Protein AF-0000000084434333 (afdb_homodimer)

pLDDT: mean 89.33, std 13.12, range [35.06, 98.56]

Radius of gyration: 26.82 Å; Cα contacts (8 Å, |Δi|>4): 1063; chains: 2; bounding box: 56×79×77 Å

Foldseek 3Di:
DPAPQAQADAQLVVLVVVDDQAWQEEEEPCFLPRSDDVVRHNYAYEYLDFLVVSLVVVCVVDVPPVSSVSTDGHPWNADPALCVRCVVVLAATLEYEYEAPLLQDQQNLVNQARNLSRHDAQRKYKYKHFACCQAQNNQADADALVLNVCCVPVHCLPRVLVLLLSQQQFGHPDGQSQCSLVVVDPDGGDGPVVVSVVSSVCSNPPVPPDHDDTRSGHHALLRVLVSVLVCLVVLRHQWAWDYWYHHHRSGGMIMTMTTGHNCSSVPNVVSVVSNVVSVVSSVVSVVVVVVVVVVVVVVVVVVVVVVVVVVVVD/DPAPQAQADAQLVVLVVPDDQAWQEEEEPCFLPRSDDVVRHNYAYEYLDFLVRSLVVVCVVDVPPVSSVSTDGHPWNADPALCVRCVVVLAATLEYEYEAPLLQDQQNLVNQARNLSRHDAFRKYKYKHFACCQAQNNQADADALVLNVCCVPVHCLPRVLVLLLSQQQFGHPDGQSQCSLVVVDPDGGDGPPVVSVVSSVCSNPPVVPDHDRTRSGHHALLRVLVSVLVCLVVLRHQWAWPYWYHHHRSGGMIMTMTTGHNCSSVPNPVSVVSNVVSVVSSVVSVVVVVVVVVVVVVVVVVVVVVVVVVVVVD

InterPro domains:
  IPR029063 S-adenosyl-L-methionine-dependent methyltransferase superfamily [G3DSA:3.40.50.150] (13-162)
  IPR029063 S-adenosyl-L-methionine-dependent methyltransferase superfamily [SSF53335] (81-139)

Nearest PDB structures (foldseek):
  5m58-assembly1_B  TM=5.608E-01  e=8.131E-06  Streptomyces rishiriensis
  3ccf-assembly1_A  TM=5.006E-01  e=3.051E-05  Trichormus variabilis ATCC 29413
  3bkw-assembly1_B  TM=5.185E-01  e=1.967E-04  Mesorhizobium japonicum MAFF 303099
  3g5l-assembly1_B  TM=5.255E-01  e=3.588E-04  Listeria monocytogenes serotype 4b str. F2365
  8x8i-assembly1_D  TM=4.180E-01  e=2.003E-05  Acinetobacter baumannii

Solvent-accessible surface area (backbone atoms only — not comparable to full-atom values): 32953 Å² total; per-residue (Å²): 106,69,70,58,63,50,45,81,48,49,22,69,62,55,51,60,72,71,57,64,62,84,43,42,31,36,34,39,57,40,60,56,69,50,91,70,49,65,92,74,30,52,54,43,33,29,28,78,48,46,46,69,51,48,42,53,57,46,47,73,77,40,80,49,59,69,57,51,70,42,41,56,77,52,72,38,57,44,55,98,36,58,55,68,52,32,56,86,76,62,58,60,20,41,29,39,35,33,55,70,40,66,36,54,44,86,42,54,62,54,49,55,48,36,53,59,72,38,37,36,91,67,8,33,42,37,41,34,40,60,22,22,72,23,34,28,42,45,71,44,62,52,58,45,54,36,55,51,50,42,28,58,74,66,31,60,71,73,43,44,28,40,31,55,34,38,46,51,47,30,28,49,98,51,68,59,20,53,40,44,70,65,69,58,68,86,72,72,55,73,51,60,57,66,60,42,51,50,52,28,48,40,31,65,76,42,45,89,78,60,84,78,95,51,55,56,48,44,29,40,60,64,55,43,50,52,34,52,40,47,37,48,72,66,58,67,53,53,54,42,81,49,35,51,24,42,52,11,74,69,44,34,35,19,28,38,28,32,29,46,31,91,56,46,72,79,29,67,66,58,38,50,50,53,41,52,49,48,52,51,50,50,51,51,48,52,51,54,49,50,53,52,51,51,52,49,49,50,48,47,48,51,48,47,49,48,48,50,53,54,50,67,70,95,106,71,71,58,64,50,44,82,47,49,22,69,62,55,51,59,72,70,57,63,63,84,42,42,32,37,32,40,57,41,59,57,68,50,92,69,48,66,92,73,29,53,55,42,33,28,29,77,46,46,45,68,51,48,42,51,57,47,49,75,77,41,81,48,59,70,58,51,70,41,42,56,78,51,73,38,56,45,56,99,36,57,55,68,51,31,56,85,75,62,60,59,21,43,29,38,36,33,55,70,39,65,36,52,43,86,42,53,60,54,50,55,48,37,51,60,71,37,37,35,90,67,9,32,42,36,42,35,39,60,21,24,72,23,34,28,41,45,71,44,62,51,57,44,54,35,55,51,49,42,28,57,74,67,32,59,72,72,44,45,28,40,30,53,34,38,45,50,48,30,28,50,97,50,69,60,21,54,40,45,70,65,69,59,68,86,73,72,56,72,51,60,57,67,60,41,51,50,53,28,47,41,29,66,76,43,46,89,78,61,84,79,94,50,55,58,48,43,30,41,61,63,55,43,49,51,35,53,40,49,36,48,73,67,58,68,55,53,54,42,79,48,36,51,23,42,51,10,74,67,44,34,35,19,28,36,29,33,29,44,32,92,56,47,72,78,29,66,66,59,38,50,52,53,40,53,50,47,53,52,51,50,52,50,48,52,50,53,50,50,53,53,51,50,52,48,49,50,47,49,46,50,48,47,50,48,48,49,52,53,50,66,70,95

Organism: NCBI:txid230361

Secondary structure (DSSP, 8-state):
-B----SSS-HHHHHHHHS-TTSEEEEE--TTS-SS-TTTSEEEEEESS-HHHHHHHHHHH---HHHHHHPPPPSEE--SSHHHHHTTT---EEEEEEES-GGG-S-HHHHHHHHHTTEEEEEEEEEEEE-GGGSTTTTSPPP-HHHHHHHHHH-HHHHHHHHHHHHHHS--S---HHHHHTT---------HHHHHHHHHHHHH-GGG----S-S----HHHHHHHHHHHHHTT--SEEEEEEEPPPTT--EEEEEEEE-TTGGG-HHHHHHHHHHHHHHHHHHHHHHHHHHHHHHHHHHHHHHHHHHHHHT-/------SSS-HHHHHHHHS-TTSEEEEE--TTS-SS-TTTSEEEEEESS-HHHHHHHHHHH---HHHHHHPPPPSEE--SSHHHHHTTT---EEEEEEES-GGG-S-HHHHHHHHHTTEEEEEEEEEEEE-GGGSTTTTSPPP-HHHHHHHHHH-HHHHHHHHHHHHHHS--S---HHHHHTT---------HHHHHHHHHHHHH-GGG----S-S----HHHHHHHHHHHHHTT--SEEEEEEEPPPTT--EEEEEEEE-TTGGG-HHHHHHHHHHHHHHHHHHHHHHHHHHHHHHHHHHHHHHHHHHHHHT-

Structure (mmCIF, N/CA/C/O backbone):
data_AF-0000000084434333-model_v1
#
loop_
_entity.id
_entity.type
_entity.pdbx_description
1 polymer 'SAM-dependent methyltransferase'
#
loop_
_atom_site.group_PDB
_atom_site.id
_atom_site.type_symbol
_atom_site.label_atom_id
_atom_site.label_alt_id
_atom_site.label_comp_id
_atom_site.label_asym_id
_atom_site.label_entity_id
_atom_site.label_seq_id
_atom_site.pdbx_PDB_ins_code
_atom_site.Cartn_x
_atom_site.Cartn_y
_atom_site.Cartn_z
_atom_site.occupancy
_atom_site.B_iso_or_equiv
_atom_site.auth_seq_id
_atom_site.auth_comp_id
_atom_site.auth_asym_id
_atom_site.auth_atom_id
_atom_site.pdbx_PDB_model_num
ATOM 1 N N . MET A 1 1 ? 16.594 -16.078 -19.297 1 44.72 1 MET A N 1
ATOM 2 C CA . MET A 1 1 ? 15.195 -15.805 -18.953 1 44.72 1 MET A CA 1
ATOM 3 C C . MET A 1 1 ? 14.398 -15.414 -20.203 1 44.72 1 MET A C 1
ATOM 5 O O . MET A 1 1 ? 14.812 -14.531 -20.953 1 44.72 1 MET A O 1
ATOM 9 N N . ASN A 1 2 ? 13.797 -16.219 -20.844 1 48.19 2 ASN A N 1
ATOM 10 C CA . ASN A 1 2 ? 12.938 -15.953 -21.984 1 48.19 2 ASN A CA 1
ATOM 11 C C . ASN A 1 2 ? 12.023 -14.758 -21.734 1 48.19 2 ASN A C 1
ATOM 13 O O . ASN A 1 2 ? 11.055 -14.859 -20.984 1 48.19 2 ASN A O 1
ATOM 17 N N . ASN A 1 3 ? 12.562 -13.523 -21.719 1 58.19 3 ASN A N 1
ATOM 18 C CA . ASN A 1 3 ? 11.891 -12.281 -21.375 1 58.19 3 ASN A CA 1
ATOM 19 C C . ASN A 1 3 ? 10.867 -11.883 -22.438 1 58.19 3 ASN A C 1
ATOM 21 O O . ASN A 1 3 ? 11.148 -11.047 -23.297 1 58.19 3 ASN A O 1
ATOM 25 N N . ASN A 1 4 ? 10.016 -12.883 -22.75 1 64.81 4 ASN A N 1
ATOM 26 C CA . ASN A 1 4 ? 8.945 -12.453 -23.641 1 64.81 4 ASN A CA 1
ATOM 27 C C . ASN A 1 4 ? 8.047 -11.414 -22.969 1 64.81 4 ASN A C 1
ATOM 29 O O . ASN A 1 4 ? 7.07 -11.766 -22.297 1 64.81 4 ASN A O 1
ATOM 33 N N . LEU A 1 5 ? 8.453 -10.211 -23.031 1 77.62 5 LEU A N 1
ATOM 34 C CA . LEU A 1 5 ? 7.805 -9.07 -22.391 1 77.62 5 LEU A CA 1
ATOM 35 C C . LEU A 1 5 ? 6.816 -8.406 -23.344 1 77.62 5 LEU A C 1
ATOM 37 O O . LEU A 1 5 ? 6.562 -7.203 -23.234 1 77.62 5 LEU A O 1
ATOM 41 N N . SER A 1 6 ? 6.375 -9.43 -24.25 1 78.06 6 SER A N 1
ATOM 42 C CA . SER A 1 6 ? 5.375 -8.906 -25.188 1 78.06 6 SER A CA 1
ATOM 43 C C . SER A 1 6 ? 4.113 -8.469 -24.453 1 78.06 6 SER A C 1
ATOM 45 O O . SER A 1 6 ? 3.664 -9.141 -23.516 1 78.06 6 SER A O 1
ATOM 47 N N . LEU A 1 7 ? 3.535 -7.402 -24.828 1 84.31 7 LEU A N 1
ATOM 48 C CA . LEU A 1 7 ? 2.297 -6.895 -24.25 1 84.31 7 LEU A CA 1
ATOM 49 C C . LEU A 1 7 ? 1.104 -7.234 -25.141 1 84.31 7 LEU A C 1
ATOM 51 O O . LEU A 1 7 ? -0.025 -6.832 -24.844 1 84.31 7 LEU A O 1
ATOM 55 N N . ASP A 1 8 ? 1.387 -8.094 -26.078 1 84.88 8 ASP A N 1
ATOM 56 C CA . ASP A 1 8 ? 0.332 -8.398 -27.031 1 84.88 8 ASP A CA 1
ATOM 57 C C . ASP A 1 8 ? -0.208 -9.812 -26.828 1 84.88 8 ASP A C 1
ATOM 59 O O . ASP A 1 8 ? -1.242 -10.172 -27.391 1 84.88 8 ASP A O 1
ATOM 63 N N . VAL A 1 9 ? 0.507 -10.539 -26.141 1 89.88 9 VAL A N 1
ATOM 64 C CA . VAL A 1 9 ? 0.085 -11.906 -25.891 1 89.88 9 VAL A CA 1
ATOM 65 C C . VAL A 1 9 ? -0.278 -12.07 -24.422 1 89.88 9 VAL A C 1
ATOM 67 O O . VAL A 1 9 ? 0.491 -11.688 -23.531 1 89.88 9 VAL A O 1
ATOM 70 N N . ARG A 1 10 ? -1.379 -12.758 -24.219 1 93.06 10 ARG A N 1
ATOM 71 C CA . ARG A 1 10 ? -1.858 -12.93 -22.859 1 93.06 10 ARG A CA 1
ATOM 72 C 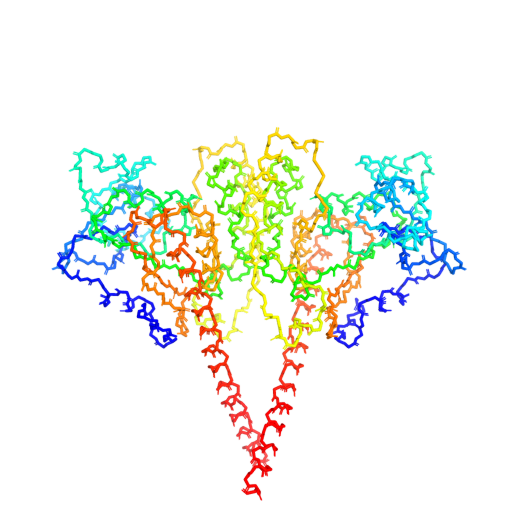C . ARG A 1 10 ? -0.938 -13.859 -22.062 1 93.06 10 ARG A C 1
ATOM 74 O O . ARG A 1 10 ? -0.386 -14.812 -22.625 1 93.06 10 ARG A O 1
ATOM 81 N N . ALA A 1 11 ? -0.78 -13.555 -20.797 1 94.19 11 ALA A N 1
ATOM 82 C CA . ALA A 1 11 ? 0.034 -14.375 -19.906 1 94.19 11 ALA A CA 1
ATOM 83 C C . ALA A 1 11 ? -0.431 -15.828 -19.922 1 94.19 11 ALA A C 1
ATOM 85 O O . ALA A 1 11 ? 0.388 -16.75 -19.875 1 94.19 11 ALA A O 1
ATOM 86 N N . HIS A 1 12 ? -1.728 -16.094 -19.984 1 93.44 12 HIS A N 1
ATOM 87 C CA . HIS A 1 12 ? -2.305 -17.438 -20.031 1 93.44 12 HIS A CA 1
ATOM 88 C C . HIS A 1 12 ? -1.742 -18.234 -21.188 1 93.44 12 HIS A C 1
ATOM 90 O O . HIS A 1 12 ? -1.358 -19.391 -21.031 1 93.44 12 HIS A O 1
ATOM 96 N N . ASP A 1 13 ? -1.707 -17.547 -22.297 1 91.38 13 ASP A N 1
ATOM 97 C CA . ASP A 1 13 ? -1.267 -18.219 -23.516 1 91.38 13 ASP A CA 1
ATOM 98 C C . ASP A 1 13 ? 0.228 -18.531 -23.469 1 91.38 13 ASP A C 1
ATOM 100 O O . ASP A 1 13 ? 0.662 -19.594 -23.906 1 91.38 13 ASP A O 1
ATOM 104 N N . ARG A 1 14 ? 0.91 -17.656 -22.922 1 90.06 14 ARG A N 1
ATOM 105 C CA . ARG A 1 14 ? 2.352 -17.844 -22.797 1 90.06 14 ARG A CA 1
ATOM 106 C C . ARG A 1 14 ? 2.68 -18.953 -21.812 1 90.06 14 ARG A C 1
ATOM 108 O O . ARG A 1 14 ? 3.605 -19.734 -22.031 1 90.06 14 ARG A O 1
ATOM 115 N N . MET A 1 15 ? 1.923 -18.984 -20.766 1 90 15 MET A N 1
ATOM 116 C CA . MET A 1 15 ? 2.1 -20 -19.734 1 90 15 MET A CA 1
ATOM 117 C C . MET A 1 15 ? 1.867 -21.406 -20.297 1 90 15 MET A C 1
ATOM 119 O O . MET A 1 15 ? 2.605 -22.328 -19.969 1 90 15 MET A O 1
ATOM 123 N N . LYS A 1 16 ? 0.885 -21.547 -21.078 1 84.38 16 LYS A N 1
ATOM 124 C CA . LYS A 1 16 ? 0.537 -22.844 -21.672 1 84.38 16 LYS A CA 1
ATOM 125 C C . LYS A 1 16 ? 1.683 -23.391 -22.516 1 84.38 16 LYS A C 1
ATOM 127 O O . LYS A 1 16 ? 1.903 -24.609 -22.562 1 84.38 16 LYS A O 1
ATOM 132 N N . ASN A 1 17 ? 2.42 -22.469 -23.078 1 83.75 17 ASN A N 1
ATOM 133 C CA . ASN A 1 17 ? 3.5 -22.875 -23.969 1 83.75 17 ASN A CA 1
ATOM 134 C C . ASN A 1 17 ? 4.73 -23.344 -23.188 1 83.75 17 ASN A C 1
ATOM 136 O O . ASN A 1 17 ? 5.59 -24.031 -23.734 1 83.75 17 ASN A O 1
ATOM 140 N N . GLU A 1 18 ? 4.801 -22.984 -21.953 1 83.94 18 GLU A N 1
ATOM 141 C CA . GLU A 1 18 ? 5.977 -23.281 -21.156 1 83.94 18 GLU A CA 1
ATOM 142 C C . GLU A 1 18 ? 5.844 -24.641 -20.469 1 83.94 18 GLU A C 1
ATOM 144 O O . GLU A 1 18 ? 6.844 -25.25 -20.094 1 83.94 18 GLU A O 1
ATOM 149 N N . ILE A 1 19 ? 4.68 -25.078 -20.25 1 84.62 19 ILE A N 1
ATOM 150 C CA . ILE A 1 19 ? 4.461 -26.297 -19.484 1 84.62 19 ILE A CA 1
ATOM 151 C C . ILE A 1 19 ? 4.359 -27.484 -20.438 1 84.62 19 ILE A C 1
ATOM 153 O O . ILE A 1 19 ? 3.521 -27.5 -21.344 1 84.62 19 ILE A O 1
ATOM 157 N N . LYS A 1 20 ? 5.273 -28.359 -20.234 1 78.25 20 LYS A N 1
ATOM 158 C CA . LYS A 1 20 ? 5.371 -29.547 -21.094 1 78.25 20 LYS A CA 1
ATOM 159 C C . LYS A 1 20 ? 4.309 -30.578 -20.719 1 78.25 20 LYS A C 1
ATOM 161 O O . LYS A 1 20 ? 3.998 -30.766 -19.547 1 78.25 20 LYS A O 1
ATOM 166 N N . ASN A 1 21 ? 3.994 -31.312 -21.672 1 73.88 21 ASN A N 1
ATOM 167 C CA . ASN A 1 21 ? 2.883 -32.25 -21.516 1 73.88 21 ASN A CA 1
ATOM 168 C C . ASN A 1 21 ? 3.307 -33.5 -20.781 1 73.88 21 ASN A C 1
ATOM 170 O O . ASN A 1 21 ? 2.465 -34.219 -20.234 1 73.88 21 ASN A O 1
ATOM 174 N N . ASP A 1 22 ? 4.52 -33.656 -20.656 1 80.94 22 ASP A N 1
ATOM 175 C CA . ASP A 1 22 ? 4.934 -34.938 -20.078 1 80.94 22 ASP A CA 1
ATOM 176 C C . ASP A 1 22 ? 5.242 -34.812 -18.594 1 80.94 22 ASP A C 1
ATOM 178 O O . ASP A 1 22 ? 5.492 -35.812 -17.922 1 80.94 22 ASP A O 1
ATOM 182 N N . GLY A 1 23 ? 5.121 -33.75 -18.047 1 90.62 23 GLY A N 1
ATOM 183 C CA . GLY A 1 23 ? 5.406 -33.562 -16.641 1 90.62 23 GLY A CA 1
ATOM 184 C C . GLY A 1 23 ? 4.18 -33.719 -15.758 1 90.62 23 GLY A C 1
ATOM 185 O O . GLY A 1 23 ? 3.047 -33.625 -16.234 1 90.62 23 GLY A O 1
ATOM 186 N N . LYS A 1 24 ? 4.418 -34.188 -14.531 1 95.75 24 LYS A N 1
ATOM 187 C CA . LYS A 1 24 ? 3.361 -34.281 -13.523 1 95.75 24 LYS A CA 1
ATOM 188 C C . LYS A 1 24 ? 2.992 -32.906 -12.992 1 95.75 24 LYS A C 1
ATOM 190 O O . LYS A 1 24 ? 3.842 -32.188 -12.445 1 95.75 24 LYS A O 1
ATOM 195 N N . ILE A 1 25 ? 1.689 -32.5 -13.156 1 96.69 25 ILE A N 1
ATOM 196 C CA . ILE A 1 25 ? 1.245 -31.156 -12.852 1 96.69 25 ILE A CA 1
ATOM 197 C C . ILE A 1 25 ? 0.267 -31.188 -11.68 1 96.69 25 ILE A C 1
ATOM 199 O O . ILE A 1 25 ? -0.629 -32.031 -11.633 1 96.69 25 ILE A O 1
ATOM 203 N N . LEU A 1 26 ? 0.465 -30.328 -10.695 1 97.06 26 LEU A N 1
ATOM 204 C CA . LEU A 1 26 ? -0.535 -30.031 -9.672 1 97.06 26 LEU A CA 1
ATOM 205 C C . LEU A 1 26 ? -1.147 -28.656 -9.891 1 97.06 26 LEU A C 1
ATOM 207 O O . LEU A 1 26 ? -0.448 -27.641 -9.82 1 97.06 26 LEU A O 1
ATOM 211 N N . GLU A 1 27 ? -2.393 -28.625 -10.234 1 97.5 27 GLU A N 1
ATOM 212 C CA . GLU A 1 27 ? -3.109 -27.359 -10.336 1 97.5 27 GLU A CA 1
ATOM 213 C C . GLU A 1 27 ? -3.895 -27.062 -9.062 1 97.5 27 GLU A C 1
ATOM 215 O O . GLU A 1 27 ? -4.746 -27.859 -8.656 1 97.5 27 GLU A O 1
ATOM 220 N N . ILE A 1 28 ? -3.582 -25.953 -8.469 1 97.19 28 ILE A N 1
ATOM 221 C CA . ILE A 1 28 ? -4.223 -25.547 -7.219 1 97.19 28 ILE A CA 1
ATOM 222 C C . ILE A 1 28 ? -5.371 -24.578 -7.516 1 97.19 28 ILE A C 1
ATOM 224 O O . ILE A 1 28 ? -5.176 -23.562 -8.172 1 97.19 28 ILE A O 1
ATOM 228 N N . GLY A 1 29 ? -6.57 -24.828 -7.02 1 95.69 29 GLY A N 1
ATOM 229 C CA . GLY A 1 29 ? -7.75 -24 -7.191 1 95.69 29 GLY A CA 1
ATOM 230 C C . GLY A 1 29 ? -8.297 -24.016 -8.609 1 95.69 29 GLY A C 1
ATOM 231 O O . GLY A 1 29 ? -8.461 -22.969 -9.227 1 95.69 29 GLY A O 1
ATOM 232 N N . PRO A 1 30 ? -8.594 -25.125 -9.125 1 95.19 30 PRO A N 1
ATOM 233 C CA . PRO A 1 30 ? -9.023 -25.234 -10.523 1 95.19 30 PRO A CA 1
ATOM 234 C C . PRO A 1 30 ? -10.461 -24.75 -10.734 1 95.19 30 PRO A C 1
ATOM 236 O O . PRO A 1 30 ? -10.812 -24.312 -11.828 1 95.19 30 PRO A O 1
ATOM 239 N N . LEU A 1 31 ? -11.242 -24.891 -9.734 1 93.56 31 LEU A N 1
ATOM 240 C CA . LEU A 1 31 ? -12.672 -24.594 -9.773 1 93.56 31 LEU A CA 1
ATOM 241 C C . LEU A 1 31 ? -13.32 -25.266 -10.984 1 93.56 31 LEU A C 1
ATOM 243 O O . LEU A 1 31 ? -13.234 -26.469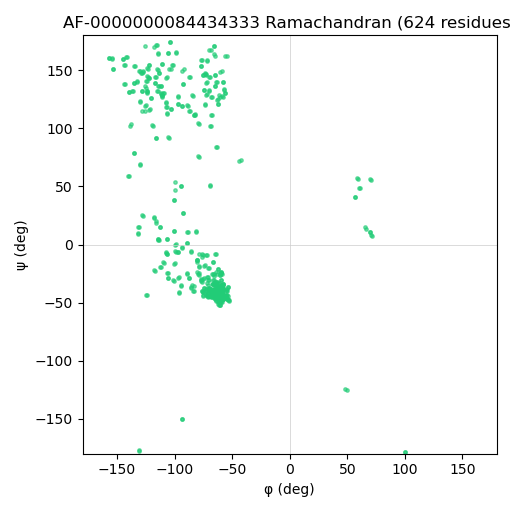 -11.156 1 93.56 31 LEU A O 1
ATOM 247 N N . ASN A 1 32 ? -14.031 -24.516 -11.875 1 92.5 32 ASN A N 1
ATOM 248 C CA . ASN A 1 32 ? -14.797 -25.172 -12.938 1 92.5 32 ASN A CA 1
ATOM 249 C C . ASN A 1 32 ? -14.125 -24.984 -14.297 1 92.5 32 ASN A C 1
ATOM 251 O O . ASN A 1 32 ? -14.578 -25.562 -15.289 1 92.5 32 ASN A O 1
ATOM 255 N N . LYS A 1 33 ? -13.125 -24.234 -14.383 1 92.12 33 LYS A N 1
ATOM 256 C CA . LYS A 1 33 ? -12.398 -24.031 -15.633 1 92.12 33 LYS A CA 1
ATOM 257 C C . LYS A 1 33 ? -10.898 -24.234 -15.43 1 92.12 33 LYS A C 1
ATOM 259 O O . LYS A 1 33 ? -10.109 -23.297 -15.602 1 92.12 33 LYS A O 1
ATOM 264 N N . PRO A 1 34 ? -10.562 -25.453 -15.188 1 95.12 34 PRO A N 1
ATOM 265 C CA . PRO A 1 34 ? -9.133 -25.719 -15.008 1 95.12 34 PRO A CA 1
ATOM 266 C C . PRO A 1 34 ? -8.305 -25.328 -16.234 1 95.12 34 PRO A C 1
ATOM 268 O O . PRO A 1 34 ? -8.789 -25.391 -17.359 1 95.12 34 PRO A O 1
ATOM 271 N N . PHE A 1 35 ? -7.113 -24.953 -15.914 1 94.81 35 PHE A N 1
ATOM 272 C CA . PHE A 1 35 ? -6.184 -24.562 -16.953 1 94.81 35 PHE A CA 1
ATOM 273 C C . PHE A 1 35 ? -5.684 -25.766 -17.734 1 94.81 35 PHE A C 1
ATOM 275 O O . PHE A 1 35 ? -5.484 -25.703 -18.938 1 94.81 35 PHE A O 1
ATOM 282 N N . PHE A 1 36 ? -5.453 -26.875 -17.047 1 94.56 36 PHE A N 1
ATOM 283 C CA . PHE A 1 36 ? -5.012 -28.141 -17.625 1 94.56 36 PHE A CA 1
ATOM 284 C C . PHE A 1 36 ? -6.082 -29.219 -17.484 1 94.56 36 PHE A C 1
ATOM 286 O O . PHE A 1 36 ? -6.66 -29.375 -16.406 1 94.56 36 PHE A O 1
ATOM 293 N N . HIS A 1 37 ? -6.266 -29.938 -18.547 1 94.44 37 HIS A N 1
ATOM 294 C CA . HIS A 1 37 ? -7.266 -31 -18.516 1 94.44 37 HIS A CA 1
ATOM 295 C C . HIS A 1 37 ? -6.605 -32.375 -18.469 1 94.44 37 HIS A C 1
ATOM 297 O O . HIS A 1 37 ? -5.598 -32.625 -19.141 1 94.44 37 HIS A O 1
ATOM 303 N N . LYS A 1 38 ? -7.219 -33.281 -17.75 1 94.44 38 LYS A N 1
ATOM 304 C CA . LYS A 1 38 ? -6.688 -34.625 -17.562 1 94.44 38 LYS A CA 1
ATOM 305 C C . LYS A 1 38 ? -6.629 -35.406 -18.875 1 94.44 38 LYS A C 1
ATOM 307 O O . LYS A 1 38 ? -5.836 -36.312 -19.016 1 94.44 38 LYS A O 1
ATOM 312 N N . SER A 1 39 ? -7.469 -34.969 -19.781 1 92.88 39 SER A N 1
ATOM 313 C CA . SER A 1 39 ? -7.469 -35.625 -21.094 1 92.88 39 SER A CA 1
ATOM 314 C C . SER A 1 39 ? -6.176 -35.344 -21.844 1 92.88 39 SER A C 1
ATOM 316 O O . SER A 1 39 ? -5.738 -36.156 -22.672 1 92.88 39 SER A O 1
ATOM 318 N N . ASP A 1 40 ? -5.551 -34.25 -21.516 1 91.25 40 ASP A N 1
ATOM 319 C CA . ASP A 1 40 ? -4.43 -33.781 -22.328 1 91.25 40 ASP A CA 1
ATOM 320 C C . ASP A 1 40 ? -3.133 -33.781 -21.516 1 91.25 40 ASP A C 1
ATOM 322 O O . ASP A 1 40 ? -2.041 -33.812 -22.078 1 91.25 40 ASP A O 1
ATOM 326 N N . PHE A 1 41 ? -3.281 -33.719 -20.203 1 93.69 41 PHE A N 1
ATOM 327 C CA . PHE A 1 41 ? -2.111 -33.562 -19.344 1 93.69 41 PHE A CA 1
ATOM 328 C C . PHE A 1 41 ? -2.18 -34.531 -18.156 1 93.69 41 PHE A C 1
ATOM 330 O O . PHE A 1 41 ? -3.26 -34.969 -17.797 1 93.69 41 PHE A O 1
ATOM 337 N N . ASN A 1 42 ? -0.999 -34.875 -17.641 1 94.69 42 ASN A N 1
ATOM 338 C CA . ASN A 1 42 ? -0.91 -35.562 -16.359 1 94.69 42 ASN A CA 1
ATOM 339 C C . ASN A 1 42 ? -1.064 -34.562 -15.195 1 94.69 42 ASN A C 1
ATOM 341 O O . ASN A 1 42 ? -0.088 -34.25 -14.516 1 94.69 42 ASN A O 1
ATOM 345 N N . VAL A 1 43 ? -2.34 -34.156 -14.992 1 96.25 43 VAL A N 1
ATOM 346 C CA . VAL A 1 43 ? -2.611 -33.094 -14.047 1 96.25 43 VAL A CA 1
ATOM 347 C C . VAL A 1 43 ? -3.473 -33.625 -12.898 1 96.25 43 VAL A C 1
ATOM 349 O O . VAL A 1 43 ? -4.359 -34.438 -13.109 1 96.25 43 VAL A O 1
ATOM 352 N N . TYR A 1 44 ? -3.121 -33.188 -11.719 1 96.5 44 TYR A N 1
ATOM 353 C CA . TYR A 1 44 ? -3.912 -33.375 -10.508 1 96.5 44 TYR A CA 1
ATOM 354 C C . TYR A 1 44 ? -4.43 -32.062 -9.977 1 96.5 44 TYR A C 1
ATOM 356 O O . TYR A 1 44 ? -3.758 -31.031 -10.102 1 96.5 44 TYR A O 1
ATOM 364 N N . TYR A 1 45 ? -5.605 -32.125 -9.367 1 97.44 45 TYR A N 1
ATOM 365 C CA . TYR A 1 45 ? -6.254 -30.906 -8.867 1 97.44 45 TYR A CA 1
ATOM 366 C C . TYR A 1 45 ? -6.254 -30.875 -7.344 1 97.44 45 TYR A C 1
ATOM 368 O O . TYR A 1 45 ? -6.586 -31.875 -6.699 1 97.44 45 TYR A O 1
ATOM 376 N N . ALA A 1 46 ? -5.832 -29.766 -6.809 1 96.38 46 ALA A N 1
ATOM 377 C CA . ALA A 1 46 ? -5.852 -29.594 -5.355 1 96.38 46 ALA A CA 1
ATOM 378 C C . ALA A 1 46 ? -6.652 -28.359 -4.957 1 96.38 46 ALA A C 1
ATOM 380 O O . ALA A 1 46 ? -6.691 -27.375 -5.695 1 96.38 46 ALA A O 1
ATOM 381 N N . ASP A 1 47 ? -7.246 -28.391 -3.773 1 95 47 ASP A N 1
ATOM 382 C CA . ASP A 1 47 ? -7.988 -27.281 -3.168 1 95 47 ASP A CA 1
ATOM 383 C C . ASP A 1 47 ? -8.047 -27.438 -1.648 1 95 47 ASP A C 1
ATOM 385 O O . ASP A 1 47 ? -7.754 -28.5 -1.112 1 95 47 ASP A O 1
ATOM 389 N N . ILE A 1 48 ? -8.328 -26.328 -1.001 1 91.38 48 ILE A N 1
ATOM 390 C CA . ILE A 1 48 ? -8.453 -26.391 0.451 1 91.38 48 ILE A CA 1
ATOM 391 C C . ILE A 1 48 ? -9.766 -27.078 0.832 1 91.38 48 ILE A C 1
ATOM 393 O O . ILE A 1 48 ? -9.922 -27.547 1.962 1 91.38 48 ILE A O 1
ATOM 397 N N . ASN A 1 49 ? -10.664 -27.141 -0.129 1 92.12 49 ASN A N 1
ATOM 398 C CA . ASN A 1 49 ? -11.953 -27.797 0.069 1 92.12 49 ASN A CA 1
ATOM 399 C C . ASN A 1 49 ? -12.094 -29.016 -0.82 1 92.12 49 ASN A C 1
ATOM 401 O O . ASN A 1 49 ? -11.531 -29.078 -1.914 1 92.12 49 ASN A O 1
ATOM 405 N N . SER A 1 50 ? -12.898 -29.984 -0.295 1 95.19 50 SER A N 1
ATOM 406 C CA . SER A 1 50 ? -13.227 -31.141 -1.113 1 95.19 50 SER A CA 1
ATOM 407 C C . SER A 1 50 ? -14.156 -30.766 -2.262 1 95.19 50 SER A C 1
ATOM 409 O O . SER A 1 50 ? -14.711 -29.656 -2.279 1 95.19 50 SER A O 1
ATOM 411 N N . THR A 1 51 ? -14.281 -31.734 -3.191 1 95.44 51 THR A N 1
ATOM 412 C CA . THR A 1 51 ? -15.195 -31.516 -4.309 1 95.44 51 THR A CA 1
ATOM 413 C C . THR A 1 51 ? -16.578 -31.141 -3.807 1 95.44 51 THR A C 1
ATOM 415 O O . THR A 1 51 ? -17.188 -30.172 -4.277 1 95.44 51 THR A O 1
ATOM 418 N N . GLU A 1 52 ? -17.062 -31.906 -2.84 1 94 52 GLU A N 1
ATOM 419 C CA . GLU A 1 52 ? -18.391 -31.703 -2.293 1 94 52 GLU A CA 1
ATOM 420 C C . GLU A 1 52 ? -18.5 -30.344 -1.607 1 94 52 GLU A C 1
ATOM 422 O O . GLU A 1 52 ? -19.516 -29.656 -1.743 1 94 52 GLU A O 1
ATOM 427 N N . ASP A 1 53 ? -17.484 -29.984 -0.941 1 92.06 53 ASP A N 1
ATOM 428 C CA . ASP A 1 53 ? -17.5 -28.719 -0.212 1 92.06 53 ASP A CA 1
ATOM 429 C C . ASP A 1 53 ? -17.484 -27.531 -1.173 1 92.06 53 ASP A C 1
ATOM 431 O O . ASP A 1 53 ? -18.188 -26.547 -0.962 1 92.06 53 ASP A O 1
ATOM 435 N N . VAL A 1 54 ? -16.656 -27.578 -2.17 1 91.25 54 VAL A N 1
ATOM 436 C CA . VAL A 1 54 ? -16.594 -26.516 -3.164 1 91.25 54 VAL A CA 1
ATOM 437 C C . VAL A 1 54 ? -17.969 -26.344 -3.818 1 91.25 54 VAL A C 1
ATOM 439 O O . VAL A 1 54 ? -18.469 -25.219 -3.941 1 91.25 54 VAL A O 1
ATOM 442 N N . LYS A 1 55 ? -18.562 -27.391 -4.195 1 91.62 55 LYS A N 1
ATOM 443 C CA . LYS A 1 55 ? -19.875 -27.344 -4.832 1 91.62 55 LYS A CA 1
ATOM 444 C C . LYS A 1 55 ? -20.922 -26.766 -3.889 1 91.62 55 LYS A C 1
ATOM 446 O O . LYS A 1 55 ? -21.781 -25.984 -4.312 1 91.62 55 LYS A O 1
ATOM 451 N N . SER A 1 56 ? -20.844 -27.156 -2.641 1 90.06 56 SER A N 1
ATOM 452 C CA . SER A 1 56 ? -21.781 -26.656 -1.646 1 90.06 56 SER A CA 1
ATOM 453 C C . SER A 1 56 ? -21.641 -25.141 -1.464 1 90.06 56 SER A C 1
ATOM 455 O O . SER A 1 56 ? -22.641 -24.422 -1.393 1 90.06 56 SER A O 1
ATOM 457 N N . ILE A 1 57 ? -20.406 -24.688 -1.412 1 85.12 57 ILE A N 1
ATOM 458 C CA . ILE A 1 57 ? -20.125 -23.266 -1.214 1 85.12 57 ILE A CA 1
ATOM 459 C C . ILE A 1 57 ? -20.672 -22.453 -2.385 1 85.12 57 ILE A C 1
ATOM 461 O O . ILE A 1 57 ? -21.359 -21.453 -2.186 1 85.12 57 ILE A O 1
ATOM 465 N N . TYR A 1 58 ? -20.438 -22.875 -3.527 1 85.12 58 TYR A N 1
ATOM 466 C CA . TYR A 1 58 ? -20.828 -22.109 -4.699 1 85.12 58 TYR A CA 1
ATOM 467 C C . TYR A 1 58 ? -22.312 -22.266 -5.004 1 85.12 58 TYR A C 1
ATOM 469 O O . TYR A 1 58 ? -22.906 -21.422 -5.664 1 85.12 58 TYR A O 1
ATOM 477 N N . SER A 1 59 ? -22.891 -23.359 -4.562 1 84.81 59 SER A N 1
ATOM 478 C CA . SER A 1 59 ? -24.344 -23.531 -4.699 1 84.81 59 SER A CA 1
ATOM 479 C C . SER A 1 59 ? -25.094 -22.531 -3.842 1 84.81 59 SER A C 1
ATOM 481 O O . SER A 1 59 ? -26.219 -22.125 -4.184 1 84.81 59 SER A O 1
ATOM 483 N N . SER A 1 60 ? -24.484 -22.172 -2.766 1 79.75 60 SER A N 1
ATOM 484 C CA . SER A 1 60 ? -25.109 -21.203 -1.869 1 79.75 60 SER A CA 1
ATOM 485 C C . SER A 1 60 ? -25.109 -19.812 -2.479 1 79.75 60 SER A C 1
ATOM 487 O O . SER A 1 60 ? -25.984 -19 -2.182 1 79.75 60 SER A O 1
ATOM 489 N N . TYR A 1 61 ? -24.156 -19.516 -3.342 1 71.81 61 TYR A N 1
ATOM 490 C CA . TYR A 1 61 ? -24 -18.203 -3.93 1 71.81 61 TYR A CA 1
ATOM 491 C C . TYR A 1 61 ? -24.656 -18.125 -5.301 1 71.81 61 TYR A C 1
ATOM 493 O O . TYR A 1 61 ? -25.062 -17.047 -5.746 1 71.81 61 TYR A O 1
ATOM 501 N N . ASN A 1 62 ? -24.5 -19.203 -6.09 1 70.25 62 ASN A N 1
ATOM 502 C CA . ASN A 1 62 ? -24.922 -19.25 -7.484 1 70.25 62 ASN A CA 1
ATOM 503 C C . ASN A 1 62 ? -25.797 -20.469 -7.762 1 70.25 62 ASN A C 1
ATOM 505 O O . ASN A 1 62 ? -25.344 -21.609 -7.594 1 70.25 62 ASN A O 1
ATOM 509 N N . SER A 1 63 ? -26.875 -20.234 -8.055 1 67.94 63 SER A N 1
ATOM 510 C CA . SER A 1 63 ? -27.844 -21.297 -8.281 1 67.94 63 SER A CA 1
ATOM 511 C C . SER A 1 63 ? -27.703 -21.891 -9.68 1 67.94 63 SER A C 1
ATOM 513 O O . SER A 1 63 ? -28.516 -22.734 -10.086 1 67.94 63 SER A O 1
ATOM 515 N N . ASN A 1 64 ? -26.672 -21.531 -10.297 1 83.44 64 ASN A N 1
ATOM 516 C CA . ASN A 1 64 ? -26.531 -22.047 -11.648 1 83.44 64 ASN A CA 1
ATOM 517 C C . ASN A 1 64 ? -26.031 -23.5 -11.641 1 83.44 64 ASN A C 1
ATOM 519 O O . ASN A 1 64 ? -24.828 -23.734 -11.461 1 83.44 64 ASN A O 1
ATOM 523 N N . GLU A 1 65 ? -26.875 -24.328 -11.867 1 84.94 65 GLU A N 1
ATOM 524 C CA . GLU A 1 65 ? -26.578 -25.766 -11.828 1 84.94 65 GLU A CA 1
ATOM 525 C C . GLU A 1 65 ? -25.5 -26.125 -12.828 1 84.94 65 GLU A C 1
ATOM 527 O O . GLU A 1 65 ? -24.672 -27 -12.57 1 84.94 65 GLU A O 1
ATOM 532 N N . GLU A 1 66 ? -25.562 -25.516 -13.969 1 87.75 66 GLU A N 1
ATOM 533 C CA . GLU A 1 66 ? -24.547 -25.781 -14.977 1 87.75 66 GLU A CA 1
ATOM 534 C C . GLU A 1 66 ? -23.156 -25.453 -14.453 1 87.75 66 GLU A C 1
ATOM 536 O O . GLU A 1 66 ? -22.188 -26.188 -14.703 1 87.75 66 GLU A O 1
ATOM 541 N N . PHE A 1 67 ? -23.047 -24.406 -13.758 1 88.5 67 PHE A N 1
ATOM 542 C CA . PHE A 1 67 ? -21.781 -24 -13.156 1 88.5 67 PHE A CA 1
ATOM 543 C C . PHE A 1 67 ? -21.312 -25.031 -12.125 1 88.5 67 PHE A C 1
ATOM 545 O O . PHE A 1 67 ? -20.172 -25.469 -12.156 1 88.5 67 PHE A O 1
ATOM 552 N N . ILE A 1 68 ? -22.172 -25.438 -11.344 1 89.94 68 ILE A N 1
ATOM 553 C CA . ILE A 1 68 ? -21.844 -26.344 -10.258 1 89.94 68 ILE A CA 1
ATOM 554 C C . ILE A 1 68 ? -21.391 -27.688 -10.82 1 89.94 68 ILE A C 1
ATOM 556 O O . ILE A 1 68 ? -20.422 -28.281 -10.336 1 89.94 68 ILE A O 1
ATOM 560 N N . ASN A 1 69 ? -22.078 -28.062 -11.828 1 90.38 69 ASN A N 1
ATOM 561 C CA . ASN A 1 69 ? -21.766 -29.359 -12.445 1 90.38 69 ASN A CA 1
ATOM 562 C C . ASN A 1 69 ? -20.438 -29.312 -13.195 1 90.38 69 ASN A C 1
ATOM 564 O O . ASN A 1 69 ? -19.844 -30.359 -13.477 1 90.38 69 ASN A O 1
ATOM 568 N N . SER A 1 70 ? -20.062 -28.141 -13.5 1 91.69 70 SER A N 1
ATOM 569 C CA . SER A 1 70 ? -18.828 -27.984 -14.266 1 91.69 70 SER A CA 1
ATOM 570 C C . SER A 1 70 ? -17.609 -27.953 -13.344 1 91.69 70 SER A C 1
ATOM 572 O O . SER A 1 70 ? -16.469 -28.016 -13.812 1 91.69 70 SER A O 1
ATOM 574 N N . ILE A 1 71 ? -17.828 -27.953 -12.047 1 94.12 71 ILE A N 1
ATOM 575 C CA . ILE A 1 71 ? -16.734 -27.969 -11.094 1 94.12 71 ILE A CA 1
ATOM 576 C C . ILE A 1 71 ? -16.016 -29.312 -11.156 1 94.12 71 ILE A C 1
ATOM 578 O O . ILE A 1 71 ? -16.656 -30.359 -11.086 1 94.12 71 ILE A O 1
ATOM 582 N N . VAL A 1 72 ? -14.68 -29.297 -11.344 1 95.94 72 VAL A N 1
ATOM 583 C CA . VAL A 1 72 ? -13.906 -30.516 -11.547 1 95.94 72 VAL A CA 1
ATOM 584 C C . VAL A 1 72 ? -13.719 -31.25 -10.211 1 95.94 72 VAL A C 1
ATOM 586 O O . VAL A 1 72 ? -13.812 -30.625 -9.148 1 95.94 72 VAL A O 1
ATOM 589 N N . ASP A 1 73 ? -13.438 -32.562 -10.281 1 96.56 73 ASP A N 1
ATOM 590 C CA . ASP A 1 73 ? -13.18 -33.344 -9.078 1 96.56 73 ASP A CA 1
ATOM 591 C C . ASP A 1 73 ? -11.797 -33.031 -8.508 1 96.56 73 ASP A C 1
ATOM 593 O O . ASP A 1 73 ? -10.797 -33.094 -9.227 1 96.56 73 ASP A O 1
ATOM 597 N N . ILE A 1 74 ? -11.789 -32.812 -7.234 1 96.88 74 ILE A N 1
ATOM 598 C CA . ILE A 1 74 ? -10.547 -32.531 -6.531 1 96.88 74 ILE A CA 1
ATOM 599 C C . ILE A 1 74 ? -9.836 -33.812 -6.16 1 96.88 74 ILE A C 1
ATOM 601 O O . ILE A 1 74 ? -10.43 -34.719 -5.535 1 96.88 74 ILE A O 1
ATOM 605 N N . ASP A 1 75 ? -8.562 -33.906 -6.535 1 95.75 75 ASP A N 1
ATOM 606 C CA . ASP A 1 75 ? -7.77 -35.094 -6.234 1 95.75 75 ASP A CA 1
ATOM 607 C C . ASP A 1 75 ? -7.199 -35.031 -4.816 1 95.75 75 ASP A C 1
ATOM 609 O O . ASP A 1 75 ? -7.121 -36.031 -4.129 1 95.75 75 ASP A O 1
ATOM 613 N N . TYR A 1 76 ? -6.746 -33.812 -4.406 1 95.06 76 TYR A N 1
ATOM 614 C CA . TYR A 1 76 ? -6.102 -33.625 -3.111 1 95.06 76 TYR A CA 1
ATOM 615 C C . TYR A 1 76 ? -6.715 -32.469 -2.354 1 95.06 76 TYR A C 1
ATOM 617 O O . TYR A 1 76 ? -6.711 -31.328 -2.84 1 95.06 76 TYR A O 1
ATOM 625 N N . VAL A 1 77 ? -7.188 -32.719 -1.176 1 94.56 77 VAL A N 1
ATOM 626 C CA . VAL A 1 77 ? -7.609 -31.641 -0.28 1 94.56 77 VAL A CA 1
ATOM 627 C C . VAL A 1 77 ? -6.43 -31.172 0.567 1 94.56 77 VAL A C 1
ATOM 629 O O . VAL A 1 77 ? -5.844 -31.969 1.314 1 94.56 77 VAL A O 1
ATOM 632 N N . ILE A 1 78 ? -6.148 -29.953 0.407 1 91.81 78 ILE A N 1
ATOM 633 C CA . ILE A 1 78 ? -4.98 -29.406 1.086 1 91.81 78 ILE A CA 1
ATOM 634 C C . ILE A 1 78 ? -5.242 -29.328 2.588 1 91.81 78 ILE A C 1
ATOM 636 O O . ILE A 1 78 ? -6.27 -28.797 3.016 1 91.81 78 ILE A O 1
ATOM 640 N N . LYS A 1 79 ? -4.363 -29.766 3.369 1 85.88 79 LYS A N 1
ATOM 641 C CA . LYS A 1 79 ? -4.422 -29.75 4.828 1 85.88 79 LYS A CA 1
ATOM 642 C C . LYS A 1 79 ? -3.744 -28.5 5.391 1 85.88 79 LYS A C 1
ATOM 644 O O . LYS A 1 79 ? -3.826 -27.422 4.801 1 85.88 79 LYS A O 1
ATOM 649 N N . GLU A 1 80 ? -3.172 -28.594 6.613 1 78.38 80 GLU A N 1
ATOM 650 C CA . GLU A 1 80 ? -2.525 -27.469 7.273 1 78.38 80 GLU A CA 1
ATOM 651 C C . GLU A 1 80 ? -1.359 -26.938 6.441 1 78.38 80 GLU A C 1
ATOM 653 O O . GLU A 1 80 ? -1.119 -25.719 6.395 1 78.38 80 GLU A O 1
ATOM 658 N N . SER A 1 81 ? -0.696 -27.922 5.824 1 82.5 81 SER A N 1
ATOM 659 C CA . SER A 1 81 ? 0.406 -27.562 4.938 1 82.5 81 SER A CA 1
ATOM 660 C C . SER A 1 81 ? 0.477 -28.5 3.74 1 82.5 81 SER A C 1
ATOM 662 O O . SER A 1 81 ? -0.107 -29.594 3.762 1 82.5 81 SER A O 1
ATOM 664 N N . TYR A 1 82 ? 1.121 -28.047 2.715 1 85.62 82 TYR A N 1
ATOM 665 C CA . TYR A 1 82 ? 1.316 -28.891 1.543 1 85.62 82 TYR A CA 1
ATOM 666 C C . TYR A 1 82 ? 2.164 -30.109 1.888 1 85.62 82 TYR A C 1
ATOM 668 O O . TYR A 1 82 ? 1.9 -31.219 1.402 1 85.62 82 TYR A O 1
ATOM 676 N N . GLU A 1 83 ? 3.119 -29.875 2.76 1 82.81 83 GLU A N 1
ATOM 677 C CA . GLU A 1 83 ? 3.955 -31 3.201 1 82.81 83 GLU A CA 1
ATOM 678 C C . GLU A 1 83 ? 3.121 -32.062 3.895 1 82.81 83 GLU A C 1
ATOM 680 O O . GLU A 1 83 ? 3.314 -33.25 3.654 1 82.81 83 GLU A O 1
ATOM 685 N N . ASP A 1 84 ? 2.27 -31.578 4.711 1 86 84 ASP A N 1
ATOM 686 C CA . ASP A 1 84 ? 1.408 -32.531 5.418 1 86 84 ASP A CA 1
ATOM 687 C C . ASP A 1 84 ? 0.464 -33.219 4.449 1 86 84 ASP A C 1
ATOM 689 O O . ASP A 1 84 ? 0.128 -34.406 4.648 1 86 84 ASP A O 1
ATOM 693 N N . THR A 1 85 ? 0.056 -32.531 3.461 1 87.94 85 THR A N 1
ATOM 694 C CA . THR A 1 85 ? -0.881 -33.062 2.475 1 87.94 85 THR A CA 1
ATOM 695 C C . THR A 1 85 ? -0.253 -34.219 1.692 1 87.94 85 THR A C 1
ATOM 697 O O . THR A 1 85 ? -0.916 -35.219 1.41 1 87.94 85 THR A O 1
ATOM 700 N N . PHE A 1 86 ? 1.051 -34.125 1.436 1 90.12 86 PHE A N 1
ATOM 701 C CA . PHE A 1 86 ? 1.676 -35.094 0.546 1 90.12 86 PHE A CA 1
ATOM 702 C C . PHE A 1 86 ? 2.688 -35.969 1.302 1 90.12 86 PHE A C 1
ATOM 704 O O . PHE A 1 86 ? 3.475 -36.688 0.69 1 90.12 86 PHE A O 1
ATOM 711 N N . LYS A 1 87 ? 2.77 -35.812 2.572 1 85 87 LYS A N 1
ATOM 712 C CA . LYS A 1 87 ? 3.758 -36.5 3.398 1 85 87 LYS A CA 1
ATOM 713 C C . LYS A 1 87 ? 3.672 -38 3.217 1 85 87 LYS A C 1
ATOM 715 O O . LYS A 1 87 ? 4.695 -38.688 3.096 1 85 87 LYS A O 1
ATOM 720 N N . ASP A 1 88 ? 2.531 -38.531 3.215 1 83.69 88 ASP A N 1
ATOM 721 C CA . ASP A 1 88 ? 2.33 -40 3.172 1 83.69 88 ASP A CA 1
ATOM 722 C C . ASP A 1 88 ? 2.6 -40.531 1.772 1 83.69 88 ASP A C 1
ATOM 724 O O . ASP A 1 88 ? 3.174 -41.625 1.624 1 83.69 88 ASP A O 1
ATOM 728 N N . SER A 1 89 ? 2.139 -39.781 0.766 1 83.81 89 SER A N 1
ATOM 729 C CA . SER A 1 89 ? 2.305 -40.281 -0.604 1 83.81 89 SER A CA 1
ATOM 730 C C . SER A 1 89 ? 3.725 -40.031 -1.104 1 83.81 89 SER A C 1
ATOM 732 O O . SER A 1 89 ? 4.207 -40.75 -1.991 1 83.81 89 SER A O 1
ATOM 734 N N . GLY A 1 90 ? 4.375 -39.062 -0.564 1 85.88 90 GLY A N 1
ATOM 735 C CA . GLY A 1 90 ? 5.691 -38.656 -1.033 1 85.88 90 GLY A CA 1
ATOM 736 C C . GLY A 1 90 ? 5.684 -38.094 -2.443 1 85.88 90 GLY A C 1
ATOM 737 O O . GLY A 1 90 ? 6.719 -38.062 -3.111 1 85.88 90 GLY A O 1
ATOM 738 N N . GLU A 1 91 ? 4.562 -37.781 -2.904 1 90.19 91 GLU A N 1
ATOM 739 C CA . GLU A 1 91 ? 4.41 -37.312 -4.277 1 90.19 91 GLU A CA 1
ATOM 740 C C . GLU A 1 91 ? 5.117 -35.969 -4.488 1 90.19 91 GLU A C 1
ATOM 742 O O . GLU A 1 91 ? 5.109 -35.125 -3.602 1 90.19 91 GLU A O 1
ATOM 747 N N . LYS A 1 92 ? 5.789 -35.938 -5.625 1 94.69 92 LYS A N 1
ATOM 748 C CA . LYS A 1 92 ? 6.391 -34.719 -6.102 1 94.69 92 LYS A CA 1
ATOM 749 C C . LYS A 1 92 ? 5.863 -34.344 -7.484 1 94.69 92 LYS A C 1
ATOM 751 O O . LYS A 1 92 ? 5.387 -35.188 -8.227 1 94.69 92 LYS A O 1
ATOM 756 N N . PHE A 1 93 ? 5.934 -33.094 -7.715 1 96.81 93 PHE A N 1
ATOM 757 C CA . PHE A 1 93 ? 5.383 -32.594 -8.977 1 96.81 93 PHE A CA 1
ATOM 758 C C . PHE A 1 93 ? 6.438 -31.844 -9.773 1 96.81 93 PHE A C 1
ATOM 760 O O . PHE A 1 93 ? 7.277 -31.141 -9.195 1 96.81 93 PHE A O 1
ATOM 767 N N . ASP A 1 94 ? 6.367 -31.984 -11.117 1 96.94 94 ASP A N 1
ATOM 768 C CA . ASP A 1 94 ? 7.258 -31.219 -11.992 1 96.94 94 ASP A CA 1
ATOM 769 C C . ASP A 1 94 ? 6.801 -29.766 -12.125 1 96.94 94 ASP A C 1
ATOM 771 O O . ASP A 1 94 ? 7.625 -28.875 -12.32 1 96.94 94 ASP A O 1
ATOM 775 N N . TYR A 1 95 ? 5.527 -29.641 -12.047 1 96.75 95 TYR A N 1
ATOM 776 C CA . TYR A 1 95 ? 4.914 -28.312 -12.125 1 96.75 95 TYR A CA 1
ATOM 777 C C . TYR A 1 95 ? 3.818 -28.156 -11.078 1 96.75 95 TYR A C 1
ATOM 779 O O . TYR A 1 95 ? 3.018 -29.078 -10.867 1 96.75 95 TYR A O 1
ATOM 787 N N . VAL A 1 96 ? 3.865 -27.094 -10.406 1 97.25 96 VAL A N 1
ATOM 788 C CA . VAL A 1 96 ? 2.715 -26.609 -9.648 1 97.25 96 VAL A CA 1
ATOM 789 C C . VAL A 1 96 ? 2.176 -25.328 -10.289 1 97.25 96 VAL A C 1
ATOM 791 O O . VAL A 1 96 ? 2.941 -24.422 -10.625 1 97.25 96 VAL A O 1
ATOM 794 N N . PHE A 1 97 ? 0.893 -25.344 -10.539 1 97.06 97 PHE A N 1
ATOM 795 C CA . PHE A 1 97 ? 0.258 -24.234 -11.234 1 97.06 97 PHE A CA 1
ATOM 796 C C . PHE A 1 97 ? -0.907 -23.672 -10.422 1 97.06 97 PHE A C 1
ATOM 798 O O . PHE A 1 97 ? -1.67 -24.438 -9.82 1 97.06 97 PHE A O 1
ATOM 805 N N . SER A 1 98 ? -0.954 -22.375 -10.352 1 96.44 98 SER A N 1
ATOM 806 C CA .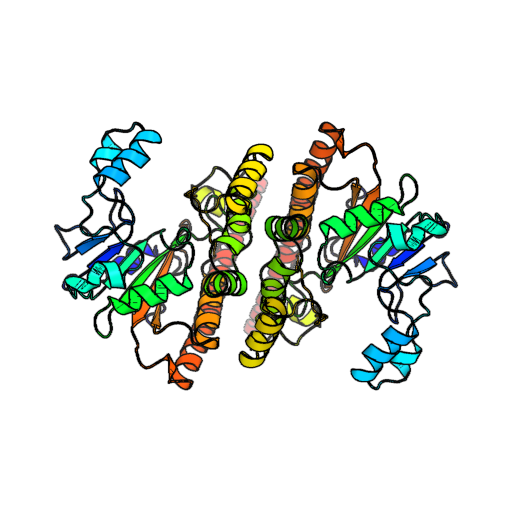 SER A 1 98 ? -2.143 -21.734 -9.789 1 96.44 98 SER A CA 1
ATOM 807 C C . SER A 1 98 ? -2.479 -20.438 -10.523 1 96.44 98 SER A C 1
ATOM 809 O O . SER A 1 98 ? -1.58 -19.688 -10.914 1 96.44 98 SER A O 1
ATOM 811 N N . SER A 1 99 ? -3.684 -20.234 -10.773 1 97.19 99 SER A N 1
ATOM 812 C CA . SER A 1 99 ? -4.227 -19.047 -11.414 1 97.19 99 SER A CA 1
ATOM 813 C C . SER A 1 99 ? -5.266 -18.359 -10.523 1 97.19 99 SER A C 1
ATOM 815 O O . SER A 1 99 ? -6.309 -18.953 -10.227 1 97.19 99 SER A O 1
ATOM 817 N N . HIS A 1 100 ? -4.902 -17.094 -10.102 1 96.56 100 HIS A N 1
ATOM 818 C CA . HIS A 1 100 ? -5.836 -16.328 -9.281 1 96.56 100 HIS A CA 1
ATOM 819 C C . HIS A 1 100 ? -6.133 -17.047 -7.973 1 96.56 100 HIS A C 1
ATOM 821 O O . HIS A 1 100 ? -7.297 -17.219 -7.598 1 96.56 100 HIS A O 1
ATOM 827 N N . VAL A 1 101 ? -5.074 -17.484 -7.305 1 96.31 101 VAL A N 1
ATOM 828 C CA . VAL A 1 101 ? -5.164 -18.172 -6.027 1 96.31 101 VAL A CA 1
ATOM 829 C C . VAL A 1 101 ? -4.316 -17.453 -4.984 1 96.31 101 VAL A C 1
ATOM 831 O O . VAL A 1 101 ? -4.785 -17.188 -3.875 1 96.31 101 VAL A O 1
ATOM 834 N N . LEU A 1 102 ? -3.088 -17.047 -5.371 1 97.44 102 LEU A N 1
ATOM 835 C CA . LEU A 1 102 ? -2.127 -16.484 -4.426 1 97.44 102 LEU A CA 1
ATOM 836 C C . LEU A 1 102 ? -2.703 -15.258 -3.73 1 97.44 102 LEU A C 1
ATOM 838 O O . LEU A 1 102 ? -2.418 -15.008 -2.557 1 97.44 102 LEU A O 1
ATOM 842 N N . GLU A 1 103 ? -3.52 -14.469 -4.43 1 97.62 103 GLU A N 1
ATOM 843 C CA . GLU A 1 103 ? -4.098 -13.242 -3.885 1 97.62 103 GLU A CA 1
ATOM 844 C C . GLU A 1 103 ? -5.078 -13.547 -2.758 1 97.62 103 GLU A C 1
ATOM 846 O O . GLU A 1 103 ? -5.422 -12.664 -1.971 1 97.62 103 GLU A O 1
ATOM 851 N N . HIS A 1 104 ? -5.488 -14.828 -2.656 1 94.75 104 HIS A N 1
ATOM 852 C CA . HIS A 1 104 ? -6.43 -15.234 -1.619 1 94.75 104 HIS A CA 1
ATOM 853 C C . HIS A 1 104 ? -5.707 -15.906 -0.456 1 94.75 104 HIS A C 1
ATOM 855 O O . HIS A 1 104 ? -6.285 -16.094 0.616 1 94.75 104 HIS A O 1
ATOM 861 N N . VAL A 1 105 ? -4.488 -16.328 -0.672 1 93 105 VAL A N 1
ATOM 862 C CA . VAL A 1 105 ? -3.74 -17.078 0.328 1 93 105 VAL A CA 1
ATOM 863 C C . VAL A 1 105 ? -3.332 -16.156 1.473 1 93 105 VAL A C 1
ATOM 865 O O . VAL A 1 105 ? -2.74 -15.102 1.245 1 93 105 VAL A O 1
ATOM 868 N N . PRO A 1 106 ? -3.574 -16.5 2.666 1 91.12 106 PRO A N 1
ATOM 869 C CA . PRO A 1 106 ? -3.256 -15.602 3.779 1 91.12 106 PRO A CA 1
ATOM 870 C C . PRO A 1 106 ? -1.768 -15.266 3.861 1 91.12 106 PRO A C 1
ATOM 872 O O . PRO A 1 106 ? -1.396 -14.094 3.939 1 91.12 106 PRO A O 1
ATOM 875 N N . ASP A 1 107 ? -0.915 -16.281 3.803 1 95.38 107 ASP A N 1
ATOM 876 C CA . ASP A 1 107 ? 0.529 -16.094 3.908 1 95.38 107 ASP A CA 1
ATOM 877 C C . ASP A 1 107 ? 1.232 -16.516 2.617 1 95.38 107 ASP A C 1
ATOM 879 O O . ASP A 1 107 ? 1.707 -17.641 2.498 1 95.38 107 ASP A O 1
ATOM 883 N N . PRO A 1 108 ? 1.423 -15.547 1.716 1 97.5 108 PRO A N 1
ATOM 884 C CA . PRO A 1 108 ? 2.018 -15.867 0.417 1 97.5 108 PRO A CA 1
ATOM 885 C C . PRO A 1 108 ? 3.439 -16.422 0.537 1 97.5 108 PRO A C 1
ATOM 887 O O . PRO A 1 108 ? 3.836 -17.297 -0.232 1 97.5 108 PRO A O 1
ATOM 890 N N . ILE A 1 109 ? 4.254 -15.859 1.445 1 98.12 109 ILE A N 1
ATOM 891 C CA . ILE A 1 109 ? 5.645 -16.281 1.582 1 98.12 109 ILE A CA 1
ATOM 892 C C . ILE A 1 109 ? 5.695 -17.734 2.029 1 98.12 109 ILE A C 1
ATOM 894 O O . ILE A 1 109 ? 6.391 -18.562 1.421 1 98.12 109 ILE A O 1
ATOM 898 N N . GLN A 1 110 ? 4.934 -18.062 3.035 1 96.31 110 GLN A N 1
ATOM 899 C CA . GLN A 1 110 ? 4.887 -19.453 3.492 1 96.31 110 GLN A CA 1
ATOM 900 C C . GLN A 1 110 ? 4.355 -20.375 2.398 1 96.31 110 GLN A C 1
ATOM 902 O O . GLN A 1 110 ? 4.809 -21.516 2.266 1 96.31 110 GLN A O 1
ATOM 907 N N . HIS A 1 111 ? 3.369 -19.859 1.68 1 96.06 111 HIS A N 1
ATOM 908 C CA . HIS A 1 111 ? 2.807 -20.625 0.572 1 96.06 111 HIS A CA 1
ATOM 909 C C . HIS A 1 111 ? 3.885 -21.016 -0.432 1 96.06 111 HIS A C 1
ATOM 911 O O . HIS A 1 111 ? 3.947 -22.172 -0.866 1 96.06 111 HIS A O 1
ATOM 917 N N . LEU A 1 112 ? 4.734 -20.078 -0.791 1 97.5 112 LEU A N 1
ATOM 918 C CA . LEU A 1 112 ? 5.824 -20.344 -1.726 1 97.5 112 LEU A CA 1
ATOM 919 C C . LEU A 1 112 ? 6.805 -21.359 -1.147 1 97.5 112 LEU A C 1
ATOM 921 O O . LEU A 1 112 ? 7.238 -22.281 -1.848 1 97.5 112 LEU A O 1
ATOM 925 N N . ILE A 1 113 ? 7.129 -21.219 0.097 1 96.31 113 ILE A N 1
ATOM 926 C CA . ILE A 1 113 ? 8.055 -22.125 0.772 1 96.31 113 ILE A CA 1
ATOM 927 C C . ILE A 1 113 ? 7.465 -23.531 0.809 1 96.31 113 ILE A C 1
ATOM 929 O O . ILE A 1 113 ? 8.148 -24.516 0.499 1 96.31 113 ILE A O 1
ATOM 933 N N . ASP A 1 114 ? 6.207 -23.641 1.12 1 94.94 114 ASP A N 1
ATOM 934 C CA . ASP A 1 114 ? 5.539 -24.922 1.215 1 94.94 114 ASP A CA 1
ATOM 935 C C . ASP A 1 114 ? 5.512 -25.641 -0.14 1 94.94 114 ASP A C 1
ATOM 937 O O . ASP A 1 114 ? 5.715 -26.844 -0.219 1 94.94 114 ASP A O 1
ATOM 941 N N . ILE A 1 115 ? 5.215 -24.875 -1.152 1 96.38 115 ILE A N 1
ATOM 942 C CA . ILE A 1 115 ? 5.145 -25.438 -2.496 1 96.38 115 ILE A CA 1
ATOM 943 C C . ILE A 1 115 ? 6.512 -26 -2.891 1 96.38 115 ILE A C 1
ATOM 945 O O . ILE A 1 115 ? 6.598 -27.031 -3.557 1 96.38 115 ILE A O 1
ATOM 949 N N . SER A 1 116 ? 7.559 -25.375 -2.48 1 96.19 116 SER A N 1
ATOM 950 C CA . SER A 1 116 ? 8.898 -25.828 -2.824 1 96.19 116 SER A CA 1
ATOM 951 C C . SER A 1 116 ? 9.156 -27.234 -2.316 1 96.19 116 SER A C 1
ATOM 953 O O . SER A 1 116 ? 9.953 -27.969 -2.895 1 96.19 116 SER A O 1
ATOM 955 N N . LYS A 1 117 ? 8.469 -27.688 -1.302 1 94.25 117 LYS A N 1
ATOM 956 C CA . LYS A 1 117 ? 8.688 -28.984 -0.666 1 94.25 117 LYS A CA 1
ATOM 957 C C . LYS A 1 117 ? 8.031 -30.109 -1.461 1 94.25 117 LYS A C 1
ATOM 959 O O . LYS A 1 117 ? 8.336 -31.281 -1.248 1 94.25 117 LYS A O 1
ATOM 964 N N . ILE A 1 118 ? 7.172 -29.781 -2.352 1 95.56 118 ILE A N 1
ATOM 965 C CA . ILE A 1 118 ? 6.438 -30.828 -3.059 1 95.56 118 ILE A CA 1
ATOM 966 C C . ILE A 1 118 ? 6.836 -30.828 -4.531 1 95.56 118 ILE A C 1
ATOM 968 O O . ILE A 1 118 ? 6.234 -31.531 -5.344 1 95.56 118 ILE A O 1
ATOM 972 N N . LEU A 1 119 ? 7.77 -29.984 -4.824 1 96.5 119 LEU A N 1
ATOM 973 C CA . LEU A 1 119 ? 8.289 -29.953 -6.191 1 96.5 119 LEU A CA 1
ATOM 974 C C . LEU A 1 119 ? 9.414 -30.953 -6.363 1 96.5 119 LEU A C 1
ATOM 976 O O . LEU A 1 119 ? 10.203 -31.188 -5.441 1 96.5 119 LEU A O 1
ATOM 980 N N . SER A 1 120 ? 9.492 -31.594 -7.57 1 95.12 120 SER A N 1
ATOM 981 C CA . SER A 1 120 ? 10.672 -32.375 -7.949 1 95.12 120 SER A CA 1
ATOM 982 C C . SER A 1 120 ? 11.891 -31.469 -8.109 1 95.12 120 SER A C 1
ATOM 984 O O . SER A 1 120 ? 11.781 -30.25 -8.086 1 95.12 120 SER A O 1
ATOM 986 N N . ASP A 1 121 ? 13.008 -32.156 -8.25 1 93.44 121 ASP A N 1
ATOM 987 C CA . ASP A 1 121 ? 14.219 -31.359 -8.492 1 93.44 121 ASP A CA 1
ATOM 988 C C . ASP A 1 121 ? 14.078 -30.516 -9.75 1 93.44 121 ASP A C 1
ATOM 990 O O . ASP A 1 121 ? 13.625 -30.984 -10.789 1 93.44 121 ASP A O 1
ATOM 994 N N . ASN A 1 122 ? 14.305 -29.312 -9.68 1 89.81 122 ASN A N 1
ATOM 995 C CA . ASN A 1 122 ? 14.203 -28.328 -10.75 1 89.81 122 ASN A CA 1
ATOM 996 C C . ASN A 1 122 ? 12.75 -28.078 -11.156 1 89.81 122 ASN A C 1
ATOM 998 O O . ASN A 1 122 ? 12.477 -27.656 -12.281 1 89.81 122 ASN A O 1
ATOM 1002 N N . GLY A 1 123 ? 11.781 -28.625 -10.305 1 96.56 123 GLY A N 1
ATOM 1003 C CA . GLY A 1 123 ? 10.375 -28.359 -10.555 1 96.56 123 GLY A CA 1
ATOM 1004 C C . GLY A 1 123 ? 10.055 -26.875 -10.609 1 96.56 123 GLY A C 1
ATOM 1005 O O . GLY A 1 123 ? 10.875 -26.031 -10.219 1 96.56 123 GLY A O 1
ATOM 1006 N N . LYS A 1 124 ? 8.883 -26.578 -11.188 1 97.19 124 LYS A N 1
ATOM 1007 C CA . LYS A 1 124 ? 8.539 -25.172 -11.438 1 97.19 124 LYS A CA 1
ATOM 1008 C C . LYS A 1 124 ? 7.195 -24.828 -10.797 1 97.19 124 LYS A C 1
ATOM 1010 O O . LYS A 1 124 ? 6.273 -25.641 -10.789 1 97.19 124 LYS A O 1
ATOM 1015 N N . LEU A 1 125 ? 7.145 -23.656 -10.25 1 97.88 125 LEU A N 1
ATOM 1016 C CA . LEU A 1 125 ? 5.902 -23.031 -9.812 1 97.88 125 LEU A CA 1
ATOM 1017 C C . LEU A 1 125 ? 5.445 -21.969 -10.797 1 97.88 125 LEU A C 1
ATOM 1019 O O . LEU A 1 125 ? 6.16 -21 -11.039 1 97.88 125 LEU A O 1
ATOM 1023 N N . CYS A 1 126 ? 4.305 -22.188 -11.398 1 97.56 126 CYS A N 1
ATOM 1024 C CA . CYS A 1 126 ? 3.723 -21.297 -12.391 1 97.56 126 CYS A CA 1
ATOM 1025 C C . CYS A 1 126 ? 2.531 -20.547 -11.82 1 97.56 126 CYS A C 1
ATOM 1027 O O . CYS A 1 126 ? 1.539 -21.156 -11.414 1 97.56 126 CYS A O 1
ATOM 1029 N N . LEU A 1 127 ? 2.631 -19.219 -11.859 1 98.19 127 LEU A N 1
ATOM 1030 C CA . LEU A 1 127 ? 1.607 -18.406 -11.219 1 98.19 127 LEU A CA 1
ATOM 1031 C C . LEU A 1 127 ? 0.988 -17.422 -12.211 1 98.19 127 LEU A C 1
ATOM 1033 O O . LEU A 1 127 ? 1.7 -16.812 -13.008 1 98.19 127 LEU A O 1
ATOM 1037 N N . LEU A 1 128 ? -0.285 -17.344 -12.242 1 98.06 128 LEU A N 1
ATOM 1038 C CA . LEU A 1 128 ? -1.048 -16.25 -12.836 1 98.06 128 LEU A CA 1
ATOM 1039 C C . LEU A 1 128 ? -1.749 -15.43 -11.758 1 98.06 128 LEU A C 1
ATOM 1041 O O . LEU A 1 128 ? -2.412 -15.984 -10.883 1 98.06 128 LEU A O 1
ATOM 1045 N N . LEU A 1 129 ? -1.562 -14.125 -11.789 1 98.44 129 LEU A N 1
ATOM 1046 C CA . LEU A 1 129 ? -2.109 -13.234 -10.773 1 98.44 129 LEU A CA 1
ATOM 1047 C C . LEU A 1 129 ? -2.873 -12.086 -11.414 1 98.44 129 LEU A C 1
ATOM 1049 O O . LEU A 1 129 ? -2.521 -11.633 -12.508 1 98.44 129 LEU A O 1
ATOM 1053 N N . PRO A 1 130 ? -3.883 -11.648 -10.734 1 98.38 130 PRO A N 1
ATOM 1054 C CA . PRO A 1 130 ? -4.578 -10.469 -11.258 1 98.38 130 PRO A CA 1
ATOM 1055 C C . PRO A 1 130 ? -3.764 -9.188 -11.102 1 98.38 130 PRO A C 1
ATOM 1057 O O . PRO A 1 130 ? -3.07 -9.008 -10.102 1 98.38 130 PRO A O 1
ATOM 1060 N N . ASN A 1 131 ? -3.799 -8.359 -12.094 1 98.56 131 ASN A N 1
ATOM 1061 C CA . ASN A 1 131 ? -3.312 -6.988 -12.008 1 98.56 131 ASN A CA 1
ATOM 1062 C C . ASN A 1 131 ? -4.398 -6.039 -11.508 1 98.56 131 ASN A C 1
ATOM 1064 O O . ASN A 1 131 ? -5.375 -5.785 -12.211 1 98.56 131 ASN A O 1
ATOM 1068 N N . LYS A 1 132 ? -4.164 -5.508 -10.367 1 98.06 132 LYS A N 1
ATOM 1069 C CA . LYS A 1 132 ? -5.223 -4.758 -9.703 1 98.06 132 LYS A CA 1
ATOM 1070 C C . LYS A 1 132 ? -5.684 -3.576 -10.547 1 98.06 132 LYS A C 1
ATOM 1072 O O . LYS A 1 132 ? -6.805 -3.094 -10.398 1 98.06 132 LYS A O 1
ATOM 1077 N N . GLU A 1 133 ? -4.871 -3.064 -11.43 1 96.31 133 GLU A N 1
ATOM 1078 C CA . GLU A 1 133 ? -5.207 -1.899 -12.242 1 96.31 133 GLU A CA 1
ATOM 1079 C C . GLU A 1 133 ? -6.414 -2.18 -13.133 1 96.31 133 GLU A C 1
ATOM 1081 O O . GLU A 1 133 ? -7.105 -1.252 -13.562 1 96.31 133 GLU A O 1
ATOM 1086 N N . PHE A 1 134 ? -6.656 -3.459 -13.344 1 97.25 134 PHE A N 1
ATOM 1087 C CA . PHE A 1 134 ? -7.656 -3.799 -14.344 1 97.25 134 PHE A CA 1
ATOM 1088 C C . PHE A 1 134 ? -8.688 -4.762 -13.781 1 97.25 134 PHE A C 1
ATOM 1090 O O . PHE A 1 134 ? -9.227 -5.602 -14.5 1 97.25 134 PHE A O 1
ATOM 1097 N N . THR A 1 135 ? -8.875 -4.766 -12.523 1 97.56 135 THR A N 1
ATOM 1098 C CA . THR A 1 135 ? -9.875 -5.559 -11.82 1 97.56 135 THR A CA 1
ATOM 1099 C C . THR A 1 135 ? -10.672 -4.688 -10.852 1 97.56 135 THR A C 1
ATOM 1101 O O . THR A 1 135 ? -10.422 -3.482 -10.742 1 97.56 135 THR A O 1
ATOM 1104 N N . PHE A 1 136 ? -11.57 -5.301 -10.117 1 97 136 PHE A N 1
ATOM 1105 C CA . PHE A 1 136 ? -12.383 -4.617 -9.117 1 97 136 PHE A CA 1
ATOM 1106 C C . PHE A 1 136 ? -11.516 -4.062 -7.996 1 97 136 PHE A C 1
ATOM 1108 O O . PHE A 1 136 ? -11.984 -3.256 -7.188 1 97 136 PHE A O 1
ATOM 1115 N N . ASP A 1 137 ? -10.234 -4.398 -7.965 1 97.81 137 ASP A N 1
ATOM 1116 C CA . ASP A 1 137 ? -9.281 -3.918 -6.965 1 97.81 137 ASP A CA 1
ATOM 1117 C C . ASP A 1 137 ? -8.633 -2.609 -7.41 1 97.81 137 ASP A C 1
ATOM 1119 O O . ASP A 1 137 ? -7.715 -2.115 -6.758 1 97.81 137 ASP A O 1
ATOM 1123 N N . HIS A 1 138 ? -9.086 -2.012 -8.383 1 97.19 138 HIS A N 1
ATOM 1124 C CA . HIS A 1 138 ? -8.469 -0.915 -9.125 1 97.19 138 HIS A CA 1
ATOM 1125 C C . HIS A 1 138 ? -8.07 0.221 -8.188 1 97.19 138 HIS A C 1
ATOM 1127 O O . HIS A 1 138 ? -7.016 0.836 -8.367 1 97.19 138 HIS A O 1
ATOM 1133 N N . PHE A 1 139 ? -8.812 0.5 -7.203 1 95.06 139 PHE A N 1
ATOM 1134 C CA . PHE A 1 139 ? -8.602 1.674 -6.363 1 95.06 139 PHE A CA 1
ATOM 1135 C C . PHE A 1 139 ? -7.82 1.307 -5.105 1 95.06 139 PHE A C 1
ATOM 1137 O O . PHE A 1 139 ? -7.438 2.184 -4.328 1 95.06 139 PHE A O 1
ATOM 1144 N N . ARG A 1 140 ? -7.555 0.034 -4.867 1 97.06 140 ARG A N 1
ATOM 1145 C CA . ARG A 1 140 ? -6.785 -0.39 -3.701 1 97.06 140 ARG A CA 1
ATOM 1146 C C . ARG A 1 140 ? -5.305 -0.063 -3.875 1 97.06 140 ARG A C 1
ATOM 1148 O O . ARG A 1 140 ? -4.809 0.004 -5 1 97.06 140 ARG A O 1
ATOM 1155 N N . GLU A 1 141 ? -4.641 0.249 -2.781 1 95.94 141 GLU A N 1
ATOM 1156 C CA . GLU A 1 141 ? -3.189 0.409 -2.82 1 95.94 141 GLU A CA 1
ATOM 1157 C C . GLU A 1 141 ? -2.488 -0.943 -2.9 1 95.94 141 GLU A C 1
ATOM 1159 O O . GLU A 1 141 ? -2.953 -1.927 -2.322 1 95.94 141 GLU A O 1
ATOM 1164 N N . ASN A 1 142 ? -1.392 -0.985 -3.592 1 97.62 142 ASN A N 1
ATOM 1165 C CA . ASN A 1 142 ? -0.619 -2.219 -3.689 1 97.62 142 ASN A CA 1
ATOM 1166 C C . ASN A 1 142 ? -0.201 -2.729 -2.314 1 97.62 142 ASN A C 1
ATOM 1168 O O . ASN A 1 142 ? 0.153 -1.94 -1.436 1 97.62 142 ASN A O 1
ATOM 1172 N N . SER A 1 143 ? -0.284 -4.047 -2.191 1 98.12 143 SER A N 1
ATOM 1173 C CA . SER A 1 143 ? 0.386 -4.668 -1.051 1 98.12 143 SER A CA 1
ATOM 1174 C C . SER A 1 143 ? 1.899 -4.5 -1.144 1 98.12 143 SER A C 1
ATOM 1176 O O . SER A 1 143 ? 2.465 -4.516 -2.24 1 98.12 143 SER A O 1
ATOM 1178 N N . SER A 1 144 ? 2.566 -4.352 -0.015 1 97.56 144 SER A N 1
ATOM 1179 C CA . SER A 1 144 ? 4.016 -4.188 0.012 1 97.56 144 SER A CA 1
ATOM 1180 C C . SER A 1 144 ? 4.707 -5.457 0.494 1 97.56 144 SER A C 1
ATOM 1182 O O . SER A 1 144 ? 4.059 -6.355 1.032 1 97.56 144 SER A O 1
ATOM 1184 N N . PHE A 1 145 ? 6.016 -5.5 0.247 1 98.38 145 PHE A N 1
ATOM 1185 C CA . PHE A 1 145 ? 6.797 -6.594 0.814 1 98.38 145 PHE A CA 1
ATOM 1186 C C . PHE A 1 145 ? 6.68 -6.609 2.334 1 98.38 145 PHE A C 1
ATOM 1188 O O . PHE A 1 145 ? 6.594 -7.68 2.943 1 98.38 145 PHE A O 1
ATOM 1195 N N . ALA A 1 146 ? 6.672 -5.453 2.982 1 98.06 146 ALA A N 1
ATOM 1196 C CA . ALA A 1 146 ? 6.559 -5.367 4.434 1 98.06 146 ALA A CA 1
ATOM 1197 C C . ALA A 1 146 ? 5.254 -5.992 4.922 1 98.06 146 ALA A C 1
ATOM 1199 O O . ALA A 1 146 ? 5.215 -6.609 5.992 1 98.06 146 ALA A O 1
ATOM 1200 N N . ASP A 1 147 ? 4.207 -5.805 4.137 1 98 147 ASP A N 1
ATOM 1201 C CA . ASP A 1 147 ? 2.939 -6.449 4.461 1 98 147 ASP A CA 1
ATOM 1202 C C . ASP A 1 147 ? 3.086 -7.969 4.48 1 98 147 ASP A C 1
ATOM 1204 O O . ASP A 1 147 ? 2.67 -8.625 5.438 1 98 147 ASP A O 1
ATOM 1208 N N . LEU A 1 148 ? 3.629 -8.492 3.41 1 98.44 148 LEU A N 1
ATOM 1209 C CA . LEU A 1 148 ? 3.771 -9.938 3.277 1 98.44 148 LEU A CA 1
ATOM 1210 C C . LEU A 1 148 ? 4.711 -10.492 4.344 1 98.44 148 LEU A C 1
ATOM 1212 O O . LEU A 1 148 ? 4.461 -11.562 4.902 1 98.44 148 LEU A O 1
ATOM 1216 N N . PHE A 1 149 ? 5.746 -9.758 4.613 1 98.31 149 PHE A N 1
ATOM 1217 C CA . PHE A 1 149 ? 6.742 -10.195 5.582 1 98.31 149 PHE A CA 1
ATOM 1218 C C . PHE A 1 149 ? 6.152 -10.219 6.988 1 98.31 149 PHE A C 1
ATOM 1220 O O . PHE A 1 149 ? 6.406 -11.148 7.754 1 98.31 149 PHE A O 1
ATOM 1227 N N . ASP A 1 150 ? 5.438 -9.172 7.297 1 98 150 ASP A N 1
ATOM 1228 C CA . ASP A 1 150 ? 4.789 -9.117 8.609 1 98 150 ASP A CA 1
ATOM 1229 C C . ASP A 1 150 ? 3.814 -10.281 8.781 1 98 150 ASP A C 1
ATOM 1231 O O . ASP A 1 150 ? 3.746 -10.883 9.859 1 98 150 ASP A O 1
ATOM 1235 N N . MET A 1 151 ? 3.045 -10.594 7.801 1 97.25 151 MET A N 1
ATOM 1236 C CA . MET A 1 151 ? 2.162 -11.758 7.828 1 97.25 151 MET A CA 1
ATOM 1237 C C . MET A 1 151 ? 2.955 -13.039 8.062 1 97.25 151 MET A C 1
ATOM 1239 O O . MET A 1 151 ? 2.57 -13.875 8.883 1 97.25 151 MET A O 1
ATOM 1243 N N . TYR A 1 152 ? 4.012 -13.148 7.367 1 97.5 152 TYR A N 1
ATOM 1244 C CA . TYR A 1 152 ? 4.863 -14.328 7.445 1 97.5 152 TYR A CA 1
ATOM 1245 C C . TYR A 1 152 ? 5.391 -14.531 8.859 1 97.5 152 TYR A C 1
ATOM 1247 O O . TYR A 1 152 ? 5.422 -15.656 9.367 1 97.5 152 TYR A O 1
ATOM 1255 N N . LEU A 1 153 ? 5.715 -13.43 9.547 1 96.69 153 LEU A N 1
ATOM 1256 C CA . LEU A 1 153 ? 6.391 -13.539 10.836 1 96.69 153 LEU A CA 1
ATOM 1257 C C . LEU A 1 153 ? 5.383 -13.516 11.984 1 96.69 153 LEU A C 1
ATOM 1259 O O . LEU A 1 153 ? 5.57 -14.195 12.992 1 96.69 153 LEU A O 1
ATOM 1263 N N . ARG A 1 154 ? 4.301 -12.742 11.812 1 95.19 154 ARG A N 1
ATOM 1264 C CA . ARG A 1 154 ? 3.455 -12.516 12.984 1 95.19 154 ARG A CA 1
ATOM 1265 C C . ARG A 1 154 ? 2.094 -13.18 12.812 1 95.19 154 ARG A C 1
ATOM 1267 O O . ARG A 1 154 ? 1.326 -13.297 13.766 1 95.19 154 ARG A O 1
ATOM 1274 N N . GLY A 1 155 ? 1.698 -13.508 11.555 1 92.81 155 GLY A N 1
ATOM 1275 C CA . GLY A 1 155 ? 0.579 -14.414 11.359 1 92.81 155 GLY A CA 1
ATOM 1276 C C . GLY A 1 155 ? -0.719 -13.695 11.031 1 92.81 155 GLY A C 1
ATOM 1277 O O . GLY A 1 155 ? -0.754 -12.461 10.961 1 92.81 155 GLY A O 1
ATOM 1278 N N . ASP A 1 156 ? -1.734 -14.492 10.875 1 89.31 156 ASP A N 1
ATOM 1279 C CA . ASP A 1 156 ? -3.041 -14.086 10.367 1 89.31 156 ASP A CA 1
ATOM 1280 C C . ASP A 1 156 ? -3.791 -13.234 11.391 1 89.31 156 ASP A C 1
ATOM 1282 O O . ASP A 1 156 ? -4.434 -12.25 11.031 1 89.31 156 ASP A O 1
ATOM 1286 N N . GLU A 1 157 ? -3.734 -13.602 12.602 1 88.69 157 GLU A N 1
ATOM 1287 C CA . GLU A 1 157 ? -4.508 -12.93 13.641 1 88.69 157 GLU A CA 1
ATOM 1288 C C . GLU A 1 157 ? -4.164 -11.445 13.703 1 88.69 157 GLU A C 1
ATOM 1290 O O . GLU A 1 157 ? -5.039 -10.609 13.945 1 88.69 157 GLU A O 1
ATOM 1295 N N . ILE A 1 158 ? -2.963 -11.164 13.453 1 91.12 158 ILE A N 1
ATOM 1296 C CA . ILE A 1 158 ? -2.484 -9.797 13.562 1 91.12 158 ILE A CA 1
ATOM 1297 C C . ILE A 1 158 ? -2.801 -9.031 12.281 1 91.12 158 ILE A C 1
ATOM 1299 O O . ILE A 1 158 ? -3.217 -7.871 12.32 1 91.12 158 ILE A O 1
ATOM 1303 N N . ASN A 1 159 ? -2.746 -9.672 11.141 1 93.88 159 ASN A N 1
ATOM 1304 C CA . ASN A 1 159 ? -2.693 -8.922 9.891 1 93.88 159 ASN A CA 1
ATOM 1305 C C . ASN A 1 159 ? -4.023 -8.977 9.148 1 93.88 159 ASN A C 1
ATOM 1307 O O . ASN A 1 159 ? -4.379 -8.039 8.43 1 93.88 159 ASN A O 1
ATOM 1311 N N . THR A 1 160 ? -4.789 -10.008 9.297 1 93.5 160 THR A N 1
ATOM 1312 C CA . THR A 1 160 ? -5.93 -10.305 8.438 1 93.5 160 THR A CA 1
ATOM 1313 C C . THR A 1 160 ? -7.023 -9.258 8.609 1 93.5 160 THR A C 1
ATOM 1315 O O . THR A 1 160 ? -7.66 -8.852 7.633 1 93.5 160 THR A O 1
ATOM 1318 N N . PRO A 1 161 ? -7.289 -8.758 9.852 1 94.62 161 PRO A N 1
ATOM 1319 C CA . PRO A 1 161 ? -8.336 -7.75 9.992 1 94.62 161 PRO A CA 1
ATOM 1320 C C . PRO A 1 161 ? -8.117 -6.539 9.086 1 94.62 161 PRO A C 1
ATOM 1322 O O . PRO A 1 161 ? -9.047 -6.094 8.406 1 94.62 161 PRO A O 1
ATOM 1325 N N . ARG A 1 162 ? -6.938 -6.027 9.039 1 96.38 162 ARG A N 1
ATOM 1326 C CA . ARG A 1 162 ? -6.598 -4.879 8.203 1 96.38 162 ARG A CA 1
ATOM 1327 C C . ARG A 1 162 ? -6.773 -5.203 6.723 1 96.38 162 ARG A C 1
ATOM 1329 O O . ARG A 1 162 ? -7.285 -4.383 5.961 1 96.38 162 ARG A O 1
ATOM 1336 N N . LEU A 1 163 ? -6.363 -6.375 6.324 1 96.12 163 LEU A N 1
ATOM 1337 C CA . LEU A 1 163 ? -6.418 -6.785 4.926 1 96.12 163 LEU A CA 1
ATOM 1338 C C . LEU A 1 163 ? -7.863 -6.941 4.461 1 96.12 163 LEU A C 1
ATOM 1340 O O . LEU A 1 163 ? -8.203 -6.555 3.34 1 96.12 163 LEU A O 1
ATOM 1344 N N . VAL A 1 164 ? -8.68 -7.508 5.32 1 94.88 164 VAL A N 1
ATOM 1345 C CA . VAL A 1 164 ? -10.094 -7.676 5.008 1 94.88 164 VAL A CA 1
ATOM 1346 C C . VAL A 1 164 ? -10.758 -6.309 4.875 1 94.88 164 VAL A C 1
ATOM 1348 O O . VAL A 1 164 ? -11.523 -6.074 3.932 1 94.88 164 VAL A O 1
ATOM 1351 N N . LEU A 1 165 ? -10.438 -5.441 5.781 1 96.38 165 LEU A N 1
ATOM 1352 C CA . LEU A 1 165 ? -10.969 -4.086 5.719 1 96.38 165 LEU A CA 1
ATOM 1353 C C . LEU A 1 165 ? -10.578 -3.41 4.406 1 96.38 165 LEU A C 1
ATOM 1355 O O . LEU A 1 165 ? -11.422 -2.805 3.74 1 96.38 165 LEU A O 1
ATOM 1359 N N . ASP A 1 166 ? -9.336 -3.473 4.066 1 97.06 166 ASP A N 1
ATOM 1360 C CA . ASP A 1 166 ? -8.82 -2.877 2.838 1 97.06 166 ASP A CA 1
ATOM 1361 C C . ASP A 1 166 ? -9.578 -3.396 1.618 1 97.06 166 ASP A C 1
ATOM 1363 O O . ASP A 1 166 ? -9.914 -2.629 0.715 1 97.06 166 ASP A O 1
ATOM 1367 N N . SER A 1 167 ? -9.82 -4.664 1.566 1 95.94 167 SER A N 1
ATOM 1368 C CA . SER A 1 167 ? -10.508 -5.312 0.454 1 95.94 167 SER A CA 1
ATOM 1369 C C . SER A 1 167 ? -11.938 -4.812 0.322 1 95.94 167 SER A C 1
ATOM 1371 O O . SER A 1 167 ? -12.461 -4.695 -0.789 1 95.94 167 SER A O 1
ATOM 1373 N N . MET A 1 168 ? -12.539 -4.477 1.413 1 95.44 168 MET A N 1
ATOM 1374 C CA . MET A 1 168 ? -13.953 -4.121 1.415 1 95.44 168 MET A CA 1
ATOM 1375 C C . MET A 1 168 ? -14.141 -2.639 1.117 1 95.44 168 MET A C 1
ATOM 1377 O O . MET A 1 168 ? -15.148 -2.244 0.524 1 95.44 168 MET A O 1
ATOM 1381 N N . ILE A 1 169 ? -13.203 -1.821 1.448 1 96.06 169 ILE A N 1
ATOM 1382 C CA . ILE A 1 169 ? -13.391 -0.376 1.411 1 96.06 169 ILE A CA 1
ATOM 1383 C C . ILE A 1 169 ? -13.102 0.147 0.006 1 96.06 169 ILE A C 1
ATOM 1385 O O . ILE A 1 169 ? -13.789 1.05 -0.48 1 96.06 169 ILE A O 1
ATOM 1389 N N . ASP A 1 170 ? -12.156 -0.385 -0.656 1 94 170 ASP A N 1
ATOM 1390 C CA . ASP A 1 170 ? -11.617 0.295 -1.834 1 94 170 ASP A CA 1
ATOM 1391 C C . ASP A 1 170 ? -11.828 -0.545 -3.092 1 94 170 ASP A C 1
ATOM 1393 O O . ASP A 1 170 ? -11.109 -0.375 -4.082 1 94 170 ASP A O 1
ATOM 1397 N N . SER A 1 171 ? -12.781 -1.438 -3.1 1 94.44 171 SER A N 1
ATOM 1398 C CA . SER A 1 171 ? -13.102 -2.23 -4.281 1 94.44 171 SER A CA 1
ATOM 1399 C C . SER A 1 171 ? -14.344 -1.697 -4.984 1 94.44 171 SER A C 1
ATOM 1401 O O . SER A 1 171 ? -15.164 -1.012 -4.371 1 94.44 171 SER A O 1
ATOM 1403 N N . VAL A 1 172 ? -14.461 -1.938 -6.238 1 94.69 172 VAL A N 1
ATOM 1404 C CA . VAL A 1 172 ? -15.648 -1.621 -7.02 1 94.69 172 VAL A CA 1
ATOM 1405 C C . VAL A 1 172 ? -16.281 -2.91 -7.531 1 94.69 172 VAL A C 1
ATOM 1407 O O . VAL A 1 172 ? -15.727 -3.996 -7.371 1 94.69 172 VAL A O 1
ATOM 1410 N N . ASN A 1 173 ? -17.5 -2.805 -8.133 1 92.62 173 ASN A N 1
ATOM 1411 C CA . ASN A 1 173 ? -18.219 -3.975 -8.617 1 92.62 173 ASN A CA 1
ATOM 1412 C C . ASN A 1 173 ? -18.078 -4.145 -10.125 1 92.62 173 ASN A C 1
ATOM 1414 O O . ASN A 1 173 ? -19.062 -4.363 -10.828 1 92.62 173 ASN A O 1
ATOM 1418 N N . VAL A 1 174 ? -16.953 -3.881 -10.633 1 91.94 174 VAL A N 1
ATOM 1419 C CA . VAL A 1 174 ? -16.625 -4.035 -12.047 1 91.94 174 VAL A CA 1
ATOM 1420 C C . VAL A 1 174 ? -15.414 -4.949 -12.203 1 91.94 174 VAL A C 1
ATOM 1422 O O . VAL A 1 174 ? -14.406 -4.773 -11.508 1 91.94 174 VAL A O 1
ATOM 1425 N N . ASN A 1 175 ? -15.562 -5.93 -13.094 1 91.5 175 ASN A N 1
ATOM 1426 C CA . ASN A 1 175 ? -14.438 -6.844 -13.242 1 91.5 175 ASN A CA 1
ATOM 1427 C C . ASN A 1 175 ? -14.078 -7.055 -14.711 1 91.5 175 ASN A C 1
ATOM 1429 O O . ASN A 1 175 ? -13.234 -7.891 -15.039 1 91.5 175 ASN A O 1
ATOM 1433 N N . ASN A 1 176 ? -14.633 -6.312 -15.641 1 94.69 176 ASN A N 1
ATOM 1434 C CA . ASN A 1 176 ? -14.266 -6.32 -17.062 1 94.69 176 ASN A CA 1
ATOM 1435 C C . ASN A 1 176 ? -13.047 -5.449 -17.328 1 94.69 176 ASN A C 1
ATOM 1437 O O . ASN A 1 176 ? -13.117 -4.223 -17.25 1 94.69 176 ASN A O 1
ATOM 1441 N N . PRO A 1 177 ? -11.938 -6.129 -17.703 1 96 177 PRO A N 1
ATOM 1442 C CA . PRO A 1 177 ? -10.703 -5.363 -17.859 1 96 177 PRO A CA 1
ATOM 1443 C C . PRO A 1 177 ? -10.812 -4.277 -18.922 1 96 177 PRO A C 1
ATOM 1445 O O . PRO A 1 177 ? -10.133 -3.25 -18.844 1 96 177 PRO A O 1
ATOM 1448 N N . ILE A 1 178 ? -11.648 -4.402 -19.891 1 94.12 178 ILE A N 1
ATOM 1449 C CA . ILE A 1 178 ? -11.789 -3.465 -20.984 1 94.12 178 ILE A CA 1
ATOM 1450 C C . ILE A 1 178 ? -12.234 -2.104 -20.469 1 94.12 178 ILE A C 1
ATOM 1452 O O . ILE A 1 178 ? -11.797 -1.063 -20.953 1 94.12 178 ILE A O 1
ATOM 1456 N N . ILE A 1 179 ? -13.078 -2.121 -19.516 1 94.12 179 ILE A N 1
ATOM 1457 C CA . ILE A 1 179 ? -13.602 -0.893 -18.922 1 94.12 179 ILE A CA 1
ATOM 1458 C C . ILE A 1 179 ? -12.453 -0.085 -18.312 1 94.12 179 ILE A C 1
ATOM 1460 O O . ILE A 1 179 ? -12.398 1.138 -18.469 1 94.12 179 ILE A O 1
ATOM 1464 N N . PHE A 1 180 ? -11.578 -0.724 -17.672 1 93.12 180 PHE A N 1
ATOM 1465 C CA . PHE A 1 180 ? -10.445 -0.065 -17.031 1 93.12 180 PHE A CA 1
ATOM 1466 C C . PHE A 1 180 ? -9.445 0.427 -18.078 1 93.12 180 PHE A C 1
ATOM 1468 O O . PHE A 1 180 ? -8.953 1.554 -17.984 1 93.12 180 PHE A O 1
ATOM 1475 N N . TRP A 1 181 ? -9.148 -0.419 -19.062 1 89.69 181 TRP A N 1
ATOM 1476 C CA . TRP A 1 181 ? -8.211 -0.053 -20.109 1 89.69 181 TRP A CA 1
ATOM 1477 C C . TRP A 1 181 ? -8.719 1.156 -20.891 1 89.69 181 TRP A C 1
ATOM 1479 O O . TRP A 1 181 ? -7.926 2.006 -21.312 1 89.69 181 TRP A O 1
ATOM 1489 N N . ASN A 1 182 ? -9.992 1.247 -21.031 1 87.81 182 ASN A N 1
ATOM 1490 C CA . ASN A 1 182 ? -10.586 2.326 -21.812 1 87.81 182 ASN A CA 1
ATOM 1491 C C . ASN A 1 182 ? -10.875 3.553 -20.953 1 87.81 182 ASN A C 1
ATOM 1493 O O . ASN A 1 182 ? -11.453 4.531 -21.422 1 87.81 182 ASN A O 1
ATOM 1497 N N . LYS A 1 183 ? -10.523 3.486 -19.641 1 86 183 LYS A N 1
ATOM 1498 C CA . LYS A 1 183 ? -10.781 4.574 -18.703 1 86 183 LYS A CA 1
ATOM 1499 C C . LYS A 1 183 ? -12.266 4.93 -18.672 1 86 183 LYS A C 1
ATOM 1501 O O . LYS A 1 183 ? -12.633 6.109 -18.703 1 86 183 LYS A O 1
ATOM 1506 N N . GLU A 1 184 ? -13.109 3.943 -18.703 1 89.88 184 GLU A N 1
ATOM 1507 C CA . GLU A 1 184 ? -14.555 4.113 -18.766 1 89.88 184 GLU A CA 1
ATOM 1508 C C . GLU A 1 184 ? -15.203 3.783 -17.422 1 89.88 184 GLU A C 1
ATOM 1510 O O . GLU A 1 184 ? -16.438 3.793 -17.297 1 89.88 184 GLU A O 1
ATOM 1515 N N . LEU A 1 185 ? -14.367 3.518 -16.5 1 89.38 185 LEU A N 1
ATOM 1516 C CA . LEU A 1 185 ? -14.93 3.223 -15.195 1 89.38 185 LEU A CA 1
ATOM 1517 C C . LEU A 1 185 ? -15.688 4.422 -14.648 1 89.38 185 LEU A C 1
ATOM 1519 O O . LEU A 1 185 ? -15.148 5.527 -14.57 1 89.38 185 LEU A O 1
ATOM 1523 N N . ASP A 1 186 ? -16.906 4.266 -14.289 1 87.25 186 ASP A N 1
ATOM 1524 C CA . ASP A 1 186 ? -17.766 5.355 -13.828 1 87.25 186 ASP A CA 1
ATOM 1525 C C . ASP A 1 186 ? -18.188 5.145 -12.375 1 87.25 186 ASP A C 1
ATOM 1527 O O . ASP A 1 186 ? -19.25 5.602 -11.961 1 87.25 186 ASP A O 1
ATOM 1531 N N . GLN A 1 187 ? -17.453 4.336 -11.758 1 88.25 187 GLN A N 1
ATOM 1532 C CA . GLN A 1 187 ? -17.75 4.039 -10.359 1 88.25 187 GLN A CA 1
ATOM 1533 C C . GLN A 1 187 ? -16.547 4.375 -9.469 1 88.25 187 GLN A C 1
ATOM 1535 O O . GLN A 1 187 ? -15.398 4.215 -9.875 1 88.25 187 GLN A O 1
ATOM 1540 N N . TYR A 1 188 ? -16.906 4.883 -8.273 1 89.81 188 TYR A N 1
ATOM 1541 C CA . TYR A 1 188 ? -15.953 4.953 -7.172 1 89.81 188 TYR A CA 1
ATOM 1542 C C . TYR A 1 188 ? -16.328 3.977 -6.066 1 89.81 188 TYR A C 1
ATOM 1544 O O . TYR A 1 188 ? -17.5 3.576 -5.949 1 89.81 188 TYR A O 1
ATOM 1552 N N . PRO A 1 189 ? -15.344 3.574 -5.297 1 93.94 189 PRO A N 1
ATOM 1553 C CA . PRO A 1 189 ? -15.68 2.707 -4.164 1 93.94 189 PRO A CA 1
ATOM 1554 C C . PRO A 1 189 ? -16.719 3.334 -3.23 1 93.94 189 PRO A C 1
ATOM 1556 O O . PRO A 1 189 ? -16.609 4.512 -2.883 1 93.94 189 PRO A O 1
ATOM 1559 N N . ASN A 1 190 ? -17.688 2.664 -2.91 1 93.06 190 ASN A N 1
ATOM 1560 C CA . ASN A 1 190 ? -18.734 3.057 -1.97 1 93.06 190 ASN A CA 1
ATOM 1561 C C . ASN A 1 190 ? -19.078 1.919 -1.012 1 93.06 190 ASN A C 1
ATOM 1563 O O . ASN A 1 190 ? -20.156 1.33 -1.104 1 93.06 190 ASN A O 1
ATOM 1567 N N . PRO A 1 191 ? -18.266 1.739 -0.047 1 95.06 191 PRO A N 1
ATOM 1568 C CA . PRO A 1 191 ? -18.422 0.587 0.845 1 95.06 191 PRO A CA 1
ATOM 1569 C C . PRO A 1 191 ? -19.609 0.736 1.798 1 95.06 191 PRO A C 1
ATOM 1571 O O . PRO A 1 191 ? -19.953 1.854 2.189 1 95.06 191 PRO A O 1
ATOM 1574 N N . ASN A 1 192 ? -20.25 -0.388 2.115 1 96 192 ASN A N 1
ATOM 1575 C CA . ASN A 1 192 ? -21.109 -0.452 3.291 1 96 192 ASN A CA 1
ATOM 1576 C C . ASN A 1 192 ? -20.312 -0.378 4.582 1 96 192 ASN A C 1
ATOM 1578 O O . ASN A 1 192 ? -19.781 -1.391 5.055 1 96 192 ASN A O 1
ATOM 1582 N N . VAL A 1 193 ? -20.328 0.774 5.18 1 96.81 193 VAL A N 1
ATOM 1583 C CA . VAL A 1 193 ? -19.438 1.056 6.305 1 96.81 193 VAL A CA 1
ATOM 1584 C C . VAL A 1 193 ? -19.75 0.105 7.457 1 96.81 193 VAL A C 1
ATOM 1586 O O . VAL A 1 193 ? -18.828 -0.439 8.086 1 96.81 193 VAL A O 1
ATOM 1589 N N . LYS A 1 194 ? -21 -0.101 7.711 1 96.69 194 LYS A N 1
ATOM 1590 C CA . LYS A 1 194 ? -21.391 -1.003 8.789 1 96.69 194 LYS A CA 1
ATOM 1591 C C . LYS A 1 194 ? -20.859 -2.412 8.547 1 96.69 194 LYS A C 1
ATOM 1593 O O . LYS A 1 194 ? -20.312 -3.043 9.461 1 96.69 194 LYS A O 1
ATOM 1598 N N . ALA A 1 195 ? -21.016 -2.895 7.367 1 95.12 195 ALA A N 1
ATOM 1599 C CA . ALA A 1 195 ? -20.516 -4.223 7.02 1 95.12 195 ALA A CA 1
ATOM 1600 C C . ALA A 1 195 ? -19 -4.297 7.172 1 95.12 195 ALA A C 1
ATOM 1602 O O . ALA A 1 195 ? -18.453 -5.305 7.633 1 95.12 195 ALA A O 1
ATOM 1603 N N . CYS A 1 196 ? -18.297 -3.252 6.746 1 95.88 196 CYS A N 1
ATOM 1604 C CA . CYS A 1 196 ? -16.844 -3.191 6.883 1 95.88 196 CYS A CA 1
ATOM 1605 C C . CYS A 1 196 ? -16.422 -3.312 8.344 1 95.88 196 CYS A C 1
ATOM 1607 O O . CYS A 1 196 ? -15.539 -4.105 8.68 1 95.88 196 CYS A O 1
ATOM 1609 N N . LEU A 1 197 ? -17.078 -2.564 9.18 1 95.94 197 LEU A N 1
ATOM 1610 C CA . LEU A 1 197 ? -16.75 -2.537 10.594 1 95.94 197 LEU A CA 1
ATOM 1611 C C . LEU A 1 197 ? -17.078 -3.867 11.258 1 95.94 197 LEU A C 1
ATOM 1613 O O . LEU A 1 197 ? -16.312 -4.352 12.102 1 95.94 197 LEU A O 1
ATOM 1617 N N . ASP A 1 198 ? -18.203 -4.422 10.883 1 94.12 198 ASP A N 1
ATOM 1618 C CA . ASP A 1 198 ? -18.609 -5.715 11.422 1 94.12 198 ASP A CA 1
ATOM 1619 C C . ASP A 1 198 ? -17.578 -6.797 11.062 1 94.12 198 ASP A C 1
ATOM 1621 O O . ASP A 1 198 ? -17.172 -7.578 11.922 1 94.12 198 ASP A O 1
ATOM 1625 N N . ASN A 1 199 ? -17.203 -6.863 9.844 1 92.38 199 ASN A N 1
ATOM 1626 C CA . ASN A 1 199 ? -16.234 -7.859 9.414 1 92.38 199 ASN A CA 1
ATOM 1627 C C . ASN A 1 199 ? -14.875 -7.645 10.078 1 92.38 199 ASN A C 1
ATOM 1629 O O . ASN A 1 199 ? -14.234 -8.602 10.516 1 92.38 199 ASN A O 1
ATOM 1633 N N . TYR A 1 200 ? -14.453 -6.379 10.094 1 94.19 200 TYR A N 1
ATOM 1634 C CA . TYR A 1 200 ? -13.203 -6.047 10.773 1 94.19 200 TYR A CA 1
ATOM 1635 C C . TYR A 1 200 ? -13.227 -6.535 12.219 1 94.19 200 TYR A C 1
ATOM 1637 O O . TYR A 1 200 ? -12.289 -7.207 12.664 1 94.19 200 TYR A O 1
ATOM 1645 N N . SER A 1 201 ? -14.281 -6.285 12.922 1 93 201 SER A N 1
ATOM 1646 C CA . SER A 1 201 ? -14.422 -6.664 14.328 1 93 201 SER A CA 1
ATOM 1647 C C . SER A 1 201 ? -14.453 -8.18 14.484 1 93 201 SER A C 1
ATOM 1649 O O . SER A 1 201 ? -13.906 -8.719 15.453 1 93 201 SER A O 1
ATOM 1651 N N . ASN A 1 202 ? -15.094 -8.82 13.594 1 90.88 202 ASN A N 1
ATOM 1652 C CA . ASN A 1 202 ? -15.141 -10.281 13.617 1 90.88 202 ASN A CA 1
ATOM 1653 C C . ASN A 1 202 ? -13.742 -10.891 13.555 1 90.88 202 ASN A C 1
ATOM 1655 O O . ASN A 1 202 ? -13.422 -11.797 14.328 1 90.88 202 ASN A O 1
ATOM 1659 N N . TYR A 1 203 ? -12.93 -10.359 12.734 1 89.81 203 TYR A N 1
ATOM 1660 C CA . TYR A 1 203 ? -11.594 -10.914 12.57 1 89.81 203 TYR A CA 1
ATOM 1661 C C . TYR A 1 203 ? -10.688 -10.516 13.734 1 89.81 203 TYR A C 1
ATOM 1663 O O . TYR A 1 203 ? -9.766 -11.258 14.094 1 89.81 203 TYR A O 1
ATOM 1671 N N . VAL A 1 204 ? -10.961 -9.391 14.281 1 90.44 204 VAL A N 1
ATOM 1672 C CA . VAL A 1 204 ? -10.18 -8.961 15.438 1 90.44 204 VAL A CA 1
ATOM 1673 C C . VAL A 1 204 ? -10.523 -9.828 16.641 1 90.44 204 VAL A C 1
ATOM 1675 O O . VAL A 1 204 ? -9.641 -10.266 17.375 1 90.44 204 VAL A O 1
ATOM 1678 N N . ASN A 1 205 ? -11.758 -10.164 16.797 1 89.62 205 ASN A N 1
ATOM 1679 C CA . ASN A 1 205 ? -12.234 -10.766 18.031 1 89.62 205 ASN A CA 1
ATOM 1680 C C . ASN A 1 205 ? -12.375 -12.281 17.906 1 89.62 205 ASN A C 1
ATOM 1682 O O . ASN A 1 205 ? -12.305 -13.008 18.906 1 89.62 205 ASN A O 1
ATOM 1686 N N . ASP A 1 206 ? -12.703 -12.789 16.688 1 84.38 206 ASP A N 1
ATOM 1687 C CA . ASP A 1 206 ? -13.008 -14.203 16.484 1 84.38 206 ASP A CA 1
ATOM 1688 C C . ASP A 1 206 ? -12.406 -14.719 15.18 1 84.38 206 ASP A C 1
ATOM 1690 O O . ASP A 1 206 ? -13.117 -15.258 14.328 1 84.38 206 ASP A O 1
ATOM 1694 N N . PHE A 1 207 ? -11.195 -14.602 15.102 1 80.25 207 PHE A N 1
ATOM 1695 C CA . PHE A 1 207 ? -10.453 -14.867 13.875 1 80.25 207 PHE A CA 1
ATOM 1696 C C . PHE A 1 207 ? -10.75 -16.266 13.359 1 80.25 207 PHE A C 1
ATOM 1698 O O . PHE A 1 207 ? -10.945 -16.469 12.156 1 80.25 207 PHE A O 1
ATOM 1705 N N . ASN A 1 208 ? -10.852 -17.219 14.133 1 76.12 208 ASN A N 1
ATOM 1706 C CA . ASN A 1 208 ? -10.883 -18.625 13.75 1 76.12 208 ASN A CA 1
ATOM 1707 C C . ASN A 1 208 ? -12.234 -19.016 13.156 1 76.12 208 ASN A C 1
ATOM 1709 O O . ASN A 1 208 ? -12.352 -20.062 12.516 1 76.12 208 ASN A O 1
ATOM 1713 N N . ASN A 1 209 ? -13.109 -18.203 13.234 1 73.69 209 ASN A N 1
ATOM 1714 C CA . ASN A 1 209 ? -14.445 -18.609 12.812 1 73.69 209 ASN A CA 1
ATOM 1715 C C . ASN A 1 209 ? -14.883 -17.875 11.555 1 73.69 209 ASN A C 1
ATOM 1717 O O . ASN A 1 209 ? -16.078 -17.828 11.234 1 73.69 209 ASN A O 1
ATOM 1721 N N . HIS A 1 210 ? -13.992 -17.328 10.984 1 75.69 210 HIS A N 1
ATOM 1722 C CA . HIS A 1 210 ? -14.375 -16.547 9.805 1 75.69 210 HIS A CA 1
ATOM 1723 C C . HIS A 1 210 ? -13.461 -16.859 8.625 1 75.69 210 HIS A C 1
ATOM 1725 O O . HIS A 1 210 ? -12.273 -17.141 8.812 1 75.69 210 HIS A O 1
ATOM 1731 N N . ILE A 1 211 ? -14.211 -16.906 7.48 1 73.81 211 ILE A N 1
ATOM 1732 C CA . ILE A 1 211 ? -13.484 -17.094 6.23 1 73.81 211 ILE A CA 1
ATOM 1733 C C . ILE A 1 211 ? -13.75 -15.922 5.293 1 73.81 211 ILE A C 1
ATOM 1735 O O . ILE A 1 211 ? -14.898 -15.5 5.129 1 73.81 211 ILE A O 1
ATOM 1739 N N . PHE A 1 212 ? -12.75 -15.328 4.84 1 81.62 212 PHE A N 1
ATOM 1740 C CA . PHE A 1 212 ? -12.883 -14.242 3.881 1 81.62 212 PHE A CA 1
ATOM 1741 C C . PHE A 1 212 ? -12.453 -14.695 2.488 1 81.62 212 PHE A C 1
ATOM 1743 O O . PHE A 1 212 ? -11.336 -15.18 2.303 1 81.62 212 PHE A O 1
ATOM 1750 N N . ASP A 1 213 ? -13.453 -14.641 1.52 1 80.5 213 ASP A N 1
ATOM 1751 C CA . ASP A 1 213 ? -13.148 -15.031 0.145 1 80.5 213 ASP A CA 1
ATOM 1752 C C . ASP A 1 213 ? -12.906 -13.805 -0.731 1 80.5 213 ASP A C 1
ATOM 1754 O O . ASP A 1 213 ? -13.609 -13.594 -1.721 1 80.5 213 ASP A O 1
ATOM 1758 N N . GLY A 1 214 ? -12.086 -12.953 -0.43 1 89.88 214 GLY A N 1
ATOM 1759 C CA . GLY A 1 214 ? -11.656 -11.812 -1.225 1 89.88 214 GLY A CA 1
ATOM 1760 C C . GLY A 1 214 ? -10.148 -11.758 -1.417 1 89.88 214 GLY A C 1
ATOM 1761 O O . GLY A 1 214 ? -9.422 -12.633 -0.942 1 89.88 214 GLY A O 1
ATOM 1762 N N . HIS A 1 215 ? -9.812 -10.852 -2.27 1 96.62 215 HIS A N 1
ATOM 1763 C CA . HIS A 1 215 ? -8.383 -10.648 -2.453 1 96.62 215 HIS A CA 1
ATOM 1764 C C . HIS A 1 215 ? -7.75 -10.039 -1.21 1 96.62 215 HIS A C 1
ATOM 1766 O O . HIS A 1 215 ? -8.031 -8.891 -0.864 1 96.62 215 HIS A O 1
ATOM 1772 N N . LEU A 1 216 ? -6.953 -10.805 -0.559 1 96.62 216 LEU A N 1
ATOM 1773 C CA . LEU A 1 216 ? -6.195 -10.273 0.571 1 96.62 216 LEU A CA 1
ATOM 1774 C C . LEU A 1 216 ? -5.043 -9.398 0.092 1 96.62 216 LEU A C 1
ATOM 1776 O O . LEU A 1 216 ? -4.73 -8.383 0.714 1 96.62 216 LEU A O 1
ATOM 1780 N N . TRP A 1 217 ? -4.488 -9.867 -0.995 1 98 217 TRP A N 1
ATOM 1781 C CA . TRP A 1 217 ? -3.32 -9.188 -1.554 1 98 217 TRP A CA 1
ATOM 1782 C C . TRP A 1 217 ? -3.627 -8.625 -2.938 1 98 217 TRP A C 1
ATOM 1784 O O . TRP A 1 217 ? -4.371 -9.234 -3.709 1 98 217 TRP A O 1
ATOM 1794 N N . VAL A 1 218 ? -3.049 -7.48 -3.229 1 98 218 VAL A N 1
ATOM 1795 C CA . VAL A 1 218 ? -3.264 -6.852 -4.527 1 98 218 VAL A CA 1
ATOM 1796 C C . VAL A 1 218 ? -1.936 -6.348 -5.082 1 98 218 VAL A C 1
ATOM 1798 O O . VAL A 1 218 ? -1.103 -5.824 -4.34 1 98 218 VAL A O 1
ATOM 1801 N N . PHE A 1 219 ? -1.774 -6.559 -6.402 1 98.38 219 PHE A N 1
ATOM 1802 C CA . PHE A 1 219 ? -0.494 -6.266 -7.039 1 98.38 219 PHE A CA 1
ATOM 1803 C C . PHE A 1 219 ? -0.701 -5.715 -8.445 1 98.38 219 PHE A C 1
ATOM 1805 O O . PHE A 1 219 ? -1.75 -5.934 -9.055 1 98.38 219 PHE A O 1
ATOM 1812 N N . THR A 1 220 ? 0.248 -4.965 -8.883 1 97.75 220 THR A N 1
ATOM 1813 C CA . THR A 1 220 ? 0.544 -4.852 -10.305 1 97.75 220 THR A CA 1
ATOM 1814 C C . THR A 1 220 ? 1.711 -5.758 -10.688 1 97.75 220 THR A C 1
ATOM 1816 O O . THR A 1 220 ? 2.363 -6.34 -9.82 1 97.75 220 THR A O 1
ATOM 1819 N N . ASP A 1 221 ? 1.869 -5.969 -12 1 97.62 221 ASP A N 1
ATOM 1820 C CA . ASP A 1 221 ? 3.004 -6.785 -12.414 1 97.62 221 ASP A CA 1
ATOM 1821 C C . ASP A 1 221 ? 4.324 -6.176 -11.945 1 97.62 221 ASP A C 1
ATOM 1823 O O . ASP A 1 221 ? 5.195 -6.887 -11.438 1 97.62 221 ASP A O 1
ATOM 1827 N N . ILE A 1 222 ? 4.473 -4.824 -11.891 1 96 222 ILE A N 1
ATOM 1828 C CA . ILE A 1 222 ? 5.699 -4.16 -11.469 1 96 222 ILE A CA 1
ATOM 1829 C C . ILE A 1 222 ? 5.84 -4.262 -9.945 1 96 222 ILE A C 1
ATOM 1831 O O . ILE A 1 222 ? 6.926 -4.535 -9.438 1 96 222 ILE A O 1
ATOM 1835 N N . SER A 1 223 ? 4.734 -4.02 -9.227 1 97.44 223 SER A N 1
ATOM 1836 C CA . SER A 1 223 ? 4.824 -4.066 -7.77 1 97.44 223 SER A CA 1
ATOM 1837 C C . SER A 1 223 ? 5.172 -5.473 -7.285 1 97.44 223 SER A C 1
ATOM 1839 O O . SER A 1 223 ? 5.855 -5.633 -6.273 1 97.44 223 SER A O 1
ATOM 1841 N N . PHE A 1 224 ? 4.699 -6.492 -7.969 1 98.56 224 PHE A N 1
ATOM 1842 C CA . PHE A 1 224 ? 5.012 -7.859 -7.57 1 98.56 224 PHE A CA 1
ATOM 1843 C C . PHE A 1 224 ? 6.48 -8.18 -7.82 1 98.56 224 PHE A C 1
ATOM 1845 O O . PHE A 1 224 ? 7.105 -8.898 -7.039 1 98.56 224 PHE A O 1
ATOM 1852 N N . LEU A 1 225 ? 7.039 -7.672 -8.938 1 97.94 225 LEU A N 1
ATOM 1853 C CA . LEU A 1 225 ? 8.469 -7.832 -9.195 1 97.94 225 LEU A CA 1
ATOM 1854 C C . LEU A 1 225 ? 9.289 -7.234 -8.062 1 97.94 225 LEU A C 1
ATOM 1856 O O . LEU A 1 225 ? 10.312 -7.801 -7.664 1 97.94 225 LEU A O 1
ATOM 1860 N N . LYS A 1 226 ? 8.812 -6.145 -7.559 1 96.94 226 LYS A N 1
ATOM 1861 C CA . LYS A 1 226 ? 9.484 -5.531 -6.418 1 96.94 226 LYS A CA 1
ATOM 1862 C C . LYS A 1 226 ? 9.438 -6.441 -5.195 1 96.94 226 LYS A C 1
ATOM 1864 O O . LYS A 1 226 ? 10.398 -6.516 -4.43 1 96.94 226 LYS A O 1
ATOM 1869 N N . ILE A 1 227 ? 8.344 -7.059 -4.988 1 98.38 227 ILE A N 1
ATOM 1870 C CA . ILE A 1 227 ? 8.203 -8 -3.883 1 98.38 227 ILE A CA 1
ATOM 1871 C C . ILE A 1 227 ? 9.172 -9.164 -4.07 1 98.38 227 ILE A C 1
ATOM 1873 O O . ILE A 1 227 ? 9.859 -9.57 -3.127 1 98.38 227 ILE A O 1
ATOM 1877 N N . ILE A 1 228 ? 9.25 -9.688 -5.301 1 98.5 228 ILE A N 1
ATOM 1878 C CA . ILE A 1 228 ? 10.156 -10.797 -5.582 1 98.5 228 ILE A CA 1
ATOM 1879 C C . ILE A 1 228 ? 11.594 -10.359 -5.301 1 98.5 228 ILE A C 1
ATOM 1881 O O . ILE A 1 228 ? 12.383 -11.125 -4.727 1 98.5 228 ILE A O 1
ATOM 1885 N N . GLU A 1 229 ? 11.953 -9.164 -5.707 1 97.94 229 GLU A N 1
ATOM 1886 C CA . GLU A 1 229 ? 13.281 -8.617 -5.434 1 97.94 229 GLU A CA 1
ATOM 1887 C C . GLU A 1 229 ? 13.609 -8.688 -3.943 1 97.94 229 GLU A C 1
ATOM 1889 O O . GLU A 1 229 ? 14.695 -9.133 -3.564 1 97.94 229 GLU A O 1
ATOM 1894 N N . ASN A 1 230 ? 12.688 -8.258 -3.164 1 98.19 230 ASN A N 1
ATOM 1895 C CA . ASN A 1 230 ? 12.922 -8.258 -1.725 1 98.19 230 ASN A CA 1
ATOM 1896 C C . ASN A 1 230 ? 12.93 -9.672 -1.153 1 98.19 230 ASN A C 1
ATOM 1898 O O . ASN A 1 230 ? 13.648 -9.945 -0.187 1 98.19 230 ASN A O 1
ATOM 1902 N N . LEU A 1 231 ? 12.18 -10.594 -1.742 1 98.44 231 LEU A N 1
ATOM 1903 C CA . LEU A 1 231 ? 12.273 -11.992 -1.337 1 98.44 231 LEU A CA 1
ATOM 1904 C C . LEU A 1 231 ? 13.695 -12.516 -1.51 1 98.44 231 LEU A C 1
ATOM 1906 O O . LEU A 1 231 ? 14.18 -13.297 -0.691 1 98.44 231 LEU A O 1
ATOM 1910 N N . PHE A 1 232 ? 14.359 -12.078 -2.596 1 98.25 232 PHE A N 1
ATOM 1911 C CA . PHE A 1 232 ? 15.742 -12.469 -2.83 1 98.25 232 PHE A CA 1
ATOM 1912 C C . PHE A 1 232 ? 16.688 -11.758 -1.86 1 98.25 232 PHE A C 1
ATOM 1914 O O . PHE A 1 232 ? 17.594 -12.375 -1.308 1 98.25 232 PHE A O 1
ATOM 1921 N N . LYS A 1 233 ? 16.484 -10.461 -1.643 1 97.75 233 LYS A N 1
ATOM 1922 C CA . LYS A 1 233 ? 17.328 -9.688 -0.737 1 97.75 233 LYS A CA 1
ATOM 1923 C C . LYS A 1 233 ? 17.297 -10.266 0.674 1 97.75 233 LYS A C 1
ATOM 1925 O O . LYS A 1 233 ? 18.328 -10.328 1.353 1 97.75 233 LYS A O 1
ATOM 1930 N N . PHE A 1 234 ? 16.156 -10.719 1.072 1 97.94 234 PHE A N 1
ATOM 1931 C CA . PHE A 1 234 ? 15.961 -11.227 2.426 1 97.94 234 PHE A CA 1
ATOM 1932 C C . PHE A 1 234 ? 16.172 -12.734 2.473 1 97.94 234 PHE A C 1
ATOM 1934 O O . PHE A 1 234 ? 16 -13.359 3.525 1 97.94 234 PHE A O 1
ATOM 1941 N N . ASN A 1 235 ? 16.438 -13.383 1.31 1 97.69 235 ASN A N 1
ATOM 1942 C CA . ASN A 1 235 ? 16.75 -14.805 1.218 1 97.69 235 ASN A CA 1
ATOM 1943 C C . ASN A 1 235 ? 15.641 -15.672 1.783 1 97.69 235 ASN A C 1
ATOM 1945 O O . ASN A 1 235 ? 15.875 -16.516 2.645 1 97.69 235 ASN A O 1
ATOM 1949 N N . LEU A 1 236 ? 14.477 -15.516 1.25 1 97.75 236 LEU A N 1
ATOM 1950 C CA . LEU A 1 236 ? 13.328 -16.125 1.918 1 97.75 236 LEU A CA 1
ATOM 1951 C C . LEU A 1 236 ? 12.836 -17.344 1.15 1 97.75 236 LEU A C 1
ATOM 1953 O O . LEU A 1 236 ? 12.133 -18.188 1.711 1 97.75 236 LEU A O 1
ATOM 1957 N N . ILE A 1 237 ? 13.102 -17.422 -0.139 1 97.81 237 ILE A N 1
ATOM 1958 C CA . ILE A 1 237 ? 12.484 -18.5 -0.925 1 97.81 237 ILE A CA 1
ATOM 1959 C C . ILE A 1 237 ? 13.562 -19.25 -1.694 1 97.81 237 ILE A C 1
ATOM 1961 O O . ILE A 1 237 ? 14.562 -18.672 -2.123 1 97.81 237 ILE A O 1
ATOM 1965 N N . PRO A 1 238 ? 13.375 -20.547 -1.943 1 98.06 238 PRO A N 1
ATOM 1966 C CA . PRO A 1 238 ? 14.336 -21.359 -2.693 1 98.06 238 PRO A CA 1
ATOM 1967 C C . PRO A 1 238 ? 13.992 -21.453 -4.176 1 98.06 238 PRO A C 1
ATOM 1969 O O . PRO A 1 238 ? 13.961 -22.562 -4.734 1 98.06 238 PRO A O 1
ATOM 1972 N N . PHE A 1 239 ? 13.75 -20.312 -4.82 1 98.44 239 PHE A N 1
ATOM 1973 C CA . PHE A 1 239 ? 13.344 -20.266 -6.223 1 98.44 239 PHE A CA 1
ATOM 1974 C C . PHE A 1 239 ? 14.2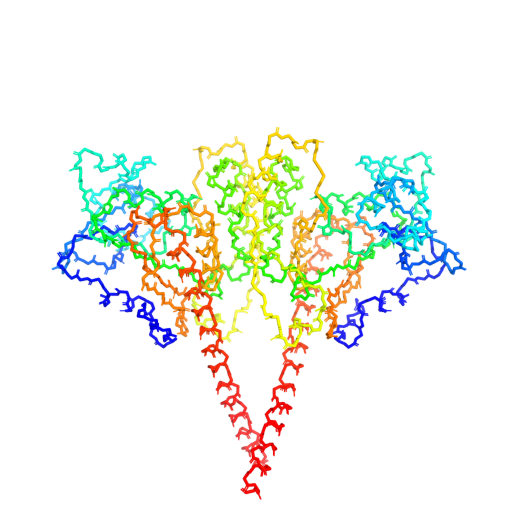03 -19.266 -6.996 1 98.44 239 PHE A C 1
ATOM 1976 O O . PHE A 1 239 ? 14.719 -18.312 -6.426 1 98.44 239 PHE A O 1
ATOM 1983 N N . THR A 1 240 ? 14.406 -19.5 -8.211 1 98.06 240 THR A N 1
ATOM 1984 C CA . THR A 1 240 ? 14.805 -18.469 -9.172 1 98.06 240 THR A CA 1
ATOM 1985 C C . THR A 1 240 ? 13.625 -18.078 -10.055 1 98.06 240 THR A C 1
ATOM 1987 O O . THR A 1 240 ? 12.664 -18.844 -10.203 1 98.06 240 THR A O 1
ATOM 1990 N N . LEU A 1 241 ? 13.648 -16.859 -10.492 1 97.69 241 LEU A N 1
ATOM 1991 C CA . LEU A 1 241 ? 12.648 -16.406 -11.453 1 97.69 241 LEU A CA 1
ATOM 1992 C C . LEU A 1 241 ? 13.047 -16.781 -12.875 1 97.69 241 LEU A C 1
ATOM 1994 O O . LEU A 1 241 ? 13.961 -16.188 -13.445 1 97.69 241 LEU A O 1
ATOM 1998 N N . SER A 1 242 ? 12.305 -17.719 -13.492 1 95.19 242 SER A N 1
ATOM 1999 C CA . SER A 1 242 ? 12.703 -18.234 -14.797 1 95.19 242 SER A CA 1
ATOM 2000 C C . SER A 1 242 ? 11.977 -17.516 -15.93 1 95.19 242 SER A C 1
ATOM 2002 O O . SER A 1 242 ? 12.477 -17.453 -17.047 1 95.19 242 SER A O 1
ATOM 2004 N N . ALA A 1 243 ? 10.828 -17.047 -15.648 1 94.88 243 ALA A N 1
ATOM 2005 C CA . ALA A 1 243 ? 10.07 -16.312 -16.656 1 94.88 243 ALA A CA 1
ATOM 2006 C C . ALA A 1 243 ? 9.109 -15.32 -16 1 94.88 243 ALA A C 1
ATOM 2008 O O . ALA A 1 243 ? 8.656 -15.539 -14.875 1 94.88 243 ALA A O 1
ATOM 2009 N N . PHE A 1 244 ? 8.836 -14.25 -16.719 1 96.38 244 PHE A N 1
ATOM 2010 C CA . PHE A 1 244 ? 7.859 -13.25 -16.297 1 96.38 244 PHE A CA 1
ATOM 2011 C C . PHE A 1 244 ? 7.023 -12.773 -17.469 1 96.38 244 PHE A C 1
ATOM 2013 O O . PHE A 1 244 ? 7.555 -12.523 -18.562 1 96.38 244 PHE A O 1
ATOM 2020 N N . TYR A 1 245 ? 5.746 -12.75 -17.312 1 96.25 245 TYR A N 1
ATOM 2021 C CA . TYR A 1 245 ? 4.797 -12.344 -18.344 1 96.25 245 TYR A CA 1
ATOM 2022 C C . TYR A 1 245 ? 3.992 -11.133 -17.875 1 96.25 245 TYR A C 1
ATOM 2024 O O . TYR A 1 245 ? 2.998 -11.273 -17.156 1 96.25 245 TYR A O 1
ATOM 2032 N N . PRO A 1 246 ? 4.348 -9.945 -18.375 1 96.38 246 PRO A N 1
ATOM 2033 C CA . PRO A 1 246 ? 3.596 -8.75 -17.969 1 96.38 246 PRO A CA 1
ATOM 2034 C C . PRO A 1 246 ? 2.148 -8.773 -18.453 1 96.38 246 PRO A C 1
ATOM 2036 O O . PRO A 1 246 ? 1.797 -9.578 -19.328 1 96.38 246 PRO A O 1
ATOM 2039 N N . THR A 1 247 ? 1.347 -7.977 -17.906 1 96.56 247 THR A N 1
ATOM 2040 C CA . THR A 1 247 ? -0.053 -7.871 -18.297 1 96.56 247 THR A CA 1
ATOM 2041 C C . THR A 1 247 ? -0.172 -7.402 -19.75 1 96.56 247 THR A C 1
ATOM 2043 O O . THR A 1 247 ? 0.309 -6.324 -20.094 1 96.56 247 THR A O 1
ATOM 2046 N N . ALA A 1 248 ? -0.784 -8.188 -20.516 1 94.12 248 ALA A N 1
ATOM 2047 C CA . ALA A 1 248 ? -1.021 -7.828 -21.906 1 94.12 248 ALA A CA 1
ATOM 2048 C C . ALA A 1 248 ? -2.082 -6.738 -22.016 1 94.12 248 ALA A C 1
ATOM 2050 O O . ALA A 1 248 ? -2.926 -6.59 -21.125 1 94.12 248 ALA A O 1
ATOM 2051 N N . HIS A 1 249 ? -2.064 -6.055 -23.094 1 89.81 249 HIS A N 1
ATOM 2052 C CA . HIS A 1 249 ? -3.092 -5.051 -23.359 1 89.81 249 HIS A CA 1
ATOM 2053 C C . HIS A 1 249 ? -4.484 -5.668 -23.312 1 89.81 249 HIS A C 1
ATOM 2055 O O . HIS A 1 249 ? -4.703 -6.75 -23.859 1 89.81 249 HIS A O 1
ATOM 2061 N N . PHE A 1 250 ? -5.379 -5 -22.609 1 91.31 250 PHE A N 1
ATOM 2062 C CA . PHE A 1 250 ? -6.797 -5.316 -22.484 1 91.31 250 PHE A CA 1
ATOM 2063 C C . PHE A 1 250 ? -7.004 -6.57 -21.641 1 91.31 250 PHE A C 1
ATOM 2065 O O . PHE A 1 250 ? -8.094 -7.145 -21.625 1 91.31 250 PHE A O 1
ATOM 2072 N N . ASP A 1 251 ? -5.973 -7.059 -21.062 1 95.38 251 ASP A N 1
ATOM 2073 C CA . ASP A 1 251 ? -6.059 -8.164 -20.125 1 95.38 251 ASP A CA 1
ATOM 2074 C C . ASP A 1 251 ? -5.914 -7.668 -18.688 1 95.38 251 ASP A C 1
ATOM 2076 O O . ASP A 1 251 ? -5.742 -6.469 -18.453 1 95.38 251 ASP A O 1
ATOM 2080 N N . ASN A 1 252 ? -6.098 -8.586 -17.719 1 97.62 252 ASN A N 1
ATOM 2081 C CA . ASN A 1 252 ? -5.988 -8.188 -16.312 1 97.62 252 ASN A CA 1
ATOM 2082 C C . ASN A 1 252 ? -5.09 -9.141 -15.539 1 97.62 252 ASN A C 1
ATOM 2084 O O . ASN A 1 252 ? -5.129 -9.164 -14.305 1 97.62 252 ASN A O 1
ATOM 2088 N N . THR A 1 253 ? -4.336 -9.945 -16.266 1 97.88 253 THR A N 1
ATOM 2089 C CA . THR A 1 253 ? -3.578 -11.008 -15.609 1 97.88 253 THR A CA 1
ATOM 2090 C C . THR A 1 253 ? -2.109 -10.953 -16.016 1 97.88 253 THR A C 1
ATOM 2092 O O . THR A 1 253 ? -1.795 -10.75 -17.188 1 97.88 253 THR A O 1
ATOM 2095 N N . PHE A 1 254 ? -1.216 -11.023 -15.094 1 97.88 254 PHE A N 1
ATOM 2096 C CA . PHE A 1 254 ? 0.199 -11.242 -15.375 1 97.88 254 PHE A CA 1
ATOM 2097 C C . PHE A 1 254 ? 0.653 -12.594 -14.82 1 97.88 254 PHE A C 1
ATOM 2099 O O . PHE A 1 254 ? -0.081 -13.242 -14.078 1 97.88 254 PHE A O 1
ATOM 2106 N N . GLY A 1 255 ? 1.806 -13.078 -15.25 1 97.44 255 GLY A N 1
ATOM 2107 C CA . GLY A 1 255 ? 2.254 -14.406 -14.867 1 97.44 255 GLY A CA 1
ATOM 2108 C C . GLY A 1 255 ? 3.748 -14.484 -14.617 1 97.44 255 GLY A C 1
ATOM 2109 O O . GLY A 1 255 ? 4.484 -13.547 -14.938 1 97.44 255 GLY A O 1
ATOM 2110 N N . LEU A 1 256 ? 4.156 -15.477 -13.945 1 97.38 256 LEU A N 1
ATOM 2111 C CA . LEU A 1 256 ? 5.574 -15.734 -13.727 1 97.38 256 LEU A CA 1
ATOM 2112 C C . LEU A 1 256 ? 5.824 -17.219 -13.477 1 97.38 256 LEU A C 1
ATOM 2114 O O . LEU A 1 256 ? 4.895 -17.969 -13.156 1 97.38 256 LEU A O 1
ATOM 2118 N N . ILE A 1 257 ? 7.043 -17.625 -13.664 1 97.12 257 ILE A N 1
ATOM 2119 C CA . ILE A 1 257 ? 7.488 -18.984 -13.383 1 97.12 257 ILE A CA 1
ATOM 2120 C C . ILE A 1 257 ? 8.695 -18.953 -12.453 1 97.12 257 ILE A C 1
ATOM 2122 O O . ILE A 1 257 ? 9.719 -18.344 -12.773 1 97.12 257 ILE A O 1
ATOM 2126 N N . PHE A 1 258 ? 8.547 -19.547 -11.32 1 97.81 258 PHE A N 1
ATOM 2127 C CA . PHE A 1 258 ? 9.648 -19.828 -10.406 1 97.81 258 PHE A CA 1
ATOM 2128 C C . PHE A 1 258 ? 10.211 -21.219 -10.656 1 97.81 258 PHE A C 1
ATOM 2130 O O . PHE A 1 258 ? 9.453 -22.156 -10.906 1 97.81 258 PHE A O 1
ATOM 2137 N N . GLU A 1 259 ? 11.445 -21.344 -10.633 1 97.69 259 GLU A N 1
ATOM 2138 C CA . GLU A 1 259 ? 12.117 -22.641 -10.703 1 97.69 259 GLU A CA 1
ATOM 2139 C C . GLU A 1 259 ? 12.812 -22.969 -9.383 1 97.69 259 GLU A C 1
ATOM 2141 O O . GLU A 1 259 ? 13.539 -22.141 -8.836 1 97.69 259 GLU A O 1
ATOM 2146 N N . LEU A 1 260 ? 12.531 -24.203 -8.898 1 98.19 260 LEU A N 1
ATOM 2147 C CA . LEU A 1 260 ? 13.164 -24.625 -7.656 1 98.19 260 LEU A CA 1
ATOM 2148 C C . LEU A 1 260 ? 14.68 -24.656 -7.805 1 98.19 260 LEU A C 1
ATOM 2150 O O . LEU A 1 260 ? 15.203 -25.188 -8.781 1 98.19 260 LEU A O 1
ATOM 2154 N N . ASN A 1 261 ? 15.391 -24.031 -6.93 1 97.62 261 ASN A N 1
ATOM 2155 C CA . ASN A 1 261 ? 16.844 -24.031 -6.816 1 97.62 261 ASN A CA 1
ATOM 2156 C C . ASN A 1 261 ? 17.297 -24.125 -5.363 1 97.62 261 ASN A C 1
ATOM 2158 O O . ASN A 1 261 ? 17.344 -23.125 -4.652 1 97.62 261 ASN A O 1
ATOM 2162 N N . LYS A 1 262 ? 17.703 -25.234 -4.945 1 91.88 262 LYS A N 1
ATOM 2163 C CA . LYS A 1 262 ? 18 -25.547 -3.547 1 91.88 262 LYS A CA 1
ATOM 2164 C C . LYS A 1 262 ? 19.266 -24.859 -3.08 1 91.88 262 LYS A C 1
ATOM 2166 O O . LYS A 1 262 ? 19.531 -24.766 -1.878 1 91.88 262 LYS A O 1
ATOM 2171 N N . PHE A 1 263 ? 20 -24.25 -3.979 1 94.75 263 PHE A N 1
ATOM 2172 C CA . PHE A 1 263 ? 21.297 -23.703 -3.619 1 94.75 263 PHE A CA 1
ATOM 2173 C C . PHE A 1 263 ? 21.234 -22.172 -3.541 1 94.75 263 PHE A C 1
ATOM 2175 O O . PHE A 1 263 ? 22.172 -21.547 -3.049 1 94.75 263 PHE A O 1
ATOM 2182 N N . ILE A 1 264 ? 20.188 -21.641 -3.934 1 96.69 264 ILE A N 1
ATOM 2183 C CA . ILE A 1 264 ? 20.141 -20.188 -4.098 1 96.69 264 ILE A CA 1
ATOM 2184 C C . ILE A 1 264 ? 20.297 -19.516 -2.734 1 96.69 264 ILE A C 1
ATOM 2186 O O . ILE A 1 264 ? 20.859 -18.422 -2.635 1 96.69 264 ILE A O 1
ATOM 2190 N N . LYS A 1 265 ? 19.859 -20.078 -1.717 1 95.81 265 LYS A N 1
ATOM 2191 C CA . LYS A 1 265 ? 19.906 -19.453 -0.396 1 95.81 265 LYS A CA 1
ATOM 2192 C C . LYS A 1 265 ? 21.344 -19.297 0.08 1 95.81 265 LYS A C 1
ATOM 2194 O O . LYS A 1 265 ? 21.656 -18.359 0.834 1 95.81 265 LYS A O 1
ATOM 2199 N N . GLU A 1 266 ? 22.203 -20.109 -0.397 1 97 266 GLU A N 1
ATOM 2200 C CA . GLU A 1 266 ? 23.609 -20.016 -0.018 1 97 266 GLU A CA 1
ATOM 2201 C C . GLU A 1 266 ? 24.438 -19.297 -1.082 1 97 266 GLU A C 1
ATOM 2203 O O . GLU A 1 266 ? 25.609 -19.016 -0.881 1 97 266 GLU A O 1
ATOM 2208 N N . ASP A 1 267 ? 23.828 -19 -2.152 1 97.31 267 ASP A N 1
ATOM 2209 C CA . ASP A 1 267 ? 24.531 -18.406 -3.289 1 97.31 267 ASP A CA 1
ATOM 2210 C C . ASP A 1 267 ? 24.203 -16.922 -3.41 1 97.31 267 ASP A C 1
ATOM 2212 O O . ASP A 1 267 ? 23.328 -16.531 -4.184 1 97.31 267 ASP A O 1
ATOM 2216 N N . ILE A 1 268 ? 25 -16.141 -2.824 1 96.5 268 ILE A N 1
ATOM 2217 C CA . ILE A 1 268 ? 24.781 -14.695 -2.76 1 96.5 268 ILE A CA 1
ATOM 2218 C C . ILE A 1 268 ? 24.875 -14.094 -4.164 1 96.5 268 ILE A C 1
ATOM 2220 O O . ILE A 1 268 ? 24.109 -13.195 -4.508 1 96.5 268 ILE A O 1
ATOM 2224 N N . GLU A 1 269 ? 25.766 -14.602 -4.922 1 97.38 269 GLU A N 1
ATOM 2225 C CA . GLU A 1 269 ? 25.953 -14.078 -6.273 1 97.38 269 GLU A CA 1
ATOM 2226 C C . GLU A 1 269 ? 24.734 -14.375 -7.148 1 97.38 269 GLU A C 1
ATOM 2228 O O . GLU A 1 269 ? 24.328 -13.531 -7.953 1 97.38 269 GLU A O 1
ATOM 2233 N N . LEU A 1 270 ? 24.25 -15.562 -7.012 1 97.69 270 LEU A N 1
ATOM 2234 C CA . LEU A 1 270 ? 23.062 -15.914 -7.777 1 97.69 270 LEU A CA 1
ATOM 2235 C C . LEU A 1 270 ? 21.891 -15.016 -7.402 1 97.69 270 LEU A C 1
ATOM 2237 O O . LEU A 1 270 ? 21.125 -14.594 -8.273 1 97.69 270 LEU A O 1
ATOM 2241 N N . ARG A 1 271 ? 21.672 -14.695 -6.168 1 97.69 271 ARG A N 1
ATOM 2242 C CA . ARG A 1 271 ? 20.594 -13.805 -5.746 1 97.69 271 ARG A CA 1
ATOM 2243 C C . ARG A 1 271 ? 20.797 -12.406 -6.312 1 97.69 271 ARG A C 1
ATOM 2245 O O . ARG A 1 271 ? 19.828 -11.758 -6.727 1 97.69 271 ARG A O 1
ATOM 2252 N N . LYS A 1 272 ? 22.031 -11.969 -6.352 1 97.06 272 LYS A N 1
ATOM 2253 C CA . LYS A 1 272 ? 22.328 -10.664 -6.945 1 97.06 272 LYS A CA 1
ATOM 2254 C C . LYS A 1 272 ? 21.953 -10.641 -8.422 1 97.06 272 LYS A C 1
ATOM 2256 O O . LYS A 1 272 ? 21.422 -9.648 -8.922 1 97.06 272 LYS A O 1
ATOM 2261 N N . ILE A 1 273 ? 22.281 -11.711 -9.086 1 97.38 273 ILE A N 1
ATOM 2262 C CA . ILE A 1 273 ? 21.938 -11.836 -10.5 1 97.38 273 ILE A CA 1
ATOM 2263 C C . ILE A 1 273 ? 20.422 -11.758 -10.68 1 97.38 273 ILE A C 1
ATOM 2265 O O . ILE A 1 273 ? 19.922 -11.078 -11.586 1 97.38 273 ILE A O 1
ATOM 2269 N N . GLN A 1 274 ? 19.656 -12.477 -9.805 1 97.75 274 GLN A N 1
ATOM 2270 C CA . GLN A 1 274 ? 18.188 -12.422 -9.859 1 97.75 274 GLN A CA 1
ATOM 2271 C C . GLN A 1 274 ? 17.688 -10.992 -9.695 1 97.75 274 GLN A C 1
ATOM 2273 O O . GLN A 1 274 ? 16.781 -10.562 -10.422 1 97.75 274 GLN A O 1
ATOM 2278 N N . ILE A 1 275 ? 18.25 -10.266 -8.766 1 96.94 275 ILE A N 1
ATOM 2279 C CA . ILE A 1 275 ? 17.844 -8.898 -8.469 1 96.94 275 ILE A CA 1
ATOM 2280 C C . ILE A 1 275 ? 18.109 -8 -9.672 1 96.94 275 ILE A C 1
ATOM 2282 O O . ILE A 1 275 ? 17.25 -7.211 -10.07 1 96.94 275 ILE A O 1
ATOM 2286 N N . ASN A 1 276 ? 19.25 -8.133 -10.281 1 95.56 276 ASN A N 1
ATOM 2287 C CA . ASN A 1 276 ? 19.578 -7.355 -11.469 1 95.56 276 ASN A CA 1
ATOM 2288 C C . ASN A 1 276 ? 18.641 -7.668 -12.625 1 95.56 276 ASN A C 1
ATOM 2290 O O . ASN A 1 276 ? 18.234 -6.766 -13.367 1 95.56 276 ASN A O 1
ATOM 2294 N N . ASN A 1 277 ? 18.375 -8.938 -12.789 1 96.19 277 ASN A N 1
ATOM 2295 C CA . ASN A 1 277 ? 17.438 -9.344 -13.828 1 96.19 277 ASN A CA 1
ATOM 2296 C C . ASN A 1 277 ? 16.062 -8.703 -13.625 1 96.19 277 ASN A C 1
ATOM 2298 O O . ASN A 1 277 ? 15.406 -8.305 -14.586 1 96.19 277 ASN A O 1
ATOM 2302 N N . ILE A 1 278 ? 15.633 -8.625 -12.414 1 96.44 278 ILE A N 1
ATOM 2303 C CA . ILE A 1 278 ? 14.336 -8.031 -12.086 1 96.44 278 ILE A CA 1
ATOM 2304 C C . ILE A 1 278 ? 14.336 -6.559 -12.477 1 96.44 278 ILE A C 1
ATOM 2306 O O . ILE A 1 278 ? 13.359 -6.062 -13.047 1 96.44 278 ILE A O 1
ATOM 2310 N N . HIS A 1 279 ? 15.422 -5.879 -12.172 1 93.06 279 HIS A N 1
ATOM 2311 C CA . HIS A 1 279 ? 15.539 -4.477 -12.562 1 93.06 279 HIS A CA 1
ATOM 2312 C C . HIS A 1 279 ? 15.414 -4.312 -14.078 1 93.06 279 HIS A C 1
ATOM 2314 O O . HIS A 1 279 ? 14.727 -3.408 -14.555 1 93.06 279 HIS A O 1
ATOM 2320 N N . GLU A 1 280 ? 16.047 -5.18 -14.773 1 92.69 280 GLU A N 1
ATOM 2321 C CA . GLU A 1 280 ? 16 -5.133 -16.234 1 92.69 280 GLU A CA 1
ATOM 2322 C C . GLU A 1 280 ? 14.594 -5.398 -16.75 1 92.69 280 GLU A C 1
ATOM 2324 O O . GLU A 1 280 ? 14.133 -4.73 -17.672 1 92.69 280 GLU A O 1
ATOM 2329 N N . ILE A 1 281 ? 13.938 -6.359 -16.156 1 94.81 281 ILE A N 1
ATOM 2330 C CA . ILE A 1 281 ? 12.57 -6.688 -16.547 1 94.81 281 ILE A CA 1
ATOM 2331 C C . ILE A 1 281 ? 11.664 -5.484 -16.312 1 94.81 281 ILE A C 1
ATOM 2333 O O . ILE A 1 281 ? 10.867 -5.117 -17.172 1 94.81 281 ILE A O 1
ATOM 2337 N N . CYS A 1 282 ? 11.766 -4.867 -15.156 1 93.12 282 CYS A N 1
ATOM 2338 C CA . CYS A 1 282 ? 10.961 -3.703 -14.82 1 93.12 282 CYS A CA 1
ATOM 2339 C C . CYS A 1 282 ? 11.18 -2.58 -15.828 1 93.12 282 CYS A C 1
ATOM 2341 O O . CYS A 1 282 ? 10.219 -1.988 -16.328 1 93.12 282 CYS A O 1
ATOM 2343 N N . GLU A 1 283 ? 12.414 -2.32 -16.125 1 87.5 283 GLU A N 1
ATOM 2344 C CA . GLU A 1 283 ? 12.758 -1.263 -17.062 1 87.5 283 GLU A CA 1
ATOM 2345 C C . GLU A 1 283 ? 12.172 -1.553 -18.453 1 87.5 283 GLU A C 1
ATOM 2347 O O . GLU A 1 283 ? 11.641 -0.655 -19.109 1 87.5 283 GLU A O 1
ATOM 2352 N N . ASN A 1 284 ? 12.297 -2.785 -18.859 1 90 284 ASN A N 1
ATOM 2353 C CA . ASN A 1 284 ? 11.797 -3.172 -20.172 1 90 284 ASN A CA 1
ATOM 2354 C C . ASN A 1 284 ? 10.281 -3.076 -20.25 1 90 284 ASN A C 1
ATOM 2356 O O . ASN A 1 284 ? 9.727 -2.662 -21.281 1 90 284 ASN A O 1
ATOM 2360 N N . ILE A 1 285 ? 9.641 -3.488 -19.219 1 91.94 285 ILE A N 1
ATOM 2361 C CA . ILE A 1 285 ? 8.18 -3.395 -19.188 1 91.94 285 ILE A CA 1
ATOM 2362 C C . ILE A 1 285 ? 7.758 -1.931 -19.281 1 91.94 285 ILE A C 1
ATOM 2364 O O . ILE A 1 285 ? 6.855 -1.593 -20.062 1 91.94 285 ILE A O 1
ATOM 2368 N N . GLN A 1 286 ? 8.344 -1.093 -18.469 1 85.75 286 GLN A N 1
ATOM 2369 C CA . GLN A 1 286 ? 8.016 0.328 -18.453 1 85.75 286 GLN A CA 1
ATOM 2370 C C . GLN A 1 286 ? 8.289 0.963 -19.812 1 85.75 286 GLN A C 1
ATOM 2372 O O . GLN A 1 286 ? 7.5 1.782 -20.297 1 85.75 286 GLN A O 1
ATOM 2377 N N . LYS A 1 287 ? 9.398 0.625 -20.438 1 82.56 287 LYS A N 1
ATOM 2378 C CA . LYS A 1 287 ? 9.734 1.115 -21.781 1 82.56 287 LYS A CA 1
ATOM 2379 C C . LYS A 1 287 ? 8.68 0.694 -22.797 1 82.56 287 LYS A C 1
ATOM 2381 O O . LYS A 1 287 ? 8.227 1.508 -23.609 1 82.56 287 LYS A O 1
ATOM 2386 N N . ASN A 1 288 ? 8.328 -0.571 -22.734 1 84.88 288 ASN A N 1
ATOM 2387 C CA . ASN A 1 288 ? 7.324 -1.095 -23.656 1 84.88 288 ASN A CA 1
ATOM 2388 C C . ASN A 1 288 ? 5.977 -0.402 -23.469 1 84.88 288 ASN A C 1
ATOM 2390 O O . ASN A 1 288 ? 5.285 -0.113 -24.453 1 84.88 288 ASN A O 1
ATOM 2394 N N . ARG A 1 289 ? 5.598 -0.116 -22.297 1 84.56 289 ARG A N 1
ATOM 2395 C CA . ARG A 1 289 ? 4.336 0.559 -22 1 84.56 289 ARG A CA 1
ATOM 2396 C C . ARG A 1 289 ? 4.367 2.008 -22.484 1 84.56 289 ARG A C 1
ATOM 2398 O O . ARG A 1 289 ? 3.377 2.516 -23.016 1 84.56 289 ARG A O 1
ATOM 2405 N N . PHE A 1 290 ? 5.457 2.664 -22.234 1 75.94 290 PHE A N 1
ATOM 2406 C CA . PHE A 1 290 ? 5.625 4.031 -22.703 1 75.94 290 PHE A CA 1
ATOM 2407 C C . PHE A 1 290 ? 5.492 4.098 -24.219 1 75.94 290 PHE A C 1
ATOM 2409 O O . PHE A 1 290 ? 4.824 4.988 -24.766 1 75.94 290 PHE A O 1
ATOM 2416 N N . GLU A 1 291 ? 6.133 3.188 -24.859 1 73.94 291 GLU A N 1
ATOM 2417 C CA . GLU A 1 291 ? 6.09 3.139 -26.328 1 73.94 291 GLU A CA 1
ATOM 2418 C C . GLU A 1 291 ? 4.676 2.857 -26.828 1 73.94 291 GLU A C 1
ATOM 2420 O O . GLU A 1 291 ? 4.242 3.432 -27.828 1 73.94 291 GLU A O 1
ATOM 2425 N N . PHE A 1 292 ? 4.02 2.031 -26.172 1 73.56 292 PHE A N 1
ATOM 2426 C CA . PHE A 1 292 ? 2.643 1.716 -26.531 1 73.56 292 PHE A CA 1
ATOM 2427 C C . PHE A 1 292 ? 1.744 2.932 -26.344 1 73.56 292 PHE A C 1
ATOM 2429 O O . PHE A 1 292 ? 0.928 3.242 -27.219 1 73.56 292 PHE A O 1
ATOM 2436 N N . ASP A 1 293 ? 1.852 3.615 -25.203 1 70.44 293 ASP A N 1
ATOM 2437 C CA . ASP A 1 293 ? 1.04 4.793 -24.922 1 70.44 293 ASP A CA 1
ATOM 2438 C C . ASP A 1 293 ? 1.339 5.922 -25.906 1 70.44 293 ASP A C 1
ATOM 2440 O O . ASP A 1 293 ? 0.428 6.629 -26.344 1 70.44 293 ASP A O 1
ATOM 2444 N N . ALA A 1 294 ? 2.574 6.09 -26.172 1 63 294 ALA A N 1
ATOM 2445 C CA . ALA A 1 294 ? 2.979 7.125 -27.125 1 63 294 ALA A CA 1
ATOM 2446 C C . ALA A 1 294 ? 2.375 6.871 -28.5 1 63 294 ALA A C 1
ATOM 2448 O O . ALA A 1 294 ? 1.911 7.805 -29.156 1 63 294 ALA A O 1
ATOM 2449 N N . ARG A 1 295 ? 2.324 5.691 -28.938 1 58.5 295 ARG A N 1
ATOM 2450 C CA . ARG A 1 295 ? 1.762 5.32 -30.234 1 58.5 295 ARG A CA 1
ATOM 2451 C C . ARG A 1 295 ? 0.258 5.57 -30.266 1 58.5 295 ARG A C 1
ATOM 2453 O O . ARG A 1 295 ? -0.278 6.016 -31.281 1 58.5 295 ARG A O 1
ATOM 2460 N N . HIS A 1 296 ? -0.351 5.375 -29.125 1 62.69 296 HIS A N 1
ATOM 2461 C CA . HIS A 1 296 ? -1.795 5.566 -29.047 1 62.69 296 HIS A CA 1
ATOM 2462 C C . HIS A 1 296 ? -2.15 7.051 -29.016 1 62.69 296 HIS A C 1
ATOM 2464 O O . HIS A 1 296 ? -3.168 7.461 -29.578 1 62.69 296 HIS A O 1
ATOM 2470 N N . ILE A 1 297 ? -1.371 7.824 -28.297 1 57.5 297 ILE A N 1
ATOM 2471 C CA . ILE A 1 297 ? -1.584 9.266 -28.266 1 57.5 297 ILE A CA 1
ATOM 2472 C C . ILE A 1 297 ? -1.389 9.844 -29.672 1 57.5 297 ILE A C 1
ATOM 2474 O O . ILE A 1 297 ? -2.191 10.656 -30.125 1 57.5 297 ILE A O 1
ATOM 2478 N N . ILE A 1 298 ? -0.372 9.43 -30.281 1 49.66 298 ILE A N 1
ATOM 2479 C CA . ILE A 1 298 ? -0.098 9.891 -31.625 1 49.66 298 ILE A CA 1
ATOM 2480 C C . ILE A 1 298 ? -1.248 9.492 -32.562 1 49.66 298 ILE A C 1
ATOM 2482 O O . ILE A 1 298 ? -1.717 10.297 -33.344 1 49.66 298 ILE A O 1
ATOM 2486 N N . TYR A 1 299 ? -1.647 8.289 -32.281 1 45.97 299 TYR A N 1
ATOM 2487 C CA . TYR A 1 299 ? -2.746 7.805 -33.125 1 45.97 299 TYR A CA 1
ATOM 2488 C C . TYR A 1 299 ? -4.023 8.594 -32.844 1 45.97 299 TYR A C 1
ATOM 2490 O O . TYR A 1 299 ? -4.73 8.977 -33.781 1 45.97 299 TYR A O 1
ATOM 2498 N N . GLU A 1 300 ? -4.27 8.836 -31.562 1 54.59 300 GLU A N 1
ATOM 2499 C CA . GLU A 1 300 ? -5.453 9.617 -31.203 1 54.59 300 GLU A CA 1
ATOM 2500 C C . GLU A 1 300 ? -5.348 11.047 -31.719 1 54.59 300 GLU A C 1
ATOM 2502 O O . GLU A 1 300 ? -6.34 11.625 -32.156 1 54.59 300 GLU A O 1
ATOM 2507 N N . ASN A 1 301 ? -4.199 11.578 -31.578 1 49.81 301 ASN A N 1
ATOM 2508 C CA . ASN A 1 301 ? -3.979 12.922 -32.094 1 49.81 301 ASN A CA 1
ATOM 2509 C C . ASN A 1 301 ? -4.137 12.961 -33.625 1 49.81 301 ASN A C 1
ATOM 2511 O O . ASN A 1 301 ? -4.676 13.93 -34.156 1 49.81 301 ASN A O 1
ATOM 2515 N N . ILE A 1 302 ? -3.613 11.969 -34.188 1 46 302 ILE A N 1
ATOM 2516 C CA . ILE A 1 302 ? -3.76 11.867 -35.656 1 46 302 ILE A CA 1
ATOM 2517 C C . ILE A 1 302 ? -5.238 11.75 -36 1 46 302 ILE A C 1
ATOM 2519 O O . ILE A 1 302 ? -5.715 12.406 -36.938 1 46 302 ILE A O 1
ATOM 2523 N N . GLN A 1 303 ? -5.852 11.023 -35.156 1 47.22 303 GLN A N 1
ATOM 2524 C CA . GLN A 1 303 ? -7.281 10.867 -35.438 1 47.22 303 GLN A CA 1
ATOM 2525 C C . GLN A 1 303 ? -8.039 12.164 -35.125 1 47.22 303 GLN A C 1
ATOM 2527 O O . GLN A 1 303 ? -8.961 12.523 -35.875 1 47.22 303 GLN A O 1
ATOM 2532 N N . LEU A 1 304 ? -7.641 12.789 -34.031 1 47.12 304 LEU A N 1
ATOM 2533 C CA . LEU A 1 304 ? -8.227 14.078 -33.688 1 47.12 304 LEU A CA 1
ATOM 2534 C C . LEU A 1 304 ? -7.938 15.117 -34.781 1 47.12 304 LEU A C 1
ATOM 2536 O O . LEU A 1 304 ? -8.812 15.906 -35.125 1 47.12 304 LEU A O 1
ATOM 2540 N N . LYS A 1 305 ? -6.777 15.289 -35.156 1 48.78 305 LYS A N 1
ATOM 2541 C CA . LYS A 1 305 ? -6.414 16.188 -36.25 1 48.78 305 LYS A CA 1
ATOM 2542 C C . LYS A 1 305 ? -7.203 15.867 -37.5 1 48.78 305 LYS A C 1
ATOM 2544 O O . LYS A 1 305 ? -7.672 16.766 -38.219 1 48.78 305 LYS A O 1
ATOM 2549 N N . LYS A 1 306 ? -7.277 14.609 -37.75 1 47.06 306 LYS A N 1
ATOM 2550 C CA . LYS A 1 306 ? -8.062 14.195 -38.906 1 47.06 306 LYS A CA 1
ATOM 2551 C C . LYS A 1 306 ? -9.523 14.617 -38.75 1 47.06 306 LYS A C 1
ATOM 2553 O O . LYS A 1 306 ? -10.133 15.102 -39.719 1 47.06 306 LYS A O 1
ATOM 2558 N N . LYS A 1 307 ? -9.953 14.484 -37.625 1 51.75 307 LYS A N 1
ATOM 2559 C CA . LYS A 1 307 ? -11.32 14.922 -37.375 1 51.75 307 LYS A CA 1
ATOM 2560 C C . LYS A 1 307 ? -11.445 16.438 -37.5 1 51.75 307 LYS A C 1
ATOM 2562 O O . LYS A 1 307 ? -12.438 16.953 -38 1 51.75 307 LYS A O 1
ATOM 2567 N N . ILE A 1 308 ? -10.547 17.094 -36.938 1 48.97 308 ILE A N 1
ATOM 2568 C CA . ILE A 1 308 ? -10.516 18.547 -37.031 1 48.97 308 ILE A CA 1
ATOM 2569 C C . ILE A 1 308 ? -10.414 18.969 -38.469 1 48.97 308 ILE A C 1
ATOM 2571 O O . ILE A 1 308 ? -11.102 19.891 -38.906 1 48.97 308 ILE A O 1
ATOM 2575 N N . ASN A 1 309 ? -9.578 18.359 -39.125 1 50.91 309 ASN A N 1
ATOM 2576 C CA . ASN A 1 309 ? -9.43 18.656 -40.531 1 50.91 309 ASN A CA 1
ATOM 2577 C C . ASN A 1 309 ? -10.695 18.344 -41.312 1 50.91 309 ASN A C 1
ATOM 2579 O O . ASN A 1 309 ? -11.031 19.031 -42.281 1 50.91 309 ASN A O 1
ATOM 2583 N N . ASP A 1 310 ? -11.305 17.328 -40.906 1 49.16 310 ASP A N 1
ATOM 2584 C CA . ASP A 1 310 ? -12.547 16.969 -41.594 1 49.16 310 ASP A CA 1
ATOM 2585 C C . ASP A 1 310 ? -13.656 17.969 -41.25 1 49.16 310 ASP A C 1
ATOM 2587 O O . ASP A 1 310 ? -14.508 18.25 -42.094 1 49.16 310 ASP A O 1
ATOM 2591 N N . ILE A 1 311 ? -13.641 18.453 -40.125 1 39.66 311 ILE A N 1
ATOM 2592 C CA . ILE A 1 311 ? -14.602 19.469 -39.688 1 39.66 311 ILE A CA 1
ATOM 2593 C C . ILE A 1 311 ? -14.305 20.781 -40.375 1 39.66 311 ILE A C 1
ATOM 2595 O O . ILE A 1 311 ? -15.219 21.516 -40.781 1 39.66 311 ILE A O 1
ATOM 2599 N N . LYS A 1 312 ? -13.203 21.109 -40.438 1 45.59 312 LYS A N 1
ATOM 2600 C CA . LYS A 1 312 ? -12.859 22.328 -41.188 1 45.59 312 LYS A CA 1
ATOM 2601 C C . LYS A 1 312 ? -13.289 22.25 -42.625 1 45.59 312 LYS A C 1
ATOM 2603 O O . LYS A 1 312 ? -13.461 23.266 -43.312 1 45.59 312 LYS A O 1
ATOM 2608 N N . LYS A 1 313 ? -13.383 21.047 -43.062 1 46.06 313 LYS A N 1
ATOM 2609 C CA . LYS A 1 313 ? -13.773 20.859 -44.438 1 46.06 313 LYS A CA 1
ATOM 2610 C C . LYS A 1 313 ? -15.273 21.078 -44.625 1 46.06 313 LYS A C 1
ATOM 2612 O O . LYS A 1 313 ? -15.766 21.156 -45.75 1 46.06 313 LYS A O 1
ATOM 2617 N N . PHE A 1 314 ? -15.812 21.156 -43.531 1 35.22 314 PHE A N 1
ATOM 2618 C CA . PHE A 1 314 ? -17.188 21.609 -43.656 1 35.22 314 PHE A CA 1
ATOM 2619 C C . PHE A 1 314 ? -17.297 23.094 -43.312 1 35.22 314 PHE A C 1
ATOM 2621 O O . PHE A 1 314 ? -16.672 23.562 -42.375 1 35.22 314 PHE A O 1
ATOM 2628 N N . MET B 1 1 ? -14.75 26.141 -1.981 1 43.97 1 MET B N 1
ATOM 2629 C CA . MET B 1 1 ? -13.398 25.625 -1.824 1 43.97 1 MET B CA 1
ATOM 2630 C C . MET B 1 1 ? -12.445 26.266 -2.828 1 43.97 1 MET B C 1
ATOM 2632 O O . MET B 1 1 ? -12.734 26.297 -4.027 1 43.97 1 MET B O 1
ATOM 2636 N N . ASN B 1 2 ? -11.828 27.266 -2.578 1 48.03 2 ASN B N 1
ATOM 2637 C CA . ASN B 1 2 ? -10.82 27.906 -3.42 1 48.03 2 ASN B CA 1
ATOM 2638 C C . ASN B 1 2 ? -9.883 26.875 -4.043 1 48.03 2 ASN B C 1
ATOM 2640 O O . ASN B 1 2 ? -9.023 26.312 -3.355 1 48.03 2 ASN B O 1
ATOM 2644 N N . ASN B 1 3 ? -10.336 26.078 -5.039 1 58.03 3 ASN B N 1
ATOM 2645 C CA . ASN B 1 3 ? -9.641 24.969 -5.676 1 58.03 3 ASN B CA 1
ATOM 2646 C C . ASN B 1 3 ? -8.461 25.453 -6.516 1 58.03 3 ASN B C 1
ATOM 2648 O O . ASN B 1 3 ? -8.57 25.562 -7.734 1 58.03 3 ASN B O 1
ATOM 2652 N N . ASN B 1 4 ? -7.641 26.297 -5.836 1 65 4 ASN B N 1
ATOM 2653 C CA . ASN B 1 4 ? -6.434 26.625 -6.586 1 65 4 ASN B CA 1
ATOM 2654 C C . ASN B 1 4 ? -5.57 25.391 -6.844 1 65 4 ASN B C 1
ATOM 2656 O O . ASN B 1 4 ? -4.684 25.078 -6.047 1 65 4 ASN B O 1
ATOM 2660 N N . LEU B 1 5 ? -5.895 24.688 -7.852 1 77.81 5 LEU B N 1
ATOM 2661 C CA . LEU B 1 5 ? -5.27 23.438 -8.234 1 77.81 5 LEU B CA 1
ATOM 2662 C C . LEU B 1 5 ? -4.141 23.672 -9.234 1 77.81 5 LEU B C 1
ATOM 2664 O O . LEU B 1 5 ? -3.846 22.797 -10.062 1 77.81 5 LEU B O 1
ATOM 2668 N N . SER B 1 6 ? -3.65 25 -8.977 1 78.12 6 SER B N 1
ATOM 2669 C CA . SER B 1 6 ? -2.521 25.328 -9.844 1 78.12 6 SER B CA 1
ATOM 2670 C C . SER B 1 6 ? -1.334 24.406 -9.562 1 78.12 6 SER B C 1
ATOM 2672 O O . SER B 1 6 ? -1.042 24.109 -8.406 1 78.12 6 SER B O 1
ATOM 2674 N N . LEU B 1 7 ? -0.654 23.969 -10.555 1 84.31 7 LEU B N 1
ATOM 2675 C CA . LEU B 1 7 ? 0.534 23.125 -10.422 1 84.31 7 LEU B CA 1
ATOM 2676 C C . LEU B 1 7 ? 1.803 23.953 -10.586 1 84.31 7 LEU B C 1
ATOM 2678 O O . LEU B 1 7 ? 2.91 23.422 -10.562 1 84.31 7 LEU B O 1
ATOM 2682 N N . ASP B 1 8 ? 1.59 25.25 -10.562 1 84.88 8 ASP B N 1
ATOM 2683 C CA . ASP B 1 8 ? 2.732 26.109 -10.82 1 84.88 8 ASP B CA 1
ATOM 2684 C C . ASP B 1 8 ? 3.162 26.844 -9.547 1 84.88 8 ASP B C 1
ATOM 2686 O O . ASP B 1 8 ? 4.23 27.453 -9.508 1 84.88 8 ASP B O 1
ATOM 2690 N N . VAL B 1 9 ? 2.336 26.828 -8.633 1 89.94 9 VAL B N 1
ATOM 2691 C CA . VAL B 1 9 ? 2.648 27.5 -7.375 1 89.94 9 VAL B CA 1
ATOM 2692 C C . VAL B 1 9 ? 2.814 26.469 -6.266 1 89.94 9 VAL B C 1
ATOM 2694 O O . VAL B 1 9 ? 1.965 25.578 -6.094 1 89.94 9 VAL B O 1
ATOM 2697 N N . ARG B 1 10 ? 3.842 26.703 -5.488 1 93.12 10 ARG B N 1
ATOM 2698 C CA . ARG B 1 10 ? 4.137 25.75 -4.422 1 93.12 10 ARG B CA 1
ATOM 2699 C C . ARG B 1 10 ? 3.074 25.797 -3.332 1 93.12 10 ARG B C 1
ATOM 2701 O O . ARG B 1 10 ? 2.541 26.859 -3.029 1 93.12 10 ARG B O 1
ATOM 2708 N N . ALA B 1 11 ? 2.781 24.641 -2.775 1 94.25 11 ALA B N 1
ATOM 2709 C CA . ALA B 1 11 ? 1.819 24.547 -1.682 1 94.25 11 ALA B CA 1
ATOM 2710 C C . ALA B 1 11 ? 2.199 25.469 -0.526 1 94.25 11 ALA B C 1
ATOM 2712 O O . ALA B 1 11 ? 1.332 26.078 0.098 1 94.25 11 ALA B O 1
ATOM 2713 N N . HIS B 1 12 ? 3.475 25.594 -0.206 1 93.5 12 HIS B N 1
ATOM 2714 C CA . HIS B 1 12 ? 3.979 26.469 0.855 1 93.5 12 HIS B CA 1
ATOM 2715 C C . HIS B 1 12 ? 3.521 27.906 0.656 1 93.5 12 HIS B C 1
ATOM 2717 O O . HIS B 1 12 ? 3.059 28.547 1.6 1 93.5 12 HIS B O 1
ATOM 2723 N N . ASP B 1 13 ? 3.656 28.312 -0.573 1 91.44 13 ASP B N 1
ATOM 2724 C CA . ASP B 1 13 ? 3.332 29.688 -0.891 1 91.44 13 ASP B CA 1
ATOM 2725 C C . ASP B 1 13 ? 1.827 29.938 -0.803 1 91.44 13 ASP B C 1
ATOM 2727 O O . ASP B 1 13 ? 1.391 30.984 -0.322 1 91.44 13 ASP B O 1
ATOM 2731 N N . ARG B 1 14 ? 1.132 29 -1.201 1 90.19 14 ARG B N 1
ATOM 2732 C CA . ARG B 1 14 ? -0.322 29.109 -1.157 1 90.19 14 ARG B CA 1
ATOM 2733 C C . ARG B 1 14 ? -0.83 29.094 0.281 1 90.19 14 ARG B C 1
ATOM 2735 O O . ARG B 1 14 ? -1.768 29.812 0.625 1 90.19 14 ARG B O 1
ATOM 2742 N N . MET B 1 15 ? -0.209 28.281 1.055 1 90.12 15 MET B N 1
ATOM 2743 C CA . MET B 1 15 ? -0.569 28.156 2.465 1 90.12 15 MET B CA 1
ATOM 2744 C C . MET B 1 15 ? -0.352 29.469 3.201 1 90.12 15 MET B C 1
ATOM 2746 O O . MET B 1 15 ? -1.178 29.875 4.023 1 90.12 15 MET B O 1
ATOM 2750 N N . LYS B 1 16 ? 0.717 30.109 2.939 1 84.38 16 LYS B N 1
ATOM 2751 C CA . LYS B 1 16 ? 1.06 31.375 3.592 1 84.38 16 LYS B CA 1
ATOM 2752 C C . LYS B 1 16 ? -0.004 32.438 3.33 1 84.38 16 LYS B C 1
ATOM 2754 O O . LYS B 1 16 ? -0.283 33.25 4.191 1 84.38 16 LYS B O 1
ATOM 2759 N N . ASN B 1 17 ? -0.618 32.312 2.191 1 83.56 17 ASN B N 1
ATOM 2760 C CA . ASN B 1 17 ? -1.602 33.312 1.793 1 83.56 17 ASN B CA 1
ATOM 2761 C C . ASN B 1 17 ? -2.939 33.094 2.492 1 83.56 17 ASN B C 1
ATOM 2763 O O . ASN B 1 17 ? -3.764 34 2.566 1 83.56 17 ASN B O 1
ATOM 2767 N N . GLU B 1 18 ? -3.148 31.922 2.992 1 83.81 18 GLU B N 1
ATOM 2768 C CA . GLU B 1 18 ? -4.43 31.578 3.596 1 83.81 18 GLU B CA 1
ATOM 2769 C C . GLU B 1 18 ? -4.457 31.922 5.082 1 83.81 18 GLU B C 1
ATOM 2771 O O . GLU B 1 18 ? -5.527 32.094 5.668 1 83.81 18 GLU B O 1
ATOM 2776 N N . ILE B 1 19 ? -3.359 31.984 5.691 1 84.56 19 ILE B N 1
ATOM 2777 C CA . ILE B 1 19 ? -3.301 32.188 7.137 1 84.56 19 ILE B CA 1
ATOM 2778 C C . ILE B 1 19 ? -3.156 33.656 7.449 1 84.56 19 ILE B C 1
ATOM 2780 O O . ILE B 1 19 ? -2.219 34.312 6.984 1 84.56 19 ILE B O 1
ATOM 2784 N N . LYS B 1 20 ? -4.133 34.125 8.141 1 78.19 20 LYS B N 1
ATOM 2785 C CA . LYS B 1 20 ? -4.191 35.531 8.492 1 78.19 20 LYS B CA 1
ATOM 2786 C C . LYS B 1 20 ? -3.23 35.844 9.633 1 78.19 20 LYS B C 1
ATOM 2788 O O . LYS B 1 20 ? -3.076 35.062 10.562 1 78.19 20 LYS B O 1
ATOM 2793 N N . ASN B 1 21 ? -2.85 37.031 9.625 1 74.31 21 ASN B N 1
ATOM 2794 C CA . ASN B 1 21 ? -1.816 37.469 10.562 1 74.31 21 ASN B CA 1
ATOM 2795 C C . ASN B 1 21 ? -2.395 37.75 11.953 1 74.31 21 ASN B C 1
ATOM 2797 O O . ASN B 1 21 ? -1.664 37.719 12.945 1 74.31 21 ASN B O 1
ATOM 2801 N N . ASP B 1 22 ? -3.621 37.812 12.008 1 81.12 22 ASP B N 1
ATOM 2802 C CA . ASP B 1 22 ? -4.168 38.219 13.297 1 81.12 22 ASP B CA 1
ATOM 2803 C C . ASP B 1 22 ? -4.648 37.031 14.102 1 81.12 22 ASP B C 1
ATOM 2805 O O . ASP B 1 22 ? -5.035 37.156 15.266 1 81.12 22 ASP B O 1
ATOM 2809 N N . GLY B 1 23 ? -4.551 35.906 13.648 1 90.81 23 GLY B N 1
ATOM 2810 C CA . GLY B 1 23 ? -4.992 34.75 14.375 1 90.81 23 GLY B CA 1
ATOM 2811 C C . GLY B 1 23 ? -3.898 34.125 15.219 1 90.81 23 GLY B C 1
ATOM 2812 O O . GLY B 1 23 ? -2.713 34.344 14.977 1 90.81 23 GLY B O 1
ATOM 2813 N N . LYS B 1 24 ? -4.316 33.5 16.312 1 95.81 24 LYS B N 1
ATOM 2814 C CA . LYS B 1 24 ? -3.4 32.719 17.156 1 95.81 24 LYS B CA 1
ATOM 2815 C C . LYS B 1 24 ? -3.021 31.406 16.484 1 95.81 24 LYS B C 1
ATOM 2817 O O . LYS B 1 24 ? -3.889 30.578 16.188 1 95.81 24 LYS B O 1
ATOM 2822 N N . ILE B 1 25 ? -1.684 31.203 16.25 1 96.69 25 ILE B N 1
ATOM 2823 C CA . ILE B 1 25 ? -1.204 30.078 15.461 1 96.69 25 ILE B CA 1
ATOM 2824 C C . ILE B 1 25 ? -0.381 29.141 16.359 1 96.69 25 ILE B C 1
ATOM 2826 O O . ILE B 1 25 ? 0.452 29.609 17.141 1 96.69 25 ILE B O 1
ATOM 2830 N N . LEU B 1 26 ? -0.649 27.859 16.297 1 97.06 26 LEU B N 1
ATOM 2831 C CA . LEU B 1 26 ? 0.234 26.828 16.844 1 97.06 26 LEU B CA 1
ATOM 2832 C C . LEU B 1 26 ? 0.945 26.078 15.734 1 97.06 26 LEU B C 1
ATOM 2834 O O . LEU B 1 26 ? 0.3 25.406 14.922 1 97.06 26 LEU B O 1
ATOM 2838 N N . GLU B 1 27 ? 2.223 26.234 15.648 1 97.5 27 GLU B N 1
ATOM 2839 C CA . GLU B 1 27 ? 3.016 25.469 14.703 1 97.5 27 GLU B CA 1
ATOM 2840 C C . GLU B 1 27 ? 3.654 24.25 15.383 1 97.5 27 GLU B C 1
ATOM 2842 O O . GLU B 1 27 ? 4.402 24.406 16.344 1 97.5 27 GLU B O 1
ATOM 2847 N N . ILE B 1 28 ? 3.34 23.109 14.875 1 97.25 28 ILE B N 1
ATOM 2848 C CA . ILE B 1 28 ? 3.846 21.859 15.438 1 97.25 28 ILE B CA 1
ATOM 2849 C C . ILE B 1 28 ? 5.074 21.391 14.656 1 97.25 28 ILE B C 1
ATOM 2851 O O . ILE B 1 28 ? 5.02 21.25 13.43 1 97.25 28 ILE B O 1
ATOM 2855 N N . GLY B 1 29 ? 6.184 21.109 15.297 1 95.69 29 GLY B N 1
ATOM 2856 C CA . GLY B 1 29 ? 7.422 20.641 14.703 1 95.69 29 GLY B CA 1
ATOM 2857 C C . GLY B 1 29 ? 8.133 21.703 13.891 1 95.69 29 GLY B C 1
ATOM 2858 O O . GLY B 1 29 ? 8.438 21.484 12.711 1 95.69 29 GLY B O 1
ATOM 2859 N N . PRO B 1 30 ? 8.422 22.797 14.438 1 95.25 30 PRO B N 1
ATOM 2860 C CA . PRO B 1 30 ? 9.016 23.906 13.688 1 95.25 30 PRO B CA 1
ATOM 2861 C C . PRO B 1 30 ? 10.492 23.672 13.359 1 95.25 30 PRO B C 1
ATOM 2863 O O . PRO B 1 30 ? 11 24.188 12.367 1 95.25 30 PRO B O 1
ATOM 2866 N N . LEU B 1 31 ? 11.141 22.938 14.188 1 93.56 31 LEU B N 1
ATOM 2867 C CA . LEU B 1 31 ? 12.578 22.703 14.117 1 93.56 31 LEU B CA 1
ATOM 2868 C C . LEU B 1 31 ? 13.336 24.016 13.93 1 93.56 31 LEU B C 1
ATOM 2870 O O . LEU B 1 31 ? 13.195 24.938 14.734 1 93.56 31 LEU B O 1
ATOM 2874 N N . ASN B 1 32 ? 14.188 24.188 12.883 1 92.44 32 ASN B N 1
ATOM 2875 C CA . ASN B 1 32 ? 15.039 25.375 12.789 1 92.44 32 ASN B CA 1
ATOM 2876 C C . ASN B 1 32 ? 14.555 26.328 11.711 1 92.44 32 ASN B C 1
ATOM 2878 O O . ASN B 1 32 ? 15.086 27.438 11.57 1 92.44 32 ASN B O 1
ATOM 2882 N N . LYS B 1 33 ? 13.617 25.953 10.961 1 92.06 33 LYS B N 1
ATOM 2883 C CA . LYS B 1 33 ? 13.055 26.812 9.914 1 92.06 33 LYS B CA 1
ATOM 2884 C C . LYS B 1 33 ? 11.539 26.859 10.016 1 92.06 33 LYS B C 1
ATOM 2886 O O . LYS B 1 33 ? 10.836 26.438 9.102 1 92.06 33 LYS B O 1
ATOM 2891 N N . PRO B 1 34 ? 11.109 27.5 11.062 1 95.06 34 PRO B N 1
ATOM 2892 C CA . PRO B 1 34 ? 9.656 27.609 11.203 1 95.06 34 PRO B CA 1
ATOM 2893 C C . PRO B 1 34 ? 9 28.344 10.039 1 95.06 34 PRO B C 1
ATOM 2895 O O . PRO B 1 34 ? 9.625 29.219 9.43 1 95.06 34 PRO B O 1
ATOM 2898 N N . PHE B 1 35 ? 7.809 27.922 9.797 1 94.75 35 PHE B N 1
ATOM 2899 C CA . PHE B 1 35 ? 7.035 28.516 8.719 1 94.75 35 PHE B CA 1
ATOM 2900 C C . PHE B 1 35 ? 6.566 29.922 9.094 1 94.75 35 PHE B C 1
ATOM 2902 O O . PHE B 1 35 ? 6.527 30.812 8.25 1 94.75 35 PHE B O 1
ATOM 2909 N N . PHE B 1 36 ? 6.188 30.125 10.344 1 94.56 36 PHE B N 1
ATOM 2910 C CA . PHE B 1 36 ? 5.746 31.406 10.883 1 94.56 36 PHE B CA 1
ATOM 2911 C C . PHE B 1 36 ? 6.727 31.922 11.93 1 94.56 36 PHE B C 1
ATOM 2913 O O . PHE B 1 36 ? 7.16 31.172 12.805 1 94.56 36 PHE B O 1
ATOM 2920 N N . HIS B 1 37 ? 7.004 33.219 11.812 1 94.44 37 HIS B N 1
ATOM 2921 C CA . HIS B 1 37 ? 7.93 33.812 12.766 1 94.44 37 HIS B CA 1
ATOM 2922 C C . HIS B 1 37 ? 7.195 34.719 13.766 1 94.44 37 HIS B C 1
ATOM 2924 O O . HIS B 1 37 ? 6.262 35.406 13.391 1 94.44 37 HIS B O 1
ATOM 2930 N N . LYS B 1 38 ? 7.664 34.688 14.984 1 94.5 38 LYS B N 1
ATOM 2931 C CA . LYS B 1 38 ? 7.035 35.438 16.078 1 94.5 38 LYS B CA 1
ATOM 2932 C C . LYS B 1 38 ? 7.094 36.938 15.812 1 94.5 38 LYS B C 1
ATOM 2934 O O . LYS B 1 38 ? 6.273 37.719 16.344 1 94.5 38 LYS B O 1
ATOM 2939 N N . SER B 1 39 ? 8.07 37.344 15.031 1 92.88 39 SER B N 1
ATOM 2940 C CA . SER B 1 39 ? 8.188 38.75 14.688 1 92.88 39 SER B CA 1
ATOM 2941 C C . SER B 1 39 ? 7.02 39.219 13.836 1 92.88 39 SER B C 1
ATOM 2943 O O . SER B 1 39 ? 6.641 40.375 13.875 1 92.88 39 SER B O 1
ATOM 2945 N N . ASP B 1 40 ? 6.414 38.281 13.133 1 91.25 40 ASP B N 1
ATOM 2946 C CA . ASP B 1 40 ? 5.426 38.656 12.133 1 91.25 40 ASP B CA 1
ATOM 2947 C C . ASP B 1 40 ? 4.043 38.094 12.477 1 91.25 40 ASP B C 1
ATOM 2949 O O . ASP B 1 40 ? 3.027 38.625 12.023 1 91.25 40 ASP B O 1
ATOM 2953 N N . PHE B 1 41 ? 4.039 37.062 13.289 1 93.81 41 PHE B N 1
ATOM 2954 C CA . PHE B 1 41 ? 2.785 36.375 13.57 1 93.81 41 PHE B CA 1
ATOM 2955 C C . PHE B 1 41 ? 2.652 36.094 15.062 1 93.81 41 PHE B C 1
ATOM 2957 O O . PHE B 1 41 ? 3.65 36.062 15.789 1 93.81 41 PHE B O 1
ATOM 2964 N N . ASN B 1 42 ? 1.395 36 15.508 1 94.75 42 ASN B N 1
ATOM 2965 C CA . ASN B 1 42 ? 1.11 35.469 16.844 1 94.75 42 ASN B CA 1
ATOM 2966 C C . ASN B 1 42 ? 1.179 33.938 16.859 1 94.75 42 ASN B C 1
ATOM 2968 O O . ASN B 1 42 ? 0.147 33.281 16.922 1 94.75 42 ASN B O 1
ATOM 2972 N N . VAL B 1 43 ? 2.438 33.438 16.828 1 96.31 43 VAL B N 1
ATOM 2973 C CA . VAL B 1 43 ? 2.654 32 16.656 1 96.31 43 VAL B CA 1
ATOM 2974 C C . VAL B 1 43 ? 3.336 31.438 17.891 1 96.31 43 VAL B C 1
ATOM 2976 O O . VAL B 1 43 ? 4.191 32.062 18.5 1 96.31 43 VAL B O 1
ATOM 2979 N N . TYR B 1 44 ? 2.865 30.281 18.266 1 96.5 44 TYR B N 1
ATOM 2980 C CA . TYR B 1 44 ? 3.49 29.438 19.281 1 96.5 44 TYR B CA 1
ATOM 2981 C C . TYR B 1 44 ? 4.012 28.141 18.656 1 96.5 44 TYR B C 1
ATOM 2983 O O . TYR B 1 44 ? 3.424 27.609 17.719 1 96.5 44 TYR B O 1
ATOM 2991 N N . TYR B 1 45 ? 5.105 27.656 19.234 1 97.44 45 TYR B N 1
ATOM 2992 C CA . TYR B 1 45 ? 5.754 26.453 18.719 1 97.44 45 TYR B CA 1
ATOM 2993 C C . TYR B 1 45 ? 5.566 25.281 19.656 1 97.44 45 TYR B C 1
ATOM 2995 O O . TYR B 1 45 ? 5.762 25.406 20.875 1 97.44 45 TYR B O 1
ATOM 3003 N N . ALA B 1 46 ? 5.148 24.172 19.109 1 96.38 46 ALA B N 1
ATOM 3004 C CA . ALA B 1 46 ? 5 22.969 19.906 1 96.38 46 ALA B CA 1
ATOM 3005 C C . ALA B 1 46 ? 5.816 21.812 19.312 1 96.38 46 ALA B C 1
ATOM 3007 O O . ALA B 1 46 ? 5.996 21.734 18.094 1 96.38 46 ALA B O 1
ATOM 3008 N N . ASP B 1 47 ? 6.254 20.891 20.156 1 95.06 47 ASP B N 1
ATOM 3009 C CA . ASP B 1 47 ? 6.98 19.688 19.797 1 95.06 47 ASP B CA 1
ATOM 3010 C C . ASP B 1 47 ? 6.848 18.609 20.875 1 95.06 47 ASP B C 1
ATOM 3012 O O . ASP B 1 47 ? 6.434 18.922 22 1 95.06 47 ASP B O 1
ATOM 3016 N N . ILE B 1 48 ? 7.117 17.406 20.484 1 91.56 48 ILE B N 1
ATOM 3017 C CA . ILE B 1 48 ? 7.062 16.328 21.469 1 91.56 48 ILE B CA 1
ATOM 3018 C C . ILE B 1 48 ? 8.273 16.406 22.391 1 91.56 48 ILE B C 1
ATOM 3020 O O . ILE B 1 48 ? 8.266 15.836 23.5 1 91.56 48 ILE B O 1
ATOM 3024 N N . ASN B 1 49 ? 9.281 17.109 21.938 1 92.19 49 ASN B N 1
ATOM 3025 C CA . ASN B 1 49 ? 10.5 17.312 22.719 1 92.19 49 ASN B CA 1
ATOM 3026 C C . ASN B 1 49 ? 10.68 18.781 23.109 1 92.19 49 ASN B C 1
ATOM 3028 O O . ASN B 1 49 ? 10.25 19.672 22.391 1 92.19 49 ASN B O 1
ATOM 3032 N N . SER B 1 50 ? 11.344 18.953 24.281 1 95.25 50 SER B N 1
ATOM 3033 C CA . SER B 1 50 ? 11.711 20.297 24.672 1 95.25 50 SER B CA 1
ATOM 3034 C C . SER B 1 50 ? 12.789 20.875 23.766 1 95.25 50 SER B C 1
ATOM 3036 O O . SER B 1 50 ? 13.406 20.156 22.984 1 95.25 50 SER B O 1
ATOM 3038 N N . THR B 1 51 ? 12.961 22.203 23.938 1 95.44 51 THR B N 1
ATOM 3039 C CA . THR B 1 51 ? 14.016 22.875 23.172 1 95.44 51 THR B CA 1
ATOM 3040 C C . THR B 1 51 ? 15.359 22.172 23.375 1 95.44 51 THR B C 1
ATOM 3042 O O . THR B 1 51 ? 16.062 21.875 22.406 1 95.44 51 THR B O 1
ATOM 3045 N N . GLU B 1 52 ? 15.664 21.891 24.625 1 94.06 52 GLU B N 1
ATOM 3046 C CA . GLU B 1 52 ? 16.938 21.266 24.984 1 94.06 52 GLU B CA 1
ATOM 3047 C C . GLU B 1 52 ? 17.047 19.859 24.391 1 94.06 52 GLU B C 1
ATOM 3049 O O . GLU B 1 52 ? 18.109 19.469 23.906 1 94.06 52 GLU B O 1
ATOM 3054 N N . ASP B 1 53 ? 15.977 19.188 24.438 1 92 53 ASP B N 1
ATOM 3055 C CA . ASP B 1 53 ? 15.977 17.812 23.938 1 92 53 ASP B CA 1
ATOM 3056 C C . ASP B 1 53 ? 16.156 17.781 22.422 1 92 53 ASP B C 1
ATOM 3058 O O . ASP B 1 53 ? 16.891 16.938 21.891 1 92 53 ASP B O 1
ATOM 3062 N N . VAL B 1 54 ? 15.453 18.609 21.703 1 91.25 54 VAL B N 1
ATOM 3063 C CA . VAL B 1 54 ? 15.578 18.688 20.25 1 91.25 54 VAL B CA 1
ATOM 3064 C C . VAL B 1 54 ? 17.016 19 19.875 1 91.25 54 VAL B C 1
ATOM 3066 O O . VAL B 1 54 ? 17.594 18.344 19 1 91.25 54 VAL B O 1
ATOM 3069 N N . LYS B 1 55 ? 17.594 19.953 20.516 1 91.56 55 LYS B N 1
ATOM 3070 C CA . LYS B 1 55 ? 18.969 20.328 20.234 1 91.56 55 LYS B CA 1
ATOM 3071 C C . LYS B 1 55 ? 19.938 19.172 20.516 1 91.56 55 LYS B C 1
ATOM 3073 O O . LYS B 1 55 ? 20.875 18.953 19.766 1 91.56 55 LYS B O 1
ATOM 3078 N N . SER B 1 56 ? 19.672 18.469 21.594 1 90 56 SER B N 1
ATOM 3079 C CA . SER B 1 56 ? 20.516 17.344 21.969 1 90 56 SER B CA 1
ATOM 3080 C C . SER B 1 56 ? 20.438 16.234 20.922 1 90 56 SER B C 1
ATOM 3082 O O . SER B 1 56 ? 21.469 15.664 20.531 1 90 56 SER B O 1
ATOM 3084 N N . ILE B 1 57 ? 19.234 15.969 20.453 1 85.25 57 ILE B N 1
ATOM 3085 C CA . ILE B 1 57 ? 19.016 14.914 19.453 1 85.25 57 ILE B CA 1
ATOM 3086 C C . ILE B 1 57 ? 19.75 15.258 18.172 1 85.25 57 ILE B C 1
ATOM 3088 O O . ILE B 1 57 ? 20.469 14.422 17.609 1 85.25 57 ILE B O 1
ATOM 3092 N N . TYR B 1 58 ? 19.641 16.422 17.734 1 85.06 58 TYR B N 1
ATOM 3093 C CA . TYR B 1 58 ? 20.203 16.781 16.438 1 85.06 58 TYR B CA 1
ATOM 3094 C C . TYR B 1 58 ? 21.703 17.047 16.562 1 85.06 58 TYR B C 1
ATOM 3096 O O . TYR B 1 58 ? 22.438 16.969 15.578 1 85.06 58 TYR B O 1
ATOM 3104 N N . SER B 1 59 ? 22.172 17.391 17.75 1 84.75 59 SER B N 1
ATOM 3105 C CA . SER B 1 59 ? 23.609 17.531 17.984 1 84.75 59 SER B CA 1
ATOM 3106 C C . SER B 1 59 ? 24.312 16.188 17.859 1 84.75 59 SER B C 1
ATOM 3108 O O . SER B 1 59 ? 25.484 16.125 17.469 1 84.75 59 SER B O 1
ATOM 3110 N N . SER B 1 60 ? 23.594 15.164 18.188 1 79.81 60 SER B N 1
ATOM 3111 C CA . SER B 1 60 ? 24.156 13.828 18.094 1 79.81 60 SER B CA 1
ATOM 3112 C C . SER B 1 60 ? 24.312 13.391 16.641 1 79.81 60 SER B C 1
ATOM 3114 O O . SER B 1 60 ? 25.188 12.594 16.312 1 79.81 60 SER B O 1
ATOM 3116 N N . TYR B 1 61 ? 23.484 13.914 15.766 1 71.81 61 TYR B N 1
ATOM 3117 C CA . TYR B 1 61 ? 23.484 13.516 14.367 1 71.81 61 TYR B CA 1
ATOM 3118 C C . TYR B 1 61 ? 24.312 14.477 13.523 1 71.81 61 TYR B C 1
ATOM 3120 O O . TYR B 1 61 ? 24.828 14.094 12.477 1 71.81 61 TYR B O 1
ATOM 3128 N N . ASN B 1 62 ? 24.172 15.781 13.789 1 70.12 62 ASN B N 1
ATOM 3129 C CA . ASN B 1 62 ? 24.766 16.859 12.992 1 70.12 62 ASN B CA 1
ATOM 3130 C C . ASN B 1 62 ? 25.594 17.797 13.852 1 70.12 62 ASN B C 1
ATOM 3132 O O . ASN B 1 62 ? 25.062 18.438 14.773 1 70.12 62 ASN B O 1
ATOM 3136 N N . SER B 1 63 ? 26.719 17.797 13.617 1 68 63 SER B N 1
ATOM 3137 C CA . SER B 1 63 ? 27.641 18.609 14.406 1 68 63 SER B CA 1
ATOM 3138 C C . SER B 1 63 ? 27.641 20.062 13.945 1 68 63 SER B C 1
ATOM 3140 O O . SER B 1 63 ? 28.438 20.875 14.422 1 68 63 SER B O 1
ATOM 3142 N N . ASN B 1 64 ? 26.703 20.359 13.148 1 83.44 64 ASN B N 1
ATOM 3143 C CA . ASN B 1 64 ? 26.703 21.734 12.672 1 83.44 64 ASN B CA 1
ATOM 3144 C C . ASN B 1 64 ? 26.109 22.688 13.719 1 83.44 64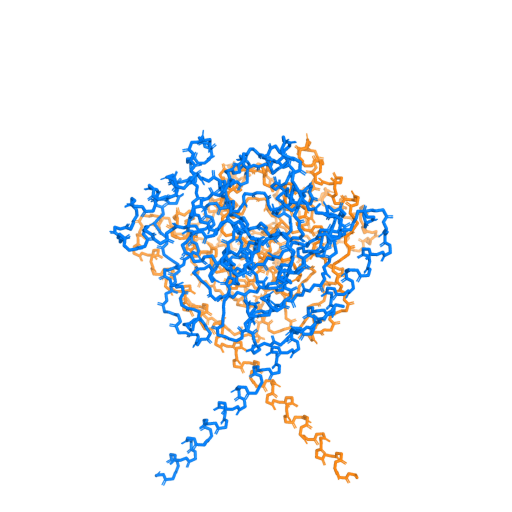 ASN B C 1
ATOM 3146 O O . ASN B 1 64 ? 24.891 22.766 13.867 1 83.44 64 ASN B O 1
ATOM 3150 N N . GLU B 1 65 ? 26.922 23.359 14.312 1 84.88 65 GLU B N 1
ATOM 3151 C CA . GLU B 1 65 ? 26.547 24.266 15.391 1 84.88 65 GLU B CA 1
ATOM 3152 C C . GLU B 1 65 ? 25.578 25.328 14.898 1 84.88 65 GLU B C 1
ATOM 3154 O O . GLU B 1 65 ? 24.672 25.734 15.641 1 84.88 65 GLU B O 1
ATOM 3159 N N . GLU B 1 66 ? 25.812 25.781 13.727 1 87.69 66 GLU B N 1
ATOM 3160 C CA . GLU B 1 66 ? 24.922 26.781 13.164 1 87.69 66 GLU B CA 1
ATOM 3161 C C . GLU B 1 66 ? 23.484 26.25 13.07 1 87.69 66 GLU B C 1
ATOM 3163 O O . GLU B 1 66 ? 22.531 26.969 13.352 1 87.69 66 GLU B O 1
ATOM 3168 N N . PHE B 1 67 ? 23.359 25.047 12.695 1 88.56 67 PHE B N 1
ATOM 3169 C CA . PHE B 1 67 ? 22.047 24.391 12.617 1 88.56 67 PHE B CA 1
ATOM 3170 C C . PHE B 1 67 ? 21.422 24.297 14 1 88.56 67 PHE B C 1
ATOM 3172 O O . PHE B 1 67 ? 20.25 24.672 14.172 1 88.56 67 PHE B O 1
ATOM 3179 N N . ILE B 1 68 ? 22.141 23.922 14.914 1 89.94 68 ILE B N 1
ATOM 3180 C CA . ILE B 1 68 ? 21.641 23.688 16.266 1 89.94 68 ILE B CA 1
ATOM 3181 C C . ILE B 1 68 ? 21.172 25.016 16.859 1 89.94 68 ILE B C 1
ATOM 3183 O O . ILE B 1 68 ? 20.125 25.078 17.516 1 89.94 68 ILE B O 1
ATOM 3187 N N . ASN B 1 69 ? 21.953 26 16.609 1 90.31 69 ASN B N 1
ATOM 3188 C CA . ASN B 1 69 ? 21.656 27.312 17.156 1 90.31 69 ASN B CA 1
ATOM 3189 C C . ASN B 1 69 ? 20.422 27.938 16.484 1 90.31 69 ASN B C 1
ATOM 3191 O O . ASN B 1 69 ? 19.812 28.859 17.031 1 90.31 69 ASN B O 1
ATOM 3195 N N . SER B 1 70 ? 20.156 27.422 15.352 1 91.62 70 SER B N 1
ATOM 3196 C CA . SER B 1 70 ? 19.031 27.969 14.602 1 91.62 70 SER B CA 1
ATOM 3197 C C . SER B 1 70 ? 17.719 27.328 15.016 1 91.62 70 SER B C 1
ATOM 3199 O O . SER B 1 70 ? 16.641 27.781 14.617 1 91.62 70 SER B O 1
ATOM 3201 N N . ILE B 1 71 ? 17.781 26.328 15.852 1 94.12 71 ILE B N 1
ATOM 3202 C CA . ILE B 1 71 ? 16.578 25.672 16.344 1 94.12 71 ILE B CA 1
ATOM 3203 C C . ILE B 1 71 ? 15.797 26.625 17.234 1 94.12 71 ILE B C 1
ATOM 3205 O O . ILE B 1 71 ? 16.359 27.203 18.172 1 94.12 71 ILE B O 1
ATOM 3209 N N . VAL B 1 72 ? 14.5 26.828 16.953 1 95.88 72 VAL B N 1
ATOM 3210 C CA . VAL B 1 72 ? 13.688 27.812 17.656 1 95.88 72 VAL B CA 1
ATOM 3211 C C . VAL B 1 72 ? 13.305 27.266 19.031 1 95.88 72 VAL B C 1
ATOM 3213 O O . VAL B 1 72 ? 13.305 26.062 19.25 1 95.88 72 VAL B O 1
ATOM 3216 N N . ASP B 1 73 ? 12.953 28.188 19.953 1 96.56 73 ASP B N 1
ATOM 3217 C CA . ASP B 1 73 ? 12.5 27.797 21.297 1 96.56 73 ASP B CA 1
ATOM 3218 C C . ASP B 1 73 ? 11.078 27.234 21.25 1 96.56 73 ASP B C 1
ATOM 3220 O O . ASP B 1 73 ? 10.18 27.875 20.703 1 96.56 73 ASP B O 1
ATOM 3224 N N . ILE B 1 74 ? 10.914 26.141 21.891 1 96.94 74 ILE B N 1
ATOM 3225 C CA . ILE B 1 74 ? 9.617 25.484 21.969 1 96.94 74 ILE B CA 1
ATOM 3226 C C . ILE B 1 74 ? 8.797 26.078 23.094 1 96.94 74 ILE B C 1
ATOM 3228 O O . ILE B 1 74 ? 9.258 26.141 24.25 1 96.94 74 ILE B O 1
ATOM 3232 N N . ASP B 1 75 ? 7.574 26.469 22.766 1 95.69 75 ASP B N 1
ATOM 3233 C CA . ASP B 1 75 ? 6.684 27.047 23.766 1 95.69 75 ASP B CA 1
ATOM 3234 C C . ASP B 1 75 ? 5.949 25.969 24.547 1 95.69 75 ASP B C 1
ATOM 3236 O O . ASP B 1 75 ? 5.723 26.094 25.75 1 95.69 75 ASP B O 1
ATOM 3240 N N . TYR B 1 76 ? 5.523 24.906 23.844 1 95.06 76 TYR B N 1
ATOM 3241 C CA . TYR B 1 76 ? 4.734 23.828 24.438 1 95.06 76 TYR B CA 1
ATOM 3242 C C . TYR B 1 76 ? 5.32 22.469 24.109 1 95.06 76 TYR B C 1
ATOM 3244 O O . TYR B 1 76 ? 5.43 22.109 22.938 1 95.06 76 TYR B O 1
ATOM 3252 N N . VAL B 1 77 ? 5.633 21.703 25.094 1 94.56 77 VAL B N 1
ATOM 3253 C CA . VAL B 1 77 ? 6.008 20.312 24.906 1 94.56 77 VAL B CA 1
ATOM 3254 C C . VAL B 1 77 ? 4.762 19.422 24.938 1 94.56 77 VAL B C 1
ATOM 3256 O O . VAL B 1 77 ? 4.047 19.406 25.938 1 94.56 77 VAL B O 1
ATOM 3259 N N . ILE B 1 78 ? 4.574 18.781 23.875 1 91.81 78 ILE B N 1
ATOM 3260 C CA . ILE B 1 78 ? 3.363 17.969 23.75 1 91.81 78 ILE B CA 1
ATOM 3261 C C . ILE B 1 78 ? 3.451 16.766 24.672 1 91.81 78 ILE B C 1
ATOM 3263 O O . ILE B 1 78 ? 4.449 16.031 24.656 1 91.81 78 ILE B O 1
ATOM 3267 N N . LYS B 1 79 ? 2.459 16.5 25.391 1 85.81 79 LYS B N 1
ATOM 3268 C CA . LYS B 1 79 ? 2.348 15.367 26.312 1 85.81 79 LYS B CA 1
ATOM 3269 C C . LYS B 1 79 ? 1.67 14.172 25.641 1 85.81 79 LYS B C 1
ATOM 3271 O O . LYS B 1 79 ? 1.878 13.922 24.453 1 85.81 79 LYS B O 1
ATOM 3276 N N . GLU B 1 80 ? 0.945 13.328 26.422 1 78.31 80 GLU B N 1
ATOM 3277 C CA . GLU B 1 80 ? 0.28 12.141 25.906 1 78.31 80 GLU B CA 1
ATOM 3278 C C . GLU B 1 80 ? -0.745 12.5 24.844 1 78.31 80 GLU B C 1
ATOM 3280 O O . GLU B 1 80 ? -0.927 11.758 23.875 1 78.31 80 GLU B O 1
ATOM 3285 N N . SER B 1 81 ? -1.376 13.648 25.109 1 82.56 81 SER B N 1
ATOM 3286 C CA . SER B 1 81 ? -2.34 14.156 24.141 1 82.56 81 SER B CA 1
ATOM 3287 C C . SER B 1 81 ? -2.316 15.68 24.078 1 82.56 81 SER B C 1
ATOM 3289 O O . SER B 1 81 ? -1.801 16.328 25 1 82.56 81 SER B O 1
ATOM 3291 N N . TYR B 1 82 ? -2.809 16.219 23 1 85.81 82 TYR B N 1
ATOM 3292 C CA . TYR B 1 82 ? -2.904 17.672 22.891 1 85.81 82 TYR B CA 1
ATOM 3293 C C . TYR B 1 82 ? -3.852 18.25 23.938 1 85.81 82 TYR B C 1
ATOM 3295 O O . TYR B 1 82 ? -3.594 19.312 24.484 1 85.81 82 TYR B O 1
ATOM 3303 N N . GLU B 1 83 ? -4.891 17.484 24.203 1 82.88 83 GLU B N 1
ATOM 3304 C CA . GLU B 1 83 ? -5.832 17.922 25.219 1 82.88 83 GLU B CA 1
ATOM 3305 C C . GLU B 1 83 ? -5.148 18.031 26.578 1 82.88 83 GLU B C 1
ATOM 3307 O O . GLU B 1 83 ? -5.371 19 27.312 1 82.88 83 GLU B O 1
ATOM 3312 N N . ASP B 1 84 ? -4.379 17.047 26.828 1 86 84 ASP B N 1
ATOM 3313 C CA . ASP B 1 84 ? -3.66 17.062 28.109 1 86 84 ASP B CA 1
ATOM 3314 C C . ASP B 1 84 ? -2.643 18.203 28.141 1 86 84 ASP B C 1
ATOM 3316 O O . ASP B 1 84 ? -2.395 18.781 29.203 1 86 84 ASP B O 1
ATOM 3320 N N . THR B 1 85 ? -2.084 18.484 27.047 1 88.12 85 THR B N 1
ATOM 3321 C CA . THR B 1 85 ? -1.063 19.516 26.922 1 88.12 85 THR B CA 1
ATOM 3322 C C . THR B 1 85 ? -1.65 20.891 27.234 1 88.12 85 THR B C 1
ATOM 3324 O O . THR B 1 85 ? -1.013 21.719 27.891 1 88.12 85 THR B O 1
ATOM 3327 N N . PHE B 1 86 ? -2.904 21.109 26.844 1 90.19 86 PHE B N 1
ATOM 3328 C CA . PHE B 1 86 ? -3.465 22.453 26.938 1 90.19 86 PHE B CA 1
ATOM 3329 C C . PHE B 1 86 ? -4.605 22.484 27.953 1 90.19 86 PHE B C 1
ATOM 3331 O O . PHE B 1 86 ? -5.344 23.469 28.031 1 90.19 86 PHE B O 1
ATOM 3338 N N . LYS B 1 87 ? -4.852 21.422 28.625 1 84.75 87 LYS B N 1
ATOM 3339 C CA . LYS B 1 87 ? -5.969 21.297 29.547 1 84.75 87 LYS B CA 1
ATOM 3340 C C . LYS B 1 87 ? -5.941 22.406 30.609 1 84.75 87 LYS B C 1
ATOM 3342 O O . LYS B 1 87 ? -6.977 23 30.922 1 84.75 87 LYS B O 1
ATOM 3347 N N . ASP B 1 88 ? -4.836 22.688 31.141 1 83.31 88 ASP B N 1
ATOM 3348 C CA . ASP B 1 88 ? -4.707 23.641 32.25 1 83.31 88 ASP B CA 1
ATOM 3349 C C . ASP B 1 88 ? -4.828 25.078 31.75 1 83.31 88 ASP B C 1
ATOM 3351 O O . ASP B 1 88 ? -5.426 25.922 32.406 1 83.31 88 ASP B O 1
ATOM 3355 N N . SER B 1 89 ? -4.215 25.328 30.594 1 83.62 89 SER B N 1
ATOM 3356 C CA . SER B 1 89 ? -4.234 26.688 30.062 1 83.62 89 SER B CA 1
ATOM 3357 C C . SER B 1 89 ? -5.57 27 29.391 1 83.62 89 SER B C 1
ATOM 3359 O O . SER B 1 89 ? -5.973 28.172 29.312 1 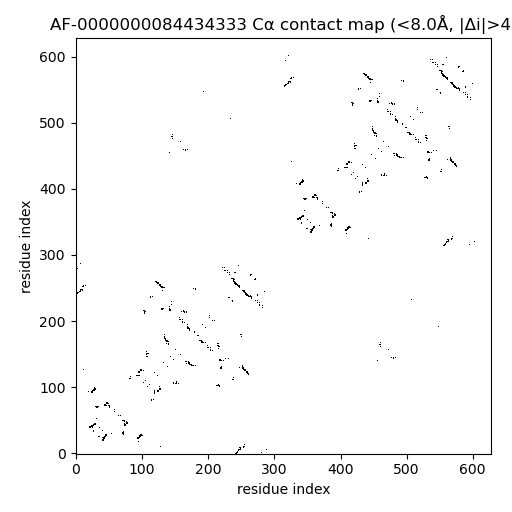83.62 89 SER B O 1
ATOM 3361 N N . GLY B 1 90 ? -6.23 26 28.922 1 85.5 90 GLY B N 1
ATOM 3362 C CA . GLY B 1 90 ? -7.461 26.188 28.172 1 85.5 90 GLY B CA 1
ATOM 3363 C C . GLY B 1 90 ? -7.25 26.891 26.844 1 85.5 90 GLY B C 1
ATOM 3364 O O . GLY B 1 90 ? -8.195 27.438 26.266 1 85.5 90 GLY B O 1
ATOM 3365 N N . GLU B 1 91 ? -6.066 26.984 26.438 1 89.94 91 GLU B N 1
ATOM 3366 C CA . GLU B 1 91 ? -5.719 27.719 25.219 1 89.94 91 GLU B CA 1
ATOM 3367 C C . GLU B 1 91 ? -6.328 27.047 23.984 1 89.94 91 GLU B C 1
ATOM 3369 O O . GLU B 1 91 ? -6.383 25.828 23.906 1 89.94 91 GLU B O 1
ATOM 3374 N N . LYS B 1 92 ? -6.852 27.938 23.156 1 94.62 92 LYS B N 1
ATOM 3375 C CA . LYS B 1 92 ? -7.328 27.531 21.828 1 94.62 92 LYS B CA 1
ATOM 3376 C C . LYS B 1 92 ? -6.617 28.312 20.734 1 94.62 92 LYS B C 1
ATOM 3378 O O . LYS B 1 92 ? -6.102 29.406 20.969 1 94.62 92 LYS B O 1
ATOM 3383 N N . PHE B 1 93 ? -6.586 27.688 19.625 1 96.81 93 PHE B N 1
ATOM 3384 C CA . PHE B 1 93 ? -5.859 28.297 18.516 1 96.81 93 PHE B CA 1
ATOM 3385 C C . PHE B 1 93 ? -6.77 28.469 17.297 1 96.81 93 PHE B C 1
ATOM 3387 O O . PHE B 1 93 ? -7.633 27.641 17.031 1 96.81 93 PHE B O 1
ATOM 3394 N N . ASP B 1 94 ? -6.539 29.578 16.562 1 96.88 94 ASP B N 1
ATOM 3395 C CA . ASP B 1 94 ? -7.273 29.812 15.32 1 96.88 94 ASP B CA 1
ATOM 3396 C C . ASP B 1 94 ? -6.723 28.938 14.188 1 96.88 94 ASP B C 1
ATOM 3398 O O . ASP B 1 94 ? -7.461 28.562 13.281 1 96.88 94 ASP B O 1
ATOM 3402 N N . TYR B 1 95 ? -5.461 28.719 14.281 1 96.75 95 TYR B N 1
ATOM 3403 C CA . TYR B 1 95 ? -4.77 27.891 13.305 1 96.75 95 TYR B CA 1
ATOM 3404 C C . TYR B 1 95 ? -3.805 26.938 13.984 1 96.75 95 TYR B C 1
ATOM 3406 O O . TYR B 1 95 ? -3.086 27.312 14.906 1 96.75 95 TYR B O 1
ATOM 3414 N N . VAL B 1 96 ? -3.869 25.734 13.594 1 97.25 96 VAL B N 1
ATOM 3415 C CA . VAL B 1 96 ? -2.797 24.781 13.852 1 97.25 96 VAL B CA 1
ATOM 3416 C C . VAL B 1 96 ? -2.109 24.422 12.539 1 97.25 96 VAL B C 1
ATOM 3418 O O . VAL B 1 96 ? -2.775 24.141 11.539 1 97.25 96 VAL B O 1
ATOM 3421 N N . PHE B 1 97 ? -0.817 24.547 12.555 1 97.06 97 PHE B N 1
ATOM 3422 C CA . PHE B 1 97 ? -0.039 24.312 11.336 1 97.06 97 PHE B CA 1
ATOM 3423 C C . PHE B 1 97 ? 1.048 23.281 11.578 1 97.06 97 PHE B C 1
ATOM 3425 O O . PHE B 1 97 ? 1.682 23.266 12.633 1 97.06 97 PHE B O 1
ATOM 3432 N N . SER B 1 98 ? 1.181 22.359 10.617 1 96.44 98 SER B N 1
ATOM 3433 C CA . SER B 1 98 ? 2.33 21.469 10.641 1 96.44 98 SER B CA 1
ATOM 3434 C C . SER B 1 98 ? 2.822 21.172 9.227 1 96.44 98 SER B C 1
ATOM 3436 O O . SER B 1 98 ? 2.021 21.031 8.297 1 96.44 98 SER B O 1
ATOM 3438 N N . SER B 1 99 ? 4.051 21.172 9.055 1 97.19 99 SER B N 1
ATOM 3439 C CA . SER B 1 99 ? 4.734 20.844 7.805 1 97.19 99 SER B CA 1
ATOM 3440 C C . SER B 1 99 ? 5.695 19.672 7.98 1 97.19 99 SER B C 1
ATOM 3442 O O . SER B 1 99 ? 6.664 19.766 8.734 1 97.19 99 SER B O 1
ATOM 3444 N N . HIS B 1 100 ? 5.359 18.562 7.234 1 96.56 100 HIS B N 1
ATOM 3445 C CA . HIS B 1 100 ? 6.223 17.375 7.289 1 96.56 100 HIS B CA 1
ATOM 3446 C C . HIS B 1 100 ? 6.32 16.828 8.711 1 96.56 100 HIS B C 1
ATOM 3448 O O . HIS B 1 100 ? 7.418 16.594 9.211 1 96.56 100 HIS B O 1
ATOM 3454 N N . VAL B 1 101 ? 5.16 16.672 9.336 1 96.31 101 VAL B N 1
ATOM 3455 C CA . VAL B 1 101 ? 5.055 16.141 10.695 1 96.31 101 VAL B CA 1
ATOM 3456 C C . VAL B 1 101 ? 4.129 14.93 10.711 1 96.31 101 VAL B C 1
ATOM 3458 O O . VAL B 1 101 ? 4.473 13.883 11.258 1 96.31 101 VAL B O 1
ATOM 3461 N N . LEU B 1 102 ? 2.982 15.031 10 1 97.44 102 LEU B N 1
ATOM 3462 C CA . LEU B 1 102 ? 1.948 14.008 10.062 1 97.44 102 LEU B CA 1
ATOM 3463 C C . LEU B 1 102 ? 2.504 12.648 9.641 1 97.44 102 LEU B C 1
ATOM 3465 O O . LEU B 1 102 ? 2.092 11.617 10.164 1 97.44 102 LEU B O 1
ATOM 3469 N N . GLU B 1 103 ? 3.436 12.617 8.703 1 97.62 103 GLU B N 1
ATOM 3470 C CA . GLU B 1 103 ? 4.008 11.383 8.188 1 97.62 103 GLU B CA 1
ATOM 3471 C C . GLU B 1 103 ? 4.828 10.664 9.258 1 97.62 103 GLU B C 1
ATOM 3473 O O . GLU B 1 103 ? 5.125 9.477 9.125 1 97.62 103 GLU B O 1
ATOM 3478 N N . HIS B 1 104 ? 5.152 11.391 10.336 1 94.81 104 HIS B N 1
ATOM 3479 C CA . HIS B 1 104 ? 5.93 10.812 11.43 1 94.81 104 HIS B CA 1
ATOM 3480 C C . HIS B 1 104 ? 5.035 10.406 12.594 1 94.81 104 HIS B C 1
ATOM 3482 O O . HIS B 1 104 ? 5.469 9.68 13.492 1 94.81 104 HIS B O 1
ATOM 3488 N N . VAL B 1 105 ? 3.832 10.898 12.617 1 93 105 VAL B N 1
ATOM 3489 C CA . VAL B 1 105 ? 2.92 10.672 13.734 1 93 105 VAL B CA 1
ATOM 3490 C C . VAL B 1 105 ? 2.426 9.227 13.711 1 93 105 VAL B C 1
ATOM 3492 O O . VAL B 1 105 ? 1.918 8.758 12.688 1 93 105 VAL B O 1
ATOM 3495 N N . PRO B 1 106 ? 2.512 8.523 14.758 1 91.12 106 PRO B N 1
ATOM 3496 C CA . PRO B 1 106 ? 2.109 7.117 14.742 1 91.12 106 PRO B CA 1
ATOM 3497 C C . PRO B 1 106 ? 0.642 6.926 14.359 1 91.12 106 PRO B C 1
ATOM 3499 O O . PRO B 1 106 ? 0.33 6.133 13.469 1 91.12 106 PRO B O 1
ATOM 3502 N N . ASP B 1 107 ? -0.26 7.68 15 1 95.38 107 ASP B N 1
ATOM 3503 C CA . ASP B 1 107 ? -1.692 7.559 14.75 1 95.38 107 ASP B CA 1
ATOM 3504 C C . ASP B 1 107 ? -2.256 8.852 14.156 1 95.38 107 ASP B C 1
ATOM 3506 O O . ASP B 1 107 ? -2.773 9.695 14.891 1 95.38 107 ASP B O 1
ATOM 3510 N N . PRO B 1 108 ? -2.281 8.93 12.82 1 97.5 108 PRO B N 1
ATOM 3511 C CA . PRO B 1 108 ? -2.729 10.164 12.164 1 97.5 108 PRO B CA 1
ATOM 3512 C C . PRO B 1 108 ? -4.184 10.5 12.484 1 97.5 108 PRO B C 1
ATOM 3514 O O . PRO B 1 108 ? -4.531 11.68 12.617 1 97.5 108 PRO B O 1
ATOM 3517 N N . ILE B 1 109 ? -5.07 9.492 12.539 1 98.12 109 ILE B N 1
ATOM 3518 C CA . ILE B 1 109 ? -6.488 9.742 12.781 1 98.12 109 ILE B CA 1
ATOM 3519 C C . ILE B 1 109 ? -6.676 10.344 14.172 1 98.12 109 ILE B C 1
ATOM 3521 O O . ILE B 1 109 ? -7.336 11.375 14.32 1 98.12 109 ILE B O 1
ATOM 3525 N N . GLN B 1 110 ? -6.062 9.75 15.148 1 96.31 110 GLN B N 1
ATOM 3526 C CA . GLN B 1 110 ? -6.148 10.289 16.5 1 96.31 110 GLN B CA 1
ATOM 3527 C C . GLN B 1 110 ? -5.543 11.688 16.578 1 96.31 110 GLN B C 1
ATOM 3529 O O . GLN B 1 110 ? -6.035 12.547 17.297 1 96.31 110 GLN B O 1
ATOM 3534 N N . HIS B 1 111 ? -4.449 11.844 15.836 1 96 111 HIS B N 1
ATOM 3535 C CA . HIS B 1 111 ? -3.801 13.148 15.781 1 96 111 HIS B CA 1
ATOM 3536 C C . HIS B 1 111 ? -4.77 14.227 15.305 1 96 111 HIS B C 1
ATOM 3538 O O . HIS B 1 111 ? -4.84 15.305 15.898 1 96 111 HIS B O 1
ATOM 3544 N N . LEU B 1 112 ? -5.512 13.953 14.273 1 97.44 112 LEU B N 1
ATOM 3545 C CA . LEU B 1 112 ? -6.492 14.891 13.742 1 97.44 112 LEU B CA 1
ATOM 3546 C C . LEU B 1 112 ? -7.59 15.164 14.766 1 97.44 112 LEU B C 1
ATOM 3548 O O . LEU B 1 112 ? -7.988 16.312 14.969 1 97.44 112 LEU B O 1
ATOM 3552 N N . ILE B 1 113 ? -8.055 14.148 15.422 1 96.31 113 ILE B N 1
ATOM 3553 C CA . ILE B 1 113 ? -9.109 14.273 16.422 1 96.31 113 ILE B CA 1
ATOM 3554 C C . ILE B 1 113 ? -8.602 15.117 17.594 1 96.31 113 ILE B C 1
ATOM 3556 O O . ILE B 1 113 ? -9.305 16.016 18.062 1 96.31 113 ILE B O 1
ATOM 3560 N N . ASP B 1 114 ? -7.406 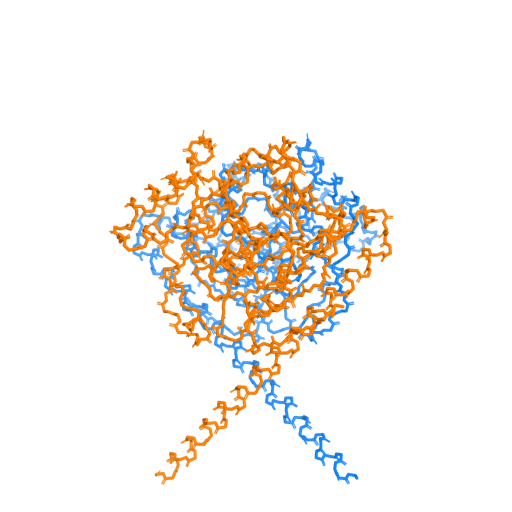14.875 18.016 1 94.94 114 ASP B N 1
ATOM 3561 C CA . ASP B 1 114 ? -6.824 15.602 19.141 1 94.94 114 ASP B CA 1
ATOM 3562 C C . ASP B 1 114 ? -6.672 17.078 18.828 1 94.94 114 ASP B C 1
ATOM 3564 O O . ASP B 1 114 ? -6.93 17.938 19.672 1 94.94 114 ASP B O 1
ATOM 3568 N N . ILE B 1 115 ? -6.207 17.344 17.641 1 96.38 115 ILE B N 1
ATOM 3569 C CA . ILE B 1 115 ? -6.008 18.734 17.219 1 96.38 115 ILE B CA 1
ATOM 3570 C C . ILE B 1 115 ? -7.344 19.469 17.234 1 96.38 115 ILE B C 1
ATOM 3572 O O . ILE B 1 115 ? -7.406 20.656 17.578 1 96.38 115 ILE B O 1
ATOM 3576 N N . SER B 1 116 ? -8.398 18.812 16.891 1 96.12 116 SER B N 1
ATOM 3577 C CA . SER B 1 116 ? -9.711 19.438 16.844 1 96.12 116 SER B CA 1
ATOM 3578 C C . SER B 1 116 ? -10.109 19.984 18.219 1 96.12 116 SER B C 1
ATOM 3580 O O . SER B 1 116 ? -10.867 20.953 18.312 1 96.12 116 SER B O 1
ATOM 3582 N N . LYS B 1 117 ? -9.57 19.453 19.281 1 94.19 117 LYS B N 1
ATOM 3583 C CA . LYS B 1 117 ? -9.945 19.828 20.641 1 94.19 117 LYS B CA 1
ATOM 3584 C C . LYS B 1 117 ? -9.266 21.109 21.078 1 94.19 117 LYS B C 1
ATOM 3586 O O . LYS B 1 117 ? -9.656 21.734 22.078 1 94.19 117 LYS B O 1
ATOM 3591 N N . ILE B 1 118 ? -8.289 21.531 20.359 1 95.56 118 ILE B N 1
ATOM 3592 C CA . ILE B 1 118 ? -7.531 22.703 20.797 1 95.56 118 ILE B CA 1
ATOM 3593 C C . ILE B 1 118 ? -7.746 23.844 19.812 1 95.56 118 ILE B C 1
ATOM 3595 O O . ILE B 1 118 ? -7.082 24.875 19.906 1 95.56 118 ILE B O 1
ATOM 3599 N N . LEU B 1 119 ? -8.578 23.578 18.875 1 96.5 119 LEU B N 1
ATOM 3600 C CA . LEU B 1 119 ? -8.922 24.625 17.922 1 96.5 119 LEU B CA 1
ATOM 3601 C C . LEU B 1 119 ? -10.078 25.484 18.438 1 96.5 119 LEU B C 1
ATOM 3603 O O . LEU B 1 119 ? -10.984 24.969 19.094 1 96.5 119 LEU B O 1
ATOM 3607 N N . SER B 1 120 ? -10.047 26.812 18.141 1 95.12 120 SER B N 1
ATOM 3608 C CA . SER B 1 120 ? -11.211 27.672 18.344 1 95.12 120 SER B CA 1
ATOM 3609 C C . SER B 1 120 ? -12.352 27.281 17.406 1 95.12 120 SER B C 1
ATOM 3611 O O . SER B 1 120 ? -12.172 26.469 16.516 1 95.12 120 SER B O 1
ATOM 3613 N N . ASP B 1 121 ? -13.477 27.891 17.688 1 93.38 121 ASP B N 1
ATOM 3614 C CA . ASP B 1 121 ? -14.602 27.641 16.797 1 93.38 121 ASP B CA 1
ATOM 3615 C C . ASP B 1 121 ? -14.258 28.031 15.359 1 93.38 121 ASP B C 1
ATOM 3617 O O . ASP B 1 121 ? -13.703 29.109 15.117 1 93.38 121 ASP B O 1
ATOM 3621 N N . ASN B 1 122 ? -14.422 27.219 14.453 1 89.88 122 ASN B N 1
ATOM 3622 C CA . ASN B 1 122 ? -14.133 27.391 13.039 1 89.88 122 ASN B CA 1
ATOM 3623 C C . ASN B 1 122 ? -12.633 27.453 12.773 1 89.88 122 ASN B C 1
ATOM 3625 O O . ASN B 1 122 ? -12.203 28.031 11.766 1 89.88 122 ASN B O 1
ATOM 3629 N N . GLY B 1 123 ? -11.82 27.109 13.852 1 96.56 123 GLY B N 1
ATOM 3630 C CA . GLY B 1 123 ? -10.375 27.031 13.656 1 96.56 123 GLY B CA 1
ATOM 3631 C C . GLY B 1 123 ? -9.969 26.109 12.531 1 96.56 123 GLY B C 1
ATOM 3632 O O . GLY B 1 123 ? -10.781 25.328 12.047 1 96.56 123 GLY B O 1
ATOM 3633 N N . LYS B 1 124 ? -8.719 26.297 12.078 1 97.12 124 LYS B N 1
ATOM 3634 C CA . LYS B 1 124 ? -8.258 25.562 10.906 1 97.12 124 LYS B CA 1
ATOM 3635 C C . LYS B 1 124 ? -6.992 24.766 11.211 1 97.12 124 LYS B C 1
ATOM 3637 O O . LYS B 1 124 ? -6.129 25.234 11.953 1 97.12 124 LYS B O 1
ATOM 3642 N N . LEU B 1 125 ? -6.941 23.594 10.664 1 97.88 125 LEU B N 1
ATOM 3643 C CA . LEU B 1 125 ? -5.73 22.781 10.625 1 97.88 125 LEU B CA 1
ATOM 3644 C C . LEU B 1 125 ? -5.098 22.828 9.242 1 97.88 125 LEU B C 1
ATOM 3646 O O . LEU B 1 125 ? -5.719 22.422 8.258 1 97.88 125 LEU B O 1
ATOM 3650 N N . CYS B 1 126 ? -3.902 23.359 9.172 1 97.56 126 CYS B N 1
ATOM 3651 C CA . CYS B 1 126 ? -3.15 23.5 7.934 1 97.56 126 CYS B CA 1
ATOM 3652 C C . CYS B 1 126 ? -1.996 22.516 7.875 1 97.56 126 CYS B C 1
ATOM 3654 O O . CYS B 1 126 ? -1.097 22.547 8.719 1 97.56 126 CYS B O 1
ATOM 3656 N N . LEU B 1 127 ? -2.014 21.688 6.816 1 98.19 127 LEU B N 1
ATOM 3657 C CA . LEU B 1 127 ? -1.032 20.609 6.727 1 98.19 127 LEU B CA 1
ATOM 3658 C C . LEU B 1 127 ? -0.241 20.703 5.426 1 98.19 127 LEU B C 1
ATOM 3660 O O . LEU B 1 127 ? -0.814 20.953 4.363 1 98.19 127 LEU B O 1
ATOM 3664 N N . LEU B 1 128 ? 1.03 20.609 5.508 1 98.06 128 LEU B N 1
ATOM 3665 C CA . LEU B 1 128 ? 1.922 20.328 4.391 1 98.06 128 LEU B CA 1
ATOM 3666 C C . LEU B 1 128 ? 2.531 18.938 4.535 1 98.06 128 LEU B C 1
ATOM 3668 O O . LEU B 1 128 ? 3.053 18.578 5.598 1 98.06 128 LEU B O 1
ATOM 3672 N N . LEU B 1 129 ? 2.416 18.109 3.498 1 98.44 129 LEU B N 1
ATOM 3673 C CA . LEU B 1 129 ? 2.883 16.734 3.533 1 98.44 129 LEU B CA 1
ATOM 3674 C C . LEU B 1 129 ? 3.783 16.438 2.34 1 98.44 129 LEU B C 1
ATOM 3676 O O . LEU B 1 129 ? 3.596 16.984 1.258 1 98.44 129 LEU B O 1
ATOM 3680 N N . PRO B 1 130 ? 4.727 15.57 2.57 1 98.38 130 PRO B N 1
ATOM 3681 C CA . PRO B 1 130 ? 5.547 15.172 1.425 1 98.38 130 PRO B CA 1
ATOM 3682 C C . PRO B 1 130 ? 4.797 14.266 0.446 1 98.38 130 PRO B C 1
ATOM 3684 O O . PRO B 1 130 ? 3.994 13.43 0.865 1 98.38 130 PRO B O 1
ATOM 3687 N N . ASN B 1 131 ? 4.996 14.5 -0.808 1 98.5 131 ASN B N 1
ATOM 3688 C CA . ASN B 1 131 ? 4.586 13.578 -1.856 1 98.5 131 ASN B CA 1
ATOM 3689 C C . ASN B 1 131 ? 5.656 12.523 -2.125 1 98.5 131 ASN B C 1
ATOM 3691 O O . ASN B 1 131 ? 6.727 12.836 -2.65 1 98.5 131 ASN B O 1
ATOM 3695 N N . LYS B 1 132 ? 5.316 11.32 -1.843 1 98.06 132 LYS B N 1
ATOM 3696 C CA . LYS B 1 132 ? 6.324 10.266 -1.853 1 98.06 132 LYS B CA 1
ATOM 3697 C C . LYS B 1 132 ? 6.957 10.125 -3.234 1 98.06 132 LYS B C 1
ATOM 3699 O O . LYS B 1 132 ? 8.078 9.633 -3.361 1 98.06 132 LYS B O 1
ATOM 3704 N N . GLU B 1 133 ? 6.297 10.508 -4.285 1 96.31 133 GLU B N 1
ATOM 3705 C CA . GLU B 1 133 ? 6.797 10.352 -5.648 1 96.31 133 GLU B CA 1
ATOM 3706 C C . GLU B 1 133 ? 8.086 11.141 -5.855 1 96.31 133 GLU B C 1
ATOM 3708 O O . GLU B 1 133 ? 8.875 10.828 -6.746 1 96.31 133 GLU B O 1
ATOM 3713 N N . PHE B 1 134 ? 8.266 12.117 -4.992 1 97.25 134 PHE B N 1
ATOM 3714 C CA . PHE B 1 134 ? 9.359 13.039 -5.25 1 97.25 134 PHE B CA 1
ATOM 3715 C C . PHE B 1 134 ? 10.266 13.172 -4.027 1 97.25 134 PHE B C 1
ATOM 3717 O O . PHE B 1 134 ? 10.844 14.234 -3.783 1 97.25 134 PHE B O 1
ATOM 3724 N N . THR B 1 135 ? 10.289 12.203 -3.197 1 97.56 135 THR B N 1
ATOM 3725 C CA . THR B 1 135 ? 11.148 12.125 -2.02 1 97.56 135 THR B CA 1
ATOM 3726 C C . THR B 1 135 ? 11.867 10.781 -1.966 1 97.56 135 THR B C 1
ATOM 3728 O O . THR B 1 135 ? 11.68 9.938 -2.844 1 97.56 135 THR B O 1
ATOM 3731 N N . PHE B 1 136 ? 12.625 10.562 -0.927 1 97.06 136 PHE B N 1
ATOM 3732 C CA . PHE B 1 136 ? 13.352 9.32 -0.713 1 97.06 136 PHE B CA 1
ATOM 3733 C C . PHE B 1 136 ? 12.391 8.156 -0.523 1 97.06 136 PHE B C 1
ATOM 3735 O O . PHE B 1 136 ? 12.797 6.992 -0.562 1 97.06 136 PHE B O 1
ATOM 3742 N N . ASP B 1 137 ? 11.102 8.422 -0.4 1 97.81 137 ASP B N 1
ATOM 3743 C CA . ASP B 1 137 ? 10.07 7.402 -0.246 1 97.81 137 ASP B CA 1
ATOM 3744 C C . ASP B 1 137 ? 9.555 6.93 -1.604 1 97.81 137 ASP B C 1
ATOM 3746 O O . ASP B 1 137 ? 8.594 6.16 -1.679 1 97.81 137 ASP B O 1
ATOM 3750 N N . HIS B 1 138 ? 10.164 7.266 -2.627 1 97.25 138 HIS B N 1
ATOM 3751 C CA . HIS B 1 138 ? 9.703 7.156 -4.008 1 97.25 138 HIS B CA 1
ATOM 3752 C C . HIS B 1 138 ? 9.258 5.734 -4.328 1 97.25 138 HIS B C 1
ATOM 3754 O O . HIS B 1 138 ? 8.273 5.531 -5.039 1 97.25 138 HIS B O 1
ATOM 3760 N N . PHE B 1 139 ? 9.891 4.754 -3.82 1 95.12 139 PHE B N 1
ATOM 3761 C CA . PHE B 1 139 ? 9.641 3.371 -4.207 1 95.12 139 PHE B CA 1
ATOM 3762 C C . PHE B 1 139 ? 8.688 2.697 -3.227 1 95.12 139 PHE B C 1
ATOM 3764 O O . PHE B 1 139 ? 8.266 1.559 -3.443 1 95.12 139 PHE B O 1
ATOM 3771 N N . ARG B 1 140 ? 8.328 3.348 -2.137 1 97.12 140 ARG B N 1
ATOM 3772 C CA . ARG B 1 140 ? 7.395 2.779 -1.17 1 97.12 140 ARG B CA 1
ATOM 3773 C C . ARG B 1 140 ? 5.969 2.785 -1.713 1 97.12 140 ARG B C 1
ATOM 3775 O O . ARG B 1 140 ? 5.617 3.629 -2.541 1 97.12 140 ARG B O 1
ATOM 3782 N N . GLU B 1 141 ? 5.188 1.794 -1.329 1 95.88 141 GLU B N 1
ATOM 3783 C CA . GLU B 1 141 ? 3.766 1.804 -1.653 1 95.88 141 GLU B CA 1
ATOM 3784 C C . GLU B 1 141 ? 3.004 2.781 -0.763 1 95.88 141 GLU B C 1
ATOM 3786 O O . GLU B 1 141 ? 3.342 2.953 0.41 1 95.88 141 GLU B O 1
ATOM 3791 N N . ASN B 1 142 ? 2.002 3.389 -1.311 1 97.62 142 ASN B N 1
ATOM 3792 C CA . ASN B 1 142 ? 1.178 4.305 -0.53 1 97.62 142 ASN B CA 1
ATOM 3793 C C . ASN B 1 142 ? 0.565 3.615 0.684 1 97.62 142 ASN B C 1
ATOM 3795 O O . ASN B 1 142 ? 0.152 2.457 0.602 1 97.62 142 ASN B O 1
ATOM 3799 N N . SER B 1 143 ? 0.562 4.363 1.774 1 98.12 143 SER B N 1
ATOM 3800 C CA . SER B 1 143 ? -0.278 3.936 2.889 1 98.12 143 SER B CA 1
ATOM 3801 C C . SER B 1 143 ? -1.756 3.982 2.516 1 98.12 143 SER B C 1
ATOM 3803 O O . SER B 1 143 ? -2.184 4.855 1.76 1 98.12 143 SER B O 1
ATOM 3805 N N . SER B 1 144 ? -2.555 3.066 3.043 1 97.62 144 SER B N 1
ATOM 3806 C CA . SER B 1 144 ? -3.986 3.023 2.76 1 97.62 144 SER B CA 1
ATOM 3807 C C . SER B 1 144 ? -4.801 3.518 3.951 1 97.62 144 SER B C 1
ATOM 3809 O O . SER B 1 144 ? -4.273 3.652 5.059 1 97.62 144 SER B O 1
ATOM 3811 N N . PHE B 1 145 ? -6.066 3.807 3.672 1 98.38 145 PHE B N 1
ATOM 3812 C CA . PHE B 1 145 ? -6.973 4.125 4.77 1 98.38 145 PHE B CA 1
ATOM 3813 C C . PHE B 1 145 ? -7.047 2.975 5.766 1 98.38 145 PHE B C 1
ATOM 3815 O O . PHE B 1 145 ? -7.094 3.195 6.977 1 98.38 145 PHE B O 1
ATOM 3822 N N . ALA B 1 146 ? -7.055 1.728 5.293 1 98.06 146 ALA B N 1
ATOM 3823 C CA . ALA B 1 146 ? -7.117 0.559 6.168 1 98.06 146 ALA B CA 1
ATOM 3824 C C . ALA B 1 146 ? -5.918 0.518 7.113 1 98.06 146 ALA B C 1
ATOM 3826 O O . ALA B 1 146 ? -6.047 0.097 8.266 1 98.06 146 ALA B O 1
ATOM 3827 N N . ASP B 1 147 ? -4.781 0.935 6.602 1 98.06 147 ASP B N 1
ATOM 3828 C CA . ASP B 1 147 ? -3.6 1.029 7.457 1 98.06 147 ASP B CA 1
ATOM 3829 C C . ASP B 1 147 ? -3.832 2.006 8.609 1 98.06 147 ASP B C 1
ATOM 3831 O O . ASP B 1 147 ? -3.574 1.677 9.766 1 98.06 147 ASP B O 1
ATOM 3835 N N . LEU B 1 148 ? -4.266 3.197 8.258 1 98.44 148 LEU B N 1
ATOM 3836 C CA . LEU B 1 148 ? -4.473 4.242 9.258 1 98.44 148 LEU B CA 1
ATOM 3837 C C . LEU B 1 148 ? -5.566 3.84 10.242 1 98.44 148 LEU B C 1
ATOM 3839 O O . LEU B 1 148 ? -5.449 4.094 11.445 1 98.44 148 LEU B O 1
ATOM 3843 N N . PHE B 1 149 ? -6.582 3.223 9.727 1 98.38 149 PHE B N 1
ATOM 3844 C CA . PHE B 1 149 ? -7.715 2.826 10.562 1 98.38 149 PHE B CA 1
ATOM 3845 C C . PHE B 1 149 ? -7.309 1.738 11.547 1 98.38 149 PHE B C 1
ATOM 3847 O O . PHE B 1 149 ? -7.703 1.771 12.711 1 98.38 149 PHE B O 1
ATOM 3854 N N . ASP B 1 150 ? -6.566 0.785 11.031 1 98 150 ASP B N 1
ATOM 3855 C CA . ASP B 1 150 ? -6.086 -0.281 11.898 1 98 150 ASP B CA 1
ATOM 3856 C C . ASP B 1 150 ? -5.207 0.28 13.016 1 98 150 ASP B C 1
ATOM 3858 O O . ASP B 1 150 ? -5.305 -0.156 14.172 1 98 150 ASP B O 1
ATOM 3862 N N . MET B 1 151 ? -4.344 1.187 12.727 1 97.25 151 MET B N 1
ATOM 3863 C CA . MET B 1 151 ? -3.541 1.868 13.742 1 97.25 151 MET B CA 1
ATOM 3864 C C . MET B 1 151 ? -4.43 2.561 14.766 1 97.25 151 MET B C 1
ATOM 3866 O O . MET B 1 151 ? -4.195 2.451 15.969 1 97.25 151 MET B O 1
ATOM 3870 N N . TYR B 1 152 ? -5.387 3.223 14.281 1 97.44 152 TYR B N 1
ATOM 3871 C CA . TYR B 1 152 ? -6.309 3.975 15.125 1 97.44 152 TYR B CA 1
ATOM 3872 C C . TYR B 1 152 ? -7.016 3.053 16.109 1 97.44 152 TYR B C 1
ATOM 3874 O O . TYR B 1 152 ? -7.176 3.396 17.281 1 97.44 152 TYR B O 1
ATOM 3882 N N . LEU B 1 153 ? -7.363 1.839 15.68 1 96.75 153 LEU B N 1
ATOM 3883 C CA . LEU B 1 153 ? -8.195 0.964 16.5 1 96.75 153 LEU B CA 1
ATOM 3884 C C . LEU B 1 153 ? -7.332 0.021 17.328 1 96.75 153 LEU B C 1
ATOM 3886 O O . LEU B 1 153 ? -7.676 -0.298 18.469 1 96.75 153 LEU B O 1
ATOM 3890 N N . ARG B 1 154 ? -6.203 -0.424 16.766 1 95.25 154 ARG B N 1
ATOM 3891 C CA . ARG B 1 154 ? -5.496 -1.51 17.438 1 95.25 154 ARG B CA 1
ATOM 3892 C C . ARG B 1 154 ? -4.16 -1.029 18 1 95.25 154 ARG B C 1
ATOM 3894 O O . ARG B 1 154 ? -3.529 -1.727 18.797 1 95.25 154 ARG B O 1
ATOM 3901 N N . GLY B 1 155 ? -3.637 0.119 17.484 1 92.75 155 GLY B N 1
ATOM 3902 C CA . GLY B 1 155 ? -2.553 0.79 18.188 1 92.75 155 GLY B CA 1
ATOM 3903 C C . GLY B 1 155 ? -1.187 0.494 17.594 1 92.75 155 GLY B C 1
ATOM 3904 O O . GLY B 1 155 ? -1.074 -0.244 16.625 1 92.75 155 GLY B O 1
ATOM 3905 N N . ASP B 1 156 ? -0.201 1.057 18.234 1 88.94 156 ASP B N 1
ATOM 3906 C CA . ASP B 1 156 ? 1.181 1.106 17.766 1 88.94 156 ASP B CA 1
ATOM 3907 C C . ASP B 1 156 ? 1.843 -0.266 17.859 1 88.94 156 ASP B C 1
ATOM 3909 O O . ASP B 1 156 ? 2.578 -0.67 16.953 1 88.94 156 ASP B O 1
ATOM 3913 N N . GLU B 1 157 ? 1.612 -0.946 18.906 1 88.25 157 GLU B N 1
ATOM 3914 C CA . GLU B 1 157 ? 2.285 -2.219 19.156 1 88.25 157 GLU B CA 1
ATOM 3915 C C . GLU B 1 157 ? 2.021 -3.203 18.016 1 88.25 157 GLU B C 1
ATOM 3917 O O . GLU B 1 157 ? 2.908 -3.971 17.641 1 88.25 157 GLU B O 1
ATOM 3922 N N . ILE B 1 158 ? 0.886 -3.113 17.484 1 90.62 158 ILE B N 1
ATOM 3923 C CA . ILE B 1 158 ? 0.476 -4.055 16.453 1 90.62 158 ILE B CA 1
ATOM 3924 C C . ILE B 1 158 ? 0.989 -3.58 15.094 1 90.62 158 ILE B C 1
ATOM 3926 O O . ILE B 1 158 ? 1.469 -4.383 14.297 1 90.62 158 ILE B O 1
ATOM 3930 N N . ASN B 1 159 ? 1.036 -2.307 14.867 1 93.62 159 ASN B N 1
ATOM 3931 C CA . ASN B 1 159 ? 1.176 -1.83 13.5 1 93.62 159 ASN B CA 1
ATOM 3932 C C . ASN B 1 159 ? 2.58 -1.299 13.227 1 93.62 159 ASN B C 1
ATOM 3934 O O . ASN B 1 159 ? 3.072 -1.377 12.102 1 93.62 159 ASN B O 1
ATOM 3938 N N . THR B 1 160 ? 3.266 -0.794 14.188 1 93.25 160 THR B N 1
ATOM 3939 C CA . THR B 1 160 ? 4.48 -0.007 14 1 93.25 160 THR B CA 1
ATOM 3940 C C . THR B 1 160 ? 5.605 -0.875 13.445 1 93.25 160 THR B C 1
ATOM 3942 O O . THR B 1 160 ? 6.383 -0.429 12.594 1 93.25 160 THR B O 1
ATOM 3945 N N . PRO B 1 161 ? 5.746 -2.158 13.891 1 94.5 161 PRO B N 1
ATOM 3946 C CA . PRO B 1 161 ? 6.832 -2.975 13.336 1 94.5 161 PRO B CA 1
ATOM 3947 C C . PRO B 1 161 ? 6.793 -3.051 11.812 1 94.5 161 PRO B C 1
ATOM 3949 O O . PRO B 1 161 ? 7.82 -2.871 11.156 1 94.5 161 PRO B O 1
ATOM 3952 N N . ARG B 1 162 ? 5.656 -3.275 11.25 1 96.25 162 ARG B N 1
ATOM 3953 C CA . ARG B 1 162 ? 5.488 -3.365 9.805 1 96.25 162 ARG B CA 1
ATOM 3954 C C . ARG B 1 162 ? 5.82 -2.037 9.133 1 96.25 162 ARG B C 1
ATOM 3956 O O . ARG B 1 162 ? 6.465 -2.014 8.078 1 96.25 162 ARG B O 1
ATOM 3963 N N . LEU B 1 163 ? 5.402 -0.953 9.719 1 96 163 LEU B N 1
ATOM 3964 C CA . LEU B 1 163 ? 5.605 0.374 9.141 1 96 163 LEU B CA 1
ATOM 3965 C C . LEU B 1 163 ? 7.086 0.744 9.141 1 96 163 LEU B C 1
ATOM 3967 O O . LEU B 1 163 ? 7.578 1.326 8.172 1 96 163 LEU B O 1
ATOM 3971 N N . VAL B 1 164 ? 7.746 0.413 10.227 1 94.81 164 VAL B N 1
ATOM 3972 C CA . VAL B 1 164 ? 9.18 0.682 10.328 1 94.81 164 VAL B CA 1
ATOM 3973 C C . VAL B 1 164 ? 9.938 -0.137 9.289 1 94.81 164 VAL B C 1
ATOM 3975 O O . VAL B 1 164 ? 10.82 0.382 8.602 1 94.81 164 VAL B O 1
ATOM 3978 N N . LEU B 1 165 ? 9.547 -1.385 9.156 1 96.31 165 LEU B N 1
ATOM 3979 C CA . LEU B 1 165 ? 10.164 -2.242 8.156 1 96.31 165 LEU B CA 1
ATOM 3980 C C . LEU B 1 165 ? 9.977 -1.66 6.754 1 96.31 165 LEU B C 1
ATOM 3982 O O . LEU B 1 165 ? 10.93 -1.592 5.977 1 96.31 165 LEU B O 1
ATOM 3986 N N . ASP B 1 166 ? 8.789 -1.29 6.438 1 97 166 ASP B N 1
ATOM 3987 C CA . ASP B 1 166 ? 8.469 -0.711 5.133 1 97 166 ASP B CA 1
ATOM 3988 C C . ASP B 1 166 ? 9.336 0.511 4.848 1 97 166 ASP B C 1
ATOM 3990 O O . ASP B 1 166 ? 9.828 0.682 3.729 1 97 166 ASP B O 1
ATOM 3994 N N . SER B 1 167 ? 9.5 1.361 5.809 1 95.88 167 SER B N 1
ATOM 3995 C CA . SER B 1 167 ? 10.281 2.588 5.676 1 95.88 167 SER B CA 1
ATOM 3996 C C . SER B 1 167 ? 11.75 2.285 5.387 1 95.88 167 SER B C 1
ATOM 3998 O O . SER B 1 167 ? 12.406 3.021 4.648 1 95.88 167 SER B O 1
ATOM 4000 N N . MET B 1 168 ? 12.227 1.209 5.902 1 95.44 168 MET B N 1
ATOM 4001 C CA . MET B 1 168 ? 13.648 0.898 5.805 1 95.44 168 MET B CA 1
ATOM 4002 C C . MET B 1 168 ? 13.953 0.155 4.512 1 95.44 168 MET B C 1
ATOM 4004 O O . MET B 1 168 ? 15.047 0.291 3.957 1 95.44 168 MET B O 1
ATOM 4008 N N . ILE B 1 169 ? 13.023 -0.578 3.984 1 96.06 169 ILE B N 1
ATOM 4009 C CA . ILE B 1 169 ? 13.305 -1.495 2.885 1 96.06 169 ILE B CA 1
ATOM 4010 C C . ILE B 1 169 ? 13.219 -0.748 1.556 1 96.06 169 ILE B C 1
ATOM 4012 O O . ILE B 1 169 ? 14.008 -1 0.643 1 96.06 169 ILE B O 1
ATOM 4016 N N . ASP B 1 170 ? 12.328 0.157 1.426 1 94 170 ASP B N 1
ATOM 4017 C CA . ASP B 1 170 ? 11.984 0.646 0.093 1 94 170 ASP B CA 1
ATOM 4018 C C . ASP B 1 170 ? 12.297 2.135 -0.04 1 94 170 ASP B C 1
ATOM 4020 O O . ASP B 1 170 ? 11.711 2.822 -0.881 1 94 170 ASP B O 1
ATOM 4024 N N . SER B 1 171 ? 13.188 2.66 0.75 1 94.56 171 SER B N 1
ATOM 4025 C CA . SER B 1 171 ? 13.609 4.055 0.642 1 94.56 171 SER B CA 1
ATOM 4026 C C . SER B 1 171 ? 14.953 4.172 -0.06 1 94.56 171 SER B C 1
ATOM 4028 O O . SER B 1 171 ? 15.734 3.217 -0.09 1 94.56 171 SER B O 1
ATOM 4030 N N . VAL B 1 172 ? 15.211 5.285 -0.657 1 94.81 172 VAL B N 1
ATOM 4031 C CA . VAL B 1 172 ? 16.5 5.605 -1.247 1 94.81 172 VAL B CA 1
ATOM 4032 C C . VAL B 1 172 ? 17.125 6.789 -0.513 1 94.81 172 VAL B C 1
ATOM 4034 O O . VAL B 1 172 ? 16.5 7.398 0.352 1 94.81 172 VAL B O 1
ATOM 4037 N N . ASN B 1 173 ? 18.406 7.102 -0.824 1 92.75 173 ASN B N 1
ATOM 4038 C CA . ASN B 1 173 ? 19.125 8.18 -0.148 1 92.75 173 ASN B CA 1
ATOM 4039 C C . ASN B 1 173 ? 19.156 9.445 -0.995 1 92.75 173 ASN B C 1
ATOM 4041 O O . ASN B 1 173 ? 20.219 10.062 -1.151 1 92.75 173 ASN B O 1
ATOM 4045 N N . VAL B 1 174 ? 18.125 9.742 -1.661 1 91.94 174 VAL B N 1
ATOM 4046 C CA . VAL B 1 174 ? 17.969 10.938 -2.482 1 91.94 174 VAL B CA 1
ATOM 4047 C C . VAL B 1 174 ? 16.734 11.719 -2.035 1 91.94 174 VAL B C 1
ATOM 4049 O O . VAL B 1 174 ? 15.656 11.133 -1.851 1 91.94 174 VAL B O 1
ATOM 4052 N N . ASN B 1 175 ? 16.938 13.023 -1.841 1 91.25 175 ASN B N 1
ATOM 4053 C CA . ASN B 1 175 ? 15.789 13.797 -1.379 1 91.25 175 ASN B CA 1
ATOM 4054 C C . ASN B 1 175 ? 15.602 15.07 -2.199 1 91.25 175 ASN B C 1
ATOM 4056 O O . ASN B 1 175 ? 14.766 15.914 -1.865 1 91.25 175 ASN B O 1
ATOM 4060 N N . ASN B 1 176 ? 16.297 15.258 -3.297 1 94.62 176 ASN B N 1
ATOM 4061 C CA . ASN B 1 176 ? 16.109 16.359 -4.238 1 94.62 176 ASN B CA 1
ATOM 4062 C C . ASN B 1 176 ? 14.977 16.078 -5.219 1 94.62 176 ASN B C 1
ATOM 4064 O O . ASN B 1 176 ? 15.109 15.219 -6.094 1 94.62 176 ASN B O 1
ATOM 4068 N N . PRO B 1 177 ? 13.891 16.859 -5.07 1 95.94 177 PRO B N 1
ATOM 4069 C CA . PRO B 1 177 ? 12.727 16.547 -5.906 1 95.94 177 PRO B CA 1
ATOM 4070 C C . PRO B 1 177 ? 13.031 16.656 -7.402 1 95.94 177 PRO B C 1
ATOM 4072 O O . PRO B 1 177 ? 12.414 15.969 -8.211 1 95.94 177 PRO B O 1
ATOM 4075 N N . ILE B 1 178 ? 13.969 17.438 -7.809 1 94.12 178 ILE B N 1
ATOM 4076 C CA . ILE B 1 178 ? 14.297 17.672 -9.211 1 94.12 178 ILE B CA 1
ATOM 4077 C C . ILE B 1 178 ? 14.758 16.359 -9.859 1 94.12 178 ILE B C 1
ATOM 4079 O O . ILE B 1 178 ? 14.438 16.078 -11.016 1 94.12 178 ILE B O 1
ATOM 4083 N N . ILE B 1 179 ? 15.469 15.586 -9.133 1 94.25 179 ILE B N 1
ATOM 4084 C CA . ILE B 1 179 ? 15.984 14.312 -9.633 1 94.25 179 ILE B CA 1
ATOM 4085 C C . ILE B 1 179 ? 14.82 13.391 -10 1 94.25 179 ILE B C 1
ATOM 4087 O O . ILE B 1 179 ? 14.852 12.727 -11.039 1 94.25 179 ILE B O 1
ATOM 4091 N N . PHE B 1 180 ? 13.836 13.359 -9.211 1 93.19 180 PHE B N 1
ATOM 4092 C CA . PHE B 1 180 ? 12.672 12.516 -9.445 1 93.19 180 PHE B CA 1
ATOM 4093 C C . PHE B 1 180 ? 11.844 13.055 -10.609 1 93.19 180 PHE B C 1
ATOM 4095 O O . PHE B 1 180 ? 11.414 12.281 -11.477 1 93.19 180 PHE B O 1
ATOM 4102 N N . TRP B 1 181 ? 11.625 14.367 -10.625 1 89.62 181 TRP B N 1
ATOM 4103 C CA . TRP B 1 181 ? 10.844 14.984 -11.695 1 89.62 181 TRP B CA 1
ATOM 4104 C C . TRP B 1 181 ? 11.508 14.766 -13.047 1 89.62 181 TRP B C 1
ATOM 4106 O O . TRP B 1 181 ? 10.828 14.578 -14.062 1 89.62 181 TRP B O 1
ATOM 4116 N N . ASN B 1 182 ? 12.797 14.75 -13.047 1 87.75 182 ASN B N 1
ATOM 4117 C CA . ASN B 1 182 ? 13.547 14.617 -14.289 1 87.75 182 ASN B CA 1
ATOM 4118 C C . ASN B 1 182 ? 13.797 13.148 -14.641 1 87.75 182 ASN B C 1
ATOM 4120 O O . ASN B 1 182 ? 14.492 12.852 -15.609 1 87.75 182 ASN B O 1
ATOM 4124 N N . LYS B 1 183 ? 13.289 12.211 -13.797 1 86.19 183 LYS B N 1
ATOM 4125 C CA . LYS B 1 183 ? 13.5 10.781 -14 1 86.19 183 LYS B CA 1
ATOM 4126 C C . LYS B 1 183 ? 14.984 10.445 -14.062 1 86.19 183 LYS B C 1
ATOM 4128 O O . LYS B 1 183 ? 15.422 9.688 -14.93 1 86.19 183 LYS B O 1
ATOM 4133 N N . GLU B 1 184 ? 15.766 11.055 -13.227 1 90 184 GLU B N 1
ATOM 4134 C CA . GLU B 1 184 ? 17.219 10.914 -13.211 1 90 184 GLU B CA 1
ATOM 4135 C C . GLU B 1 184 ? 17.672 10.062 -12.023 1 90 184 GLU B C 1
ATOM 4137 O O . GLU B 1 184 ? 18.875 9.891 -11.805 1 90 184 GLU B O 1
ATOM 4142 N N . LEU B 1 185 ? 16.719 9.578 -11.352 1 89.56 185 LEU B N 1
ATOM 4143 C CA . LEU B 1 185 ? 17.094 8.734 -10.219 1 89.56 185 LEU B CA 1
ATOM 4144 C C . LEU B 1 185 ? 17.844 7.5 -10.688 1 89.56 185 LEU B C 1
ATOM 4146 O O . LEU B 1 185 ? 17.359 6.758 -11.547 1 89.56 185 LEU B O 1
ATOM 4150 N N . ASP B 1 186 ? 19 7.266 -10.195 1 87.44 186 ASP B N 1
ATOM 4151 C CA . ASP B 1 186 ? 19.844 6.16 -10.625 1 87.44 186 ASP B CA 1
ATOM 4152 C C . ASP B 1 186 ? 20.078 5.168 -9.484 1 87.44 186 ASP B C 1
ATOM 4154 O O . ASP B 1 186 ? 21.109 4.508 -9.43 1 87.44 186 ASP B O 1
ATOM 4158 N N . GLN B 1 187 ? 19.234 5.246 -8.578 1 88.5 187 GLN B N 1
ATOM 4159 C CA . GLN B 1 187 ? 19.328 4.355 -7.426 1 88.5 187 GLN B CA 1
ATOM 4160 C C . GLN B 1 187 ? 18.062 3.529 -7.262 1 88.5 187 GLN B C 1
ATOM 4162 O O . GLN B 1 187 ? 16.953 4.008 -7.543 1 88.5 187 GLN B O 1
ATOM 4167 N N . TYR B 1 188 ? 18.297 2.281 -6.84 1 89.88 188 TYR B N 1
ATOM 4168 C CA . TYR B 1 188 ? 17.219 1.453 -6.305 1 89.88 188 TYR B CA 1
ATOM 4169 C C . TYR B 1 188 ? 17.391 1.222 -4.809 1 89.88 188 TYR B C 1
ATOM 4171 O O . TYR B 1 188 ? 18.516 1.33 -4.289 1 89.88 188 TYR B O 1
ATOM 4179 N N . PRO B 1 189 ? 16.297 0.952 -4.148 1 94 189 PRO B N 1
ATOM 4180 C CA . PRO B 1 189 ? 16.438 0.63 -2.727 1 94 189 PRO B CA 1
ATOM 4181 C C . PRO B 1 189 ? 17.391 -0.543 -2.479 1 94 189 PRO B C 1
ATOM 4183 O O . PRO B 1 189 ? 17.312 -1.561 -3.172 1 94 189 PRO B O 1
ATOM 4186 N N . ASN B 1 190 ? 18.281 -0.408 -1.639 1 93.06 190 ASN B N 1
ATOM 4187 C CA . ASN B 1 190 ? 19.219 -1.437 -1.209 1 93.06 190 ASN B CA 1
ATOM 4188 C C . ASN B 1 190 ? 19.375 -1.453 0.309 1 93.06 190 ASN B C 1
ATOM 4190 O O . ASN B 1 190 ? 20.422 -1.065 0.833 1 93.06 190 ASN B O 1
ATOM 4194 N N . PRO B 1 191 ? 18.438 -2.025 0.958 1 95.12 191 PRO B N 1
ATOM 4195 C CA . PRO B 1 191 ? 18.422 -1.972 2.422 1 95.12 191 PRO B CA 1
ATOM 4196 C C . PRO B 1 191 ? 19.484 -2.859 3.061 1 95.12 191 PRO B C 1
ATOM 4198 O O . PRO B 1 191 ? 19.844 -3.9 2.504 1 95.12 191 PRO B O 1
ATOM 4201 N N . ASN B 1 192 ? 20.031 -2.402 4.199 1 96.06 192 ASN B N 1
ATOM 4202 C CA . ASN B 1 192 ? 20.734 -3.307 5.102 1 96.06 192 ASN B CA 1
ATOM 4203 C C . ASN B 1 192 ? 19.781 -4.293 5.766 1 96.06 192 ASN B C 1
ATOM 4205 O O . ASN B 1 192 ? 19.141 -3.969 6.773 1 96.06 192 ASN B O 1
ATOM 4209 N N . VAL B 1 193 ? 19.781 -5.492 5.266 1 96.81 193 VAL B N 1
ATOM 4210 C CA . VAL B 1 193 ? 18.781 -6.48 5.66 1 96.81 193 VAL B CA 1
ATOM 4211 C C . VAL B 1 193 ? 18.906 -6.762 7.156 1 96.81 193 VAL B C 1
ATOM 4213 O O . VAL B 1 193 ? 17.891 -6.84 7.855 1 96.81 193 VAL B O 1
ATOM 4216 N N . LYS B 1 194 ? 20.109 -6.898 7.629 1 96.69 194 LYS B N 1
ATOM 4217 C CA . LYS B 1 194 ? 20.297 -7.16 9.055 1 96.69 194 LYS B CA 1
ATOM 4218 C C . LYS B 1 194 ? 19.719 -6.035 9.906 1 96.69 194 LYS B C 1
ATOM 4220 O O . LYS B 1 194 ? 19.047 -6.289 10.898 1 96.69 194 LYS B O 1
ATOM 4225 N N . ALA B 1 195 ? 19.984 -4.836 9.539 1 95.06 195 ALA B N 1
ATOM 4226 C CA . ALA B 1 195 ? 19.469 -3.686 10.266 1 95.06 195 ALA B CA 1
ATOM 4227 C C . ALA B 1 195 ? 17.938 -3.666 10.234 1 95.06 195 ALA B C 1
ATOM 4229 O O . ALA B 1 195 ? 17.297 -3.336 11.234 1 95.06 195 ALA B O 1
ATOM 4230 N N . CYS B 1 196 ? 17.344 -3.979 9.078 1 95.88 196 CYS B N 1
ATOM 4231 C CA . CYS B 1 196 ? 15.891 -4.035 8.945 1 95.88 196 CYS B CA 1
ATOM 4232 C C . CYS B 1 196 ? 15.297 -5.047 9.914 1 95.88 196 CYS B C 1
ATOM 4234 O O . CYS B 1 196 ? 14.336 -4.738 10.625 1 95.88 196 CYS B O 1
ATOM 4236 N N . LEU B 1 197 ? 15.883 -6.203 9.961 1 95.88 197 LEU B N 1
ATOM 4237 C CA . LEU B 1 197 ? 15.375 -7.281 10.805 1 95.88 197 LEU B CA 1
ATOM 4238 C C . LEU B 1 197 ? 15.547 -6.945 12.281 1 95.88 197 LEU B C 1
ATOM 4240 O O . LEU B 1 197 ? 14.664 -7.23 13.094 1 95.88 197 LEU B O 1
ATOM 4244 N N . ASP B 1 198 ? 16.688 -6.367 12.602 1 94 198 ASP B N 1
ATOM 4245 C CA . ASP B 1 198 ? 16.938 -5.969 13.984 1 94 198 ASP B CA 1
ATOM 4246 C C . ASP B 1 198 ? 15.906 -4.934 14.453 1 94 198 ASP B C 1
ATOM 4248 O O . ASP B 1 198 ? 15.352 -5.055 15.547 1 94 198 ASP B O 1
ATOM 4252 N N . ASN B 1 199 ? 15.68 -3.941 13.672 1 92.19 199 ASN B N 1
ATOM 4253 C CA . ASN B 1 199 ? 14.711 -2.91 14.039 1 92.19 199 ASN B CA 1
ATOM 4254 C C . ASN B 1 199 ? 13.297 -3.471 14.133 1 92.19 199 ASN B C 1
ATOM 4256 O O . ASN B 1 199 ? 12.555 -3.141 15.055 1 92.19 199 ASN B O 1
ATOM 4260 N N . TYR B 1 200 ? 12.953 -4.273 13.125 1 94.06 200 TYR B N 1
ATOM 4261 C CA . TYR B 1 200 ? 11.648 -4.934 13.156 1 94.06 200 TYR B CA 1
ATOM 4262 C C . TYR B 1 200 ? 11.469 -5.719 14.445 1 94.06 200 TYR B C 1
ATOM 4264 O O . TYR B 1 200 ? 10.445 -5.574 15.125 1 94.06 200 TYR B O 1
ATOM 4272 N N . SER B 1 201 ? 12.43 -6.48 14.836 1 92.88 201 SER B N 1
ATOM 4273 C CA . SER B 1 201 ? 12.375 -7.312 16.031 1 92.88 201 SER B CA 1
ATOM 4274 C C . SER B 1 201 ? 12.297 -6.457 17.297 1 92.88 201 SER B C 1
ATOM 4276 O O . SER B 1 201 ? 11.617 -6.82 18.25 1 92.88 201 SER B O 1
ATOM 4278 N N . ASN B 1 202 ? 13.008 -5.402 17.297 1 90.69 202 ASN B N 1
ATOM 4279 C CA . ASN B 1 202 ? 12.969 -4.484 18.422 1 90.69 202 ASN B CA 1
ATOM 4280 C C . ASN B 1 202 ? 11.562 -3.963 18.688 1 90.69 202 ASN B C 1
ATOM 4282 O O . ASN B 1 202 ? 11.094 -3.943 19.828 1 90.69 202 ASN B O 1
ATOM 4286 N N . TYR B 1 203 ? 10.883 -3.639 17.656 1 89.62 203 TYR B N 1
ATOM 4287 C CA . TYR B 1 203 ? 9.547 -3.08 17.812 1 89.62 203 TYR B CA 1
ATOM 4288 C C . TYR B 1 203 ? 8.531 -4.172 18.141 1 89.62 203 TYR B C 1
ATOM 4290 O O . TYR B 1 203 ? 7.539 -3.924 18.828 1 89.62 203 TYR B O 1
ATOM 4298 N N . VAL B 1 204 ? 8.797 -5.328 17.656 1 90.25 204 VAL B N 1
ATOM 4299 C CA . VAL B 1 204 ? 7.906 -6.441 17.969 1 90.25 204 VAL B CA 1
ATOM 4300 C C . VAL B 1 204 ? 8.055 -6.828 19.438 1 90.25 204 VAL B C 1
ATOM 4302 O O . VAL B 1 204 ? 7.062 -7.051 20.141 1 90.25 204 VAL B O 1
ATOM 4305 N N . ASN B 1 205 ? 9.242 -6.785 19.938 1 89.5 205 ASN B N 1
ATOM 4306 C CA . ASN B 1 205 ? 9.523 -7.367 21.25 1 89.5 205 ASN B CA 1
ATOM 4307 C C . ASN B 1 205 ? 9.594 -6.301 22.344 1 89.5 205 ASN B C 1
ATOM 4309 O O . ASN B 1 205 ? 9.359 -6.586 23.516 1 89.5 205 ASN B O 1
ATOM 4313 N N . ASP B 1 206 ? 10.039 -5.059 21.969 1 83.69 206 ASP B N 1
ATOM 4314 C CA . ASP B 1 206 ? 10.289 -4.012 22.969 1 83.69 206 ASP B CA 1
ATOM 4315 C C . ASP B 1 206 ? 9.82 -2.652 22.453 1 83.69 206 ASP B C 1
ATOM 4317 O O . ASP B 1 206 ? 10.602 -1.7 22.406 1 83.69 206 ASP B O 1
ATOM 4321 N N . PHE B 1 207 ? 8.641 -2.592 22.172 1 79.94 207 PHE B N 1
ATOM 4322 C CA . PHE B 1 207 ? 8.047 -1.443 21.5 1 79.94 207 PHE B CA 1
ATOM 4323 C C . PHE B 1 207 ? 8.328 -0.16 22.266 1 79.94 207 PHE B C 1
ATOM 4325 O O . PHE B 1 207 ? 8.664 0.867 21.672 1 79.94 207 PHE B O 1
ATOM 4332 N N . ASN B 1 208 ? 8.281 -0.139 23.5 1 75.81 208 ASN B N 1
ATOM 4333 C CA . ASN B 1 208 ? 8.281 1.062 24.328 1 75.81 208 ASN B CA 1
ATOM 4334 C C . ASN B 1 208 ? 9.672 1.688 24.422 1 75.81 208 ASN B C 1
ATOM 4336 O O . ASN B 1 208 ? 9.812 2.844 24.812 1 75.81 208 ASN B O 1
ATOM 4340 N N . ASN B 1 209 ? 10.57 1.049 23.953 1 73.31 209 ASN B N 1
ATOM 4341 C CA . ASN B 1 209 ? 11.922 1.555 24.156 1 73.31 209 ASN B CA 1
ATOM 4342 C C . ASN B 1 209 ? 12.562 2.008 22.844 1 73.31 209 ASN B C 1
ATOM 4344 O O . ASN B 1 209 ? 13.781 2.16 22.766 1 73.31 209 ASN B O 1
ATOM 4348 N N . HIS B 1 210 ? 11.789 2.139 21.969 1 75.31 210 HIS B N 1
ATOM 4349 C CA . HIS B 1 210 ? 12.359 2.51 20.672 1 75.31 210 HIS B CA 1
ATOM 4350 C C . HIS B 1 210 ? 11.586 3.664 20.031 1 75.31 210 HIS B C 1
ATOM 4352 O O . HIS B 1 210 ? 10.375 3.787 20.234 1 75.31 210 HIS B O 1
ATOM 4358 N N . ILE B 1 211 ? 12.469 4.516 19.438 1 73.69 211 ILE B N 1
ATOM 4359 C CA . ILE B 1 211 ? 11.898 5.637 18.688 1 73.69 211 ILE B CA 1
ATOM 4360 C C . ILE B 1 211 ? 12.336 5.574 17.234 1 73.69 211 ILE B C 1
ATOM 4362 O O . ILE B 1 211 ? 13.508 5.348 16.938 1 73.69 211 ILE B O 1
ATOM 4366 N N . PHE B 1 212 ? 11.422 5.602 16.391 1 81.69 212 PHE B N 1
ATOM 4367 C CA . PHE B 1 212 ? 11.719 5.625 14.961 1 81.69 212 PHE B CA 1
ATOM 4368 C C . PHE B 1 212 ? 11.43 7 14.367 1 81.69 212 PHE B C 1
ATOM 4370 O O . PHE B 1 212 ? 10.312 7.508 14.484 1 81.69 212 PHE B O 1
ATOM 4377 N N . ASP B 1 213 ? 12.523 7.676 13.812 1 80.25 213 ASP B N 1
ATOM 4378 C CA . ASP B 1 213 ? 12.352 8.992 13.211 1 80.25 213 ASP B CA 1
ATOM 4379 C C . ASP B 1 213 ? 12.266 8.898 11.688 1 80.25 213 ASP B C 1
ATOM 4381 O O . ASP B 1 213 ? 13.008 9.578 10.977 1 80.25 213 ASP B O 1
ATOM 4385 N N . GLY B 1 214 ? 11.547 8.062 11.141 1 89.94 214 GLY B N 1
ATOM 4386 C CA . GLY B 1 214 ? 11.281 7.961 9.711 1 89.94 214 GLY B CA 1
ATOM 4387 C C . GLY B 1 214 ? 9.82 8.164 9.359 1 89.94 214 GLY B C 1
ATOM 4388 O O . GLY B 1 214 ? 8.992 8.414 10.242 1 89.94 214 GLY B O 1
ATOM 4389 N N . HIS B 1 215 ? 9.625 8.273 8.078 1 96.56 215 HIS B N 1
ATOM 4390 C CA . HIS B 1 215 ? 8.242 8.367 7.637 1 96.56 215 HIS B CA 1
ATOM 4391 C C . HIS B 1 215 ? 7.492 7.062 7.883 1 96.56 215 HIS B C 1
ATOM 4393 O O . HIS B 1 215 ? 7.797 6.039 7.266 1 96.56 215 HIS B O 1
ATOM 4399 N N . LEU B 1 216 ? 6.574 7.113 8.789 1 96.62 216 LEU B N 1
ATOM 4400 C CA . LEU B 1 216 ? 5.715 5.957 9.016 1 96.62 216 LEU B CA 1
ATOM 4401 C C . LEU B 1 216 ? 4.684 5.82 7.902 1 96.62 216 LEU B C 1
ATOM 4403 O O . LEU B 1 216 ? 4.359 4.707 7.484 1 96.62 216 LEU B O 1
ATOM 4407 N N . TRP B 1 217 ? 4.238 6.977 7.488 1 98 217 TRP B N 1
ATOM 4408 C CA . TRP B 1 217 ? 3.189 7.031 6.477 1 98 217 TRP B CA 1
ATOM 4409 C C . TRP B 1 217 ? 3.695 7.703 5.203 1 98 217 TRP B C 1
ATOM 4411 O O . TRP B 1 217 ? 4.496 8.641 5.266 1 98 217 TRP B O 1
ATOM 4421 N N . VAL B 1 218 ? 3.221 7.215 4.074 1 98 218 VAL B N 1
ATOM 4422 C CA . VAL B 1 218 ? 3.631 7.785 2.795 1 98 218 VAL B CA 1
ATOM 4423 C C . VAL B 1 218 ? 2.412 7.957 1.892 1 98 218 VAL B C 1
ATOM 4425 O O . VAL B 1 218 ? 1.525 7.102 1.863 1 98 218 VAL B O 1
ATOM 4428 N N . PHE B 1 219 ? 2.402 9.117 1.199 1 98.38 219 PHE B N 1
ATOM 4429 C CA . PHE B 1 219 ? 1.229 9.484 0.416 1 98.38 219 PHE B CA 1
ATOM 4430 C C . PHE B 1 219 ? 1.637 10.188 -0.874 1 98.38 219 PHE B C 1
ATOM 4432 O O . PHE B 1 219 ? 2.738 10.727 -0.97 1 98.38 219 PHE B O 1
ATOM 4439 N N . THR B 1 220 ? 0.792 10.094 -1.84 1 97.75 220 THR B N 1
ATOM 4440 C CA . THR B 1 220 ? 0.68 11.117 -2.871 1 97.75 220 THR B CA 1
ATOM 4441 C C . THR B 1 220 ? -0.481 12.062 -2.572 1 97.75 220 THR B C 1
ATOM 4443 O O . THR B 1 220 ? -1.264 11.82 -1.651 1 97.75 220 THR B O 1
ATOM 4446 N N . ASP B 1 221 ? -0.486 13.195 -3.268 1 97.62 221 ASP B N 1
ATOM 4447 C CA . ASP B 1 221 ? -1.604 14.109 -3.053 1 97.62 221 ASP B CA 1
ATOM 4448 C C . ASP B 1 221 ? -2.936 13.438 -3.377 1 97.62 221 ASP B C 1
ATOM 4450 O O . ASP B 1 221 ? -3.9 13.562 -2.621 1 97.62 221 ASP B O 1
ATOM 4454 N N . ILE B 1 222 ? -3.012 12.531 -4.391 1 96 222 ILE B N 1
ATOM 4455 C CA . ILE B 1 222 ? -4.242 11.852 -4.773 1 96 222 ILE B CA 1
ATOM 4456 C C . ILE B 1 222 ? -4.574 10.766 -3.748 1 96 222 ILE B C 1
ATOM 4458 O O . ILE B 1 222 ? -5.73 10.617 -3.346 1 96 222 ILE B O 1
ATOM 4462 N N . SER B 1 223 ? -3.557 10 -3.338 1 97.44 223 SER B N 1
ATOM 4463 C CA . SER B 1 223 ? -3.828 8.922 -2.387 1 97.44 223 SER B CA 1
ATOM 4464 C C . SER B 1 223 ? -4.309 9.484 -1.051 1 97.44 223 SER B C 1
ATOM 4466 O O . SER B 1 223 ? -5.125 8.859 -0.368 1 97.44 223 SER B O 1
ATOM 4468 N N . PHE B 1 224 ? -3.816 10.633 -0.65 1 98.56 224 PHE B N 1
ATOM 4469 C CA . PHE B 1 224 ? -4.25 11.234 0.607 1 98.56 224 PHE B CA 1
ATOM 4470 C C . PHE B 1 224 ? -5.695 11.711 0.51 1 98.56 224 PHE B C 1
ATOM 4472 O O . PHE B 1 224 ? -6.449 11.617 1.479 1 98.56 224 PHE B O 1
ATOM 4479 N N . LEU B 1 225 ? -6.086 12.266 -0.654 1 97.94 225 LEU B N 1
ATOM 4480 C CA . LEU B 1 225 ? -7.48 12.641 -0.869 1 97.94 225 LEU B CA 1
ATOM 4481 C C . LEU B 1 225 ? -8.398 11.438 -0.704 1 97.94 225 LEU B C 1
ATOM 4483 O O . LEU B 1 225 ? -9.5 11.562 -0.149 1 97.94 225 LEU B O 1
ATOM 4487 N N . LYS B 1 226 ? -7.926 10.328 -1.15 1 96.94 226 LYS B N 1
ATOM 4488 C CA . LYS B 1 226 ? -8.703 9.102 -0.974 1 96.94 226 LYS B CA 1
ATOM 4489 C C . LYS B 1 226 ? -8.852 8.758 0.504 1 96.94 226 LYS B C 1
ATOM 4491 O O . LYS B 1 226 ? -9.906 8.273 0.929 1 96.94 226 LYS B O 1
ATOM 4496 N N . ILE B 1 227 ? -7.828 8.93 1.237 1 98.38 227 ILE B N 1
ATOM 4497 C CA . ILE B 1 227 ? -7.879 8.695 2.676 1 98.38 227 ILE B CA 1
ATOM 4498 C C . ILE B 1 227 ? -8.883 9.641 3.322 1 98.38 227 ILE B C 1
ATOM 4500 O O . ILE B 1 227 ? -9.703 9.227 4.145 1 98.38 227 ILE B O 1
ATOM 4504 N N . ILE B 1 228 ? -8.836 10.93 2.93 1 98.5 228 ILE B N 1
ATOM 4505 C CA . ILE B 1 228 ? -9.766 11.906 3.48 1 98.5 228 ILE B CA 1
ATOM 4506 C C . ILE B 1 228 ? -11.195 11.5 3.156 1 98.5 228 ILE B C 1
ATOM 4508 O O . ILE B 1 228 ? -12.086 11.602 4.004 1 98.5 228 ILE B O 1
ATOM 4512 N N . GLU B 1 229 ? -11.438 11.055 1.942 1 97.88 229 GLU B N 1
ATOM 4513 C CA . GLU B 1 229 ? -12.758 10.57 1.542 1 97.88 229 GLU B CA 1
ATOM 4514 C C . GLU B 1 229 ? -13.266 9.508 2.504 1 97.88 229 GLU B C 1
ATOM 4516 O O . GLU B 1 229 ? -14.414 9.562 2.947 1 97.88 229 GLU B O 1
ATOM 4521 N N . ASN B 1 230 ? -12.422 8.578 2.779 1 98.19 230 ASN B N 1
ATOM 4522 C CA . ASN B 1 230 ? -12.836 7.492 3.664 1 98.19 230 ASN B CA 1
ATOM 4523 C C . ASN B 1 230 ? -13 7.973 5.102 1 98.19 230 ASN B C 1
ATOM 4525 O O . ASN B 1 230 ? -13.836 7.453 5.84 1 98.19 230 ASN B O 1
ATOM 4529 N N . LEU B 1 231 ? -12.227 8.977 5.527 1 98.44 231 LEU B N 1
ATOM 4530 C CA . LEU B 1 231 ? -12.453 9.57 6.84 1 98.44 231 LEU B CA 1
ATOM 4531 C C . LEU B 1 231 ? -13.875 10.117 6.953 1 98.44 231 LEU B C 1
ATOM 4533 O O . LEU B 1 231 ? -14.492 10.031 8.016 1 98.44 231 LEU B O 1
ATOM 4537 N N . PHE B 1 232 ? -14.375 10.711 5.855 1 98.25 232 PHE B N 1
ATOM 4538 C CA . PHE B 1 232 ? -15.742 11.219 5.836 1 98.25 232 PHE B CA 1
ATOM 4539 C C . PHE B 1 232 ? -16.75 10.07 5.797 1 98.25 232 PHE B C 1
ATOM 4541 O O . PHE B 1 232 ? -17.75 10.102 6.508 1 98.25 232 PHE B O 1
ATOM 4548 N N . LYS B 1 233 ? -16.5 9.047 4.965 1 97.75 233 LYS B N 1
ATOM 4549 C CA . LYS B 1 233 ? -17.406 7.91 4.852 1 97.75 233 LYS B CA 1
ATOM 4550 C C . LYS B 1 233 ? -17.578 7.207 6.195 1 97.75 233 LYS B C 1
ATOM 4552 O O . LYS B 1 233 ? -18.688 6.785 6.547 1 97.75 233 LYS B O 1
ATOM 4557 N N . PHE B 1 234 ? -16.516 7.133 6.938 1 97.94 234 PHE B N 1
ATOM 4558 C CA . PHE B 1 234 ? -16.516 6.418 8.211 1 97.94 234 PHE B CA 1
ATOM 4559 C C . PHE B 1 234 ? -16.812 7.367 9.359 1 97.94 234 PHE B C 1
ATOM 4561 O O . PHE B 1 234 ? -16.812 6.961 10.523 1 97.94 234 PHE B O 1
ATOM 4568 N N . ASN B 1 235 ? -16.984 8.695 9.094 1 97.69 235 ASN B N 1
ATOM 4569 C CA . ASN B 1 235 ? -17.375 9.695 10.078 1 97.69 235 ASN B CA 1
ATOM 4570 C C . ASN B 1 235 ? -16.375 9.766 11.234 1 97.69 235 ASN B C 1
ATOM 4572 O O . ASN B 1 235 ? -16.766 9.672 12.398 1 97.69 235 ASN B O 1
ATOM 4576 N N . LEU B 1 236 ? -15.148 10 10.898 1 97.75 236 LEU B N 1
ATOM 4577 C CA . LEU B 1 236 ? -14.125 9.812 11.922 1 97.75 236 LEU B CA 1
ATOM 4578 C C . LEU B 1 236 ? -13.609 11.156 12.43 1 97.75 236 LEU B C 1
ATOM 4580 O O . LEU B 1 236 ? -13.031 11.234 13.516 1 97.75 236 LEU B O 1
ATOM 4584 N N . ILE B 1 237 ? -13.719 12.211 11.641 1 97.81 237 ILE B N 1
ATOM 4585 C CA . ILE B 1 237 ? -13.07 13.469 12.031 1 97.81 237 ILE B CA 1
ATOM 4586 C C . ILE B 1 237 ? -14.086 14.602 11.984 1 97.81 237 ILE B C 1
ATOM 4588 O O . ILE B 1 237 ? -14.984 14.609 11.141 1 97.81 237 ILE B O 1
ATOM 4592 N N . PRO B 1 238 ? -13.953 15.617 12.836 1 98.06 238 PRO B N 1
ATOM 4593 C CA . PRO B 1 238 ? -14.859 16.766 12.859 1 98.06 238 PRO B CA 1
ATOM 4594 C C . PRO B 1 238 ? -14.344 17.938 12.031 1 98.06 238 PRO B C 1
ATOM 4596 O O . PRO B 1 238 ? -14.32 19.078 12.516 1 98.06 238 PRO B O 1
ATOM 4599 N N . PHE B 1 239 ? -13.953 17.672 10.773 1 98.44 239 PHE B N 1
ATOM 4600 C CA . PHE B 1 239 ? -13.383 18.688 9.891 1 98.44 239 PHE B CA 1
ATOM 4601 C C . PHE B 1 239 ? -14.078 18.688 8.539 1 98.44 239 PHE B C 1
ATOM 4603 O O . PHE B 1 239 ? -14.602 17.656 8.102 1 98.44 239 PHE B O 1
ATOM 4610 N N . THR B 1 240 ? -14.156 19.781 7.922 1 98.06 240 THR B N 1
ATOM 4611 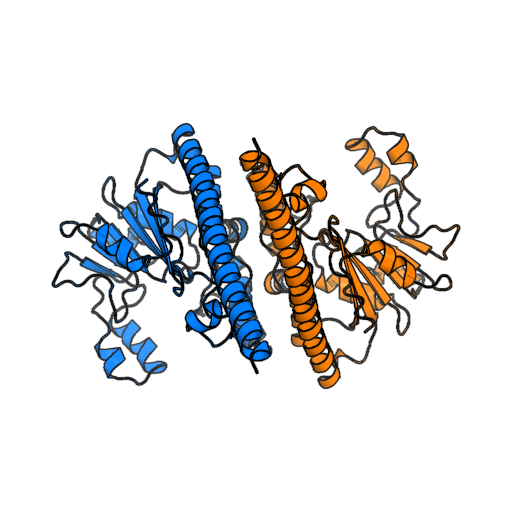C CA . THR B 1 240 ? -14.375 19.875 6.484 1 98.06 240 THR B CA 1
ATOM 4612 C C . THR B 1 240 ? -13.07 20.219 5.762 1 98.06 240 THR B C 1
ATOM 4614 O O . THR B 1 240 ? -12.148 20.766 6.363 1 98.06 240 THR B O 1
ATOM 4617 N N . LEU B 1 241 ? -12.969 19.766 4.543 1 97.69 241 LEU B N 1
ATOM 4618 C CA . LEU B 1 241 ? -11.836 20.141 3.715 1 97.69 241 LEU B CA 1
ATOM 4619 C C . LEU B 1 241 ? -12.078 21.5 3.049 1 97.69 241 LEU B C 1
ATOM 4621 O O . LEU B 1 241 ? -12.891 21.594 2.127 1 97.69 241 LEU B O 1
ATOM 4625 N N . SER B 1 242 ? -11.32 22.531 3.449 1 95.12 242 SER B N 1
ATOM 4626 C CA . SER B 1 242 ? -11.586 23.891 2.969 1 95.12 242 SER B CA 1
ATOM 4627 C C . SER B 1 242 ? -10.68 24.234 1.791 1 95.12 242 SER B C 1
ATOM 4629 O O . SER B 1 242 ? -11.039 25.078 0.961 1 95.12 242 SER B O 1
ATOM 4631 N N . ALA B 1 243 ? -9.555 23.656 1.751 1 94.88 243 ALA B N 1
ATOM 4632 C CA . ALA B 1 243 ? -8.633 23.891 0.641 1 94.88 243 ALA B CA 1
ATOM 4633 C C . ALA B 1 243 ? -7.707 22.703 0.424 1 94.88 243 ALA B C 1
ATOM 4635 O O . ALA B 1 243 ? -7.41 21.969 1.363 1 94.88 243 ALA B O 1
ATOM 4636 N N . PHE B 1 244 ? -7.281 22.531 -0.813 1 96.31 244 PHE B N 1
ATOM 4637 C CA . PHE B 1 244 ? -6.312 21.516 -1.188 1 96.31 244 PHE B CA 1
ATOM 4638 C C . PHE B 1 244 ? -5.312 22.047 -2.199 1 96.31 244 PHE B C 1
ATOM 4640 O O . PHE B 1 244 ? -5.695 22.75 -3.145 1 96.31 244 PHE B O 1
ATOM 4647 N N . TYR B 1 245 ? -4.062 21.844 -1.959 1 96.25 245 TYR B N 1
ATOM 4648 C CA . TYR B 1 245 ? -2.971 22.312 -2.811 1 96.25 245 TYR B CA 1
ATOM 4649 C C . TYR B 1 245 ? -2.162 21.125 -3.342 1 96.25 245 TYR B C 1
ATOM 4651 O O . TYR B 1 245 ? -1.275 20.625 -2.654 1 96.25 245 TYR B O 1
ATOM 4659 N N . PRO B 1 246 ? -2.389 20.75 -4.605 1 96.38 246 PRO B N 1
ATOM 4660 C CA . PRO B 1 246 ? -1.625 19.641 -5.168 1 96.38 246 PRO B CA 1
ATOM 4661 C C . PRO B 1 246 ? -0.134 19.938 -5.289 1 96.38 246 PRO B C 1
ATOM 4663 O O . PRO B 1 246 ? 0.272 21.109 -5.188 1 96.38 246 PRO B O 1
ATOM 4666 N N . THR B 1 247 ? 0.636 18.953 -5.438 1 96.56 247 THR B N 1
ATOM 4667 C CA . THR B 1 247 ? 2.078 19.109 -5.594 1 96.56 247 THR B CA 1
ATOM 4668 C C . THR B 1 247 ? 2.4 19.906 -6.863 1 96.56 247 THR B C 1
ATOM 4670 O O . THR B 1 247 ? 2.031 19.5 -7.965 1 96.56 247 THR B O 1
ATOM 4673 N N . ALA B 1 248 ? 3.059 20.969 -6.676 1 94.12 248 ALA B N 1
ATOM 4674 C CA . ALA B 1 248 ? 3.484 21.781 -7.812 1 94.12 248 ALA B CA 1
ATOM 4675 C C . ALA B 1 248 ? 4.613 21.094 -8.578 1 94.12 248 ALA B C 1
ATOM 4677 O O . ALA B 1 248 ? 5.348 20.281 -8.023 1 94.12 248 ALA B O 1
ATOM 4678 N N . HIS B 1 249 ? 4.766 21.484 -9.789 1 89.88 249 HIS B N 1
ATOM 4679 C CA . HIS B 1 249 ? 5.875 20.969 -10.586 1 89.88 249 HIS B CA 1
ATOM 4680 C C . HIS B 1 249 ? 7.215 21.25 -9.922 1 89.88 249 HIS B C 1
ATOM 4682 O O . HIS B 1 249 ? 7.43 22.359 -9.414 1 89.88 249 HIS B O 1
ATOM 4688 N N . PHE B 1 250 ? 8.055 20.234 -9.875 1 91.31 250 PHE B N 1
ATOM 4689 C CA . PHE B 1 250 ? 9.43 20.266 -9.391 1 91.31 250 PHE B CA 1
ATOM 4690 C C . PHE B 1 250 ? 9.453 20.438 -7.871 1 91.31 250 PHE B C 1
ATOM 4692 O O . PHE B 1 250 ? 10.5 20.734 -7.293 1 91.31 250 PHE B O 1
ATOM 4699 N N . ASP B 1 251 ? 8.336 20.359 -7.25 1 95.31 251 ASP B N 1
ATOM 4700 C CA . ASP B 1 251 ? 8.242 20.344 -5.793 1 95.31 251 ASP B CA 1
ATOM 4701 C C . ASP B 1 251 ? 7.949 18.938 -5.281 1 95.31 251 ASP B C 1
ATOM 4703 O O . ASP B 1 251 ? 7.816 18 -6.066 1 95.31 251 ASP B O 1
ATOM 4707 N N . ASN B 1 252 ? 7.953 18.781 -3.943 1 97.62 252 ASN B N 1
ATOM 4708 C CA . ASN B 1 252 ? 7.695 17.469 -3.369 1 97.62 252 ASN B CA 1
ATOM 4709 C C . ASN B 1 252 ? 6.652 17.547 -2.256 1 97.62 252 ASN B C 1
ATOM 4711 O O . ASN B 1 252 ? 6.539 16.625 -1.446 1 97.62 252 ASN B O 1
ATOM 4715 N N . THR B 1 253 ? 5.949 18.656 -2.199 1 97.88 253 THR B N 1
ATOM 4716 C CA . THR B 1 253 ? 5.059 18.891 -1.066 1 97.88 253 THR B CA 1
ATOM 4717 C C . THR B 1 253 ? 3.656 19.25 -1.546 1 97.88 253 THR B C 1
ATOM 4719 O O . THR B 1 253 ? 3.5 20.031 -2.488 1 97.88 253 THR B O 1
ATOM 4722 N N . PHE B 1 254 ? 2.648 18.641 -1.012 1 97.94 254 PHE B N 1
ATOM 4723 C CA . PHE B 1 254 ? 1.27 19.078 -1.19 1 97.94 254 PHE B CA 1
ATOM 4724 C C . PHE B 1 254 ? 0.676 19.547 0.129 1 97.94 254 PHE B C 1
ATOM 4726 O O . PHE B 1 254 ? 1.274 19.359 1.189 1 97.94 254 PHE B O 1
ATOM 4733 N N . GLY B 1 255 ? -0.432 20.266 0.087 1 97.44 255 GLY B N 1
ATOM 4734 C CA . GLY B 1 255 ? -0.999 20.859 1.289 1 97.44 255 GLY B CA 1
ATOM 4735 C C . GLY B 1 255 ? -2.514 20.797 1.322 1 97.44 255 GLY B C 1
ATOM 4736 O O . GLY B 1 255 ? -3.152 20.484 0.315 1 97.44 255 GLY B O 1
ATOM 4737 N N . LEU B 1 256 ? -3.055 20.953 2.461 1 97.31 256 LEU B N 1
ATOM 4738 C CA . LEU B 1 256 ? -4.504 21.031 2.623 1 97.31 256 LEU B CA 1
ATOM 4739 C C . LEU B 1 256 ? -4.867 21.812 3.881 1 97.31 256 LEU B C 1
ATOM 4741 O O . LEU B 1 256 ? -4.027 22 4.766 1 97.31 256 LEU B O 1
ATOM 4745 N N . ILE B 1 257 ? -6.078 22.297 3.914 1 97.06 257 ILE B N 1
ATOM 4746 C CA . ILE B 1 257 ? -6.633 22.984 5.074 1 97.06 257 ILE B CA 1
ATOM 4747 C C . ILE B 1 257 ? -7.941 22.312 5.496 1 97.06 257 ILE B C 1
ATOM 4749 O O . ILE B 1 257 ? -8.883 22.234 4.699 1 97.06 257 ILE B O 1
ATOM 4753 N N . PHE B 1 258 ? -7.969 21.828 6.688 1 97.81 258 PHE B N 1
ATOM 4754 C CA . PHE B 1 258 ? -9.188 21.375 7.352 1 97.81 258 PHE B CA 1
ATOM 4755 C C . PHE B 1 258 ? -9.797 22.5 8.188 1 97.81 258 PHE B C 1
ATOM 4757 O O . PHE B 1 258 ? -9.07 23.266 8.836 1 97.81 258 PHE B O 1
ATOM 4764 N N . GLU B 1 259 ? -11.031 22.641 8.148 1 97.69 259 GLU B N 1
ATOM 4765 C CA . GLU B 1 259 ? -11.758 23.562 9.008 1 97.69 259 GLU B CA 1
ATOM 4766 C C . GLU B 1 259 ? -12.633 22.812 10.016 1 97.69 259 GLU B C 1
ATOM 4768 O O . GLU B 1 259 ? -13.375 21.906 9.641 1 97.69 259 GLU B O 1
ATOM 4773 N N . LEU B 1 260 ? -12.469 23.219 11.289 1 98.12 260 LEU B N 1
ATOM 4774 C CA . LEU B 1 260 ? -13.273 22.594 12.328 1 98.12 260 LEU B CA 1
ATOM 4775 C C . LEU B 1 260 ? -14.758 22.812 12.078 1 98.12 260 LEU B C 1
ATOM 4777 O O . LEU B 1 260 ? -15.188 23.938 11.797 1 98.12 260 LEU B O 1
ATOM 4781 N N . ASN B 1 261 ? -15.539 21.781 12.062 1 97.56 261 ASN B N 1
ATOM 4782 C CA . ASN B 1 261 ? -17 21.781 11.961 1 97.56 261 ASN B CA 1
ATOM 4783 C C . ASN B 1 261 ? -17.625 20.766 12.914 1 97.56 261 ASN B C 1
ATOM 4785 O O . ASN B 1 261 ? -17.703 19.578 12.594 1 97.56 261 ASN B O 1
ATOM 4789 N N . LYS B 1 262 ? -18.156 21.188 13.961 1 91.69 262 LYS B N 1
ATOM 4790 C CA . LYS B 1 262 ? -18.625 20.359 15.055 1 91.69 262 LYS B CA 1
ATOM 4791 C C . LYS B 1 262 ? -19.906 19.609 14.672 1 91.69 262 LYS B C 1
ATOM 4793 O O . LYS B 1 262 ? -20.312 18.656 15.336 1 91.69 262 LYS B O 1
ATOM 4798 N N . PHE B 1 263 ? -20.484 19.938 13.547 1 94.69 263 PHE B N 1
ATOM 4799 C CA . PHE B 1 263 ? -21.781 19.391 13.203 1 94.69 263 PHE B CA 1
ATOM 4800 C C . PHE B 1 263 ? -21.641 18.344 12.102 1 94.69 263 PHE B C 1
ATOM 4802 O O . PHE B 1 263 ? -22.594 17.609 11.812 1 94.69 263 PHE B O 1
ATOM 4809 N N . ILE B 1 264 ? -20.531 18.219 11.555 1 96.62 264 ILE B N 1
ATOM 4810 C CA . ILE B 1 264 ? -20.375 17.406 10.359 1 96.62 264 ILE B CA 1
ATOM 4811 C C . ILE B 1 264 ? -20.656 15.945 10.688 1 96.62 264 ILE B C 1
ATOM 4813 O O . ILE B 1 264 ? -21.172 15.195 9.859 1 96.62 264 ILE B O 1
ATOM 4817 N N . LYS B 1 265 ? -20.375 15.516 11.82 1 95.69 265 LYS B N 1
ATOM 4818 C CA . LYS B 1 265 ? -20.547 14.109 12.188 1 95.69 265 LYS B CA 1
ATOM 4819 C C . LYS B 1 265 ? -22.031 13.719 12.18 1 95.69 265 LYS B C 1
ATOM 4821 O O . LYS B 1 265 ? -22.375 12.57 11.922 1 95.69 265 LYS B O 1
ATOM 4826 N N . GLU B 1 266 ? -22.859 14.664 12.398 1 96.94 266 GLU B N 1
ATOM 4827 C CA . GLU B 1 266 ? -24.297 14.406 12.406 1 96.94 266 GLU B CA 1
ATOM 4828 C C . GLU B 1 266 ? -24.938 14.797 11.07 1 96.94 266 GLU B C 1
ATOM 4830 O O . GLU B 1 266 ? -26.125 14.523 10.844 1 96.94 266 GLU B O 1
ATOM 4835 N N . ASP B 1 267 ? -24.203 15.383 10.242 1 97.31 267 ASP B N 1
ATOM 4836 C CA . ASP B 1 267 ? -24.719 15.906 8.984 1 97.31 267 ASP B CA 1
ATOM 4837 C C . ASP B 1 267 ? -24.312 15.016 7.812 1 97.31 267 ASP B C 1
ATOM 4839 O O . ASP B 1 267 ? -23.328 15.305 7.121 1 97.31 267 ASP B O 1
ATOM 4843 N N . ILE B 1 268 ? -25.109 14.109 7.484 1 96.44 268 ILE B N 1
ATOM 4844 C CA . ILE B 1 268 ? -24.828 13.125 6.453 1 96.44 268 ILE B CA 1
ATOM 4845 C C . ILE B 1 268 ? -24.703 13.812 5.094 1 96.44 268 ILE B C 1
ATOM 4847 O O . ILE B 1 268 ? -23.859 13.438 4.277 1 96.44 268 ILE B O 1
ATOM 4851 N N . GLU B 1 269 ? -25.531 14.758 4.895 1 97.38 269 GLU B N 1
ATOM 4852 C CA . GLU B 1 269 ? -25.531 15.469 3.615 1 97.38 269 GLU B CA 1
ATOM 4853 C C . GLU B 1 269 ? -24.234 16.25 3.428 1 97.38 269 GLU B C 1
ATOM 4855 O O . GLU B 1 269 ? -23.688 16.297 2.326 1 97.38 269 GLU B O 1
ATOM 4860 N N . LEU B 1 270 ? -23.844 16.875 4.473 1 97.69 270 LEU B N 1
ATOM 4861 C CA . LEU B 1 270 ? -22.578 17.625 4.402 1 97.69 270 LEU B CA 1
ATOM 4862 C C . LEU B 1 270 ? -21.422 16.688 4.094 1 97.69 270 LEU B C 1
ATOM 4864 O O . LEU B 1 270 ? -20.531 17.031 3.314 1 97.69 270 LEU B O 1
ATOM 4868 N N . ARG B 1 271 ? -21.328 15.531 4.664 1 97.69 271 ARG B N 1
ATOM 4869 C CA . ARG B 1 271 ? -20.266 14.57 4.387 1 97.69 271 ARG B CA 1
ATOM 4870 C C . ARG B 1 271 ? -20.312 14.109 2.936 1 97.69 271 ARG B C 1
ATOM 4872 O O . ARG B 1 271 ? -19.266 13.953 2.299 1 97.69 271 ARG B O 1
ATOM 4879 N N . LYS B 1 272 ? -21.5 13.93 2.43 1 97.06 272 LYS B N 1
ATOM 4880 C CA . LYS B 1 272 ? -21.641 13.555 1.025 1 97.06 272 LYS B CA 1
ATOM 4881 C C . LYS B 1 272 ? -21.094 14.641 0.108 1 97.06 272 LYS B C 1
ATOM 4883 O O . LYS B 1 272 ? -20.453 14.344 -0.9 1 97.06 272 LYS B O 1
ATOM 4888 N N . ILE B 1 273 ? -21.406 15.867 0.463 1 97.38 273 ILE B N 1
ATOM 4889 C CA . ILE B 1 273 ? -20.906 17 -0.306 1 97.38 273 ILE B CA 1
ATOM 4890 C C . ILE B 1 273 ? -19.375 17 -0.289 1 97.38 273 ILE B C 1
ATOM 4892 O O . ILE B 1 273 ? -18.734 17.219 -1.32 1 97.38 273 ILE B O 1
ATOM 4896 N N . GLN B 1 274 ? -18.766 16.75 0.904 1 97.75 274 GLN B N 1
ATOM 4897 C CA . GLN B 1 274 ? -17.312 16.672 1.017 1 97.75 274 GLN B CA 1
ATOM 4898 C C . GLN B 1 274 ? -16.734 15.594 0.096 1 97.75 274 GLN B C 1
ATOM 4900 O O . GLN B 1 274 ? -15.734 15.82 -0.581 1 97.75 274 GLN B O 1
ATOM 4905 N N . ILE B 1 275 ? -17.359 14.445 0.065 1 96.88 275 ILE B N 1
ATOM 4906 C CA . ILE B 1 275 ? -16.922 13.312 -0.733 1 96.88 275 ILE B CA 1
ATOM 4907 C C . ILE B 1 275 ? -16.984 13.664 -2.217 1 96.88 275 ILE B C 1
ATOM 4909 O O . ILE B 1 275 ? -16.031 13.406 -2.965 1 96.88 275 ILE B O 1
ATOM 4913 N N . ASN B 1 276 ? -18.047 14.273 -2.639 1 95.56 276 ASN B N 1
ATOM 4914 C CA . ASN B 1 276 ? -18.188 14.688 -4.027 1 95.56 276 ASN B CA 1
ATOM 4915 C C . ASN B 1 276 ? -17.141 15.719 -4.414 1 95.56 276 ASN B C 1
ATOM 4917 O O . ASN B 1 276 ? -16.594 15.672 -5.523 1 95.56 276 ASN B O 1
ATOM 4921 N N . ASN B 1 277 ? -16.922 16.656 -3.523 1 96.12 277 ASN B N 1
ATOM 4922 C CA . ASN B 1 277 ? -15.883 17.656 -3.762 1 96.12 277 ASN B CA 1
ATOM 4923 C C . ASN B 1 277 ? -14.508 17 -3.947 1 96.12 277 ASN B C 1
ATOM 4925 O O . ASN B 1 277 ? -13.719 17.438 -4.785 1 96.12 277 ASN B O 1
ATOM 4929 N N . ILE B 1 278 ? -14.227 16 -3.182 1 96.38 278 ILE B N 1
ATOM 4930 C CA . ILE B 1 278 ? -12.953 15.297 -3.266 1 96.38 278 ILE B CA 1
ATOM 4931 C C . ILE B 1 278 ? -12.812 14.641 -4.637 1 96.38 278 ILE B C 1
ATOM 4933 O O . ILE B 1 278 ? -11.75 14.695 -5.254 1 96.38 278 ILE B O 1
ATOM 4937 N N . HIS B 1 279 ? -13.883 14.039 -5.098 1 93 279 HIS B N 1
ATOM 4938 C CA . HIS B 1 279 ? -13.867 13.43 -6.426 1 93 279 HIS B CA 1
ATOM 4939 C C . HIS B 1 279 ? -13.555 14.469 -7.5 1 93 279 HIS B C 1
ATOM 4941 O O . HIS B 1 279 ? -12.766 14.211 -8.406 1 93 279 HIS B O 1
ATOM 4947 N N . GLU B 1 280 ? -14.148 15.594 -7.359 1 92.56 280 GLU B N 1
ATOM 4948 C CA . GLU B 1 280 ? -13.93 16.672 -8.32 1 92.56 280 GLU B CA 1
ATOM 4949 C C . GLU B 1 280 ? -12.484 17.156 -8.273 1 92.56 280 GLU B C 1
ATOM 4951 O O . GLU B 1 280 ? -11.875 17.406 -9.32 1 92.56 280 GLU B O 1
ATOM 4956 N N . ILE B 1 281 ? -11.961 17.297 -7.086 1 94.75 281 ILE B N 1
ATOM 4957 C CA . ILE B 1 281 ? -10.578 17.719 -6.914 1 94.75 281 ILE B CA 1
ATOM 4958 C C . ILE B 1 281 ? -9.641 16.719 -7.57 1 94.75 281 ILE B C 1
ATOM 4960 O O . ILE B 1 281 ? -8.727 17.094 -8.305 1 94.75 281 ILE B O 1
ATOM 4964 N N . CYS B 1 282 ? -9.844 15.453 -7.32 1 93.06 282 CYS B N 1
ATOM 4965 C CA . CYS B 1 282 ? -9.016 14.398 -7.895 1 93.06 282 CYS B CA 1
ATOM 4966 C C . CYS B 1 282 ? -9.047 14.453 -9.422 1 93.06 282 CYS B C 1
ATOM 4968 O O . CYS B 1 282 ? -8 14.391 -10.062 1 93.06 282 CYS B O 1
ATOM 4970 N N . GLU B 1 283 ? -10.227 14.57 -9.953 1 87.44 283 GLU B N 1
ATOM 4971 C CA . GLU B 1 283 ? -10.391 14.633 -11.406 1 87.44 283 GLU B CA 1
ATOM 4972 C C . GLU B 1 283 ? -9.664 15.836 -11.992 1 87.44 283 GLU B C 1
ATOM 4974 O O . GLU B 1 283 ? -9 15.727 -13.023 1 87.44 283 GLU B O 1
ATOM 4979 N N . ASN B 1 284 ? -9.805 16.953 -11.336 1 90 284 ASN B N 1
ATOM 4980 C CA . ASN B 1 284 ? -9.172 18.188 -11.82 1 90 284 ASN B CA 1
ATOM 4981 C C . ASN B 1 284 ? -7.652 18.094 -11.758 1 90 284 ASN B C 1
ATOM 4983 O O . ASN B 1 284 ? -6.961 18.562 -12.656 1 90 284 ASN B O 1
ATOM 4987 N N . ILE B 1 285 ? -7.156 17.531 -10.695 1 91.94 285 ILE B N 1
ATOM 4988 C CA . ILE B 1 285 ? -5.715 17.359 -10.57 1 91.94 285 ILE B CA 1
ATOM 4989 C C . ILE B 1 285 ? -5.195 16.469 -11.695 1 91.94 285 ILE B C 1
ATOM 4991 O O . ILE B 1 285 ? -4.188 16.781 -12.336 1 91.94 285 ILE B O 1
ATOM 4995 N N . GLN B 1 286 ? -5.832 15.336 -11.891 1 85.56 286 GLN B N 1
ATOM 4996 C CA . GLN B 1 286 ? -5.422 14.398 -12.93 1 85.56 286 GLN B CA 1
ATOM 4997 C C . GLN B 1 286 ? -5.492 15.039 -14.312 1 85.56 286 GLN B C 1
ATOM 4999 O O . GLN B 1 286 ? -4.605 14.828 -15.141 1 85.56 286 GLN B O 1
ATOM 5004 N N . LYS B 1 287 ? -6.543 15.797 -14.586 1 82.62 287 LYS B N 1
ATOM 5005 C CA . LYS B 1 287 ? -6.684 16.516 -15.852 1 82.62 287 LYS B CA 1
ATOM 5006 C C . LYS B 1 287 ? -5.535 17.5 -16.047 1 82.62 287 LYS B C 1
ATOM 5008 O O . LYS B 1 287 ? -4.945 17.562 -17.125 1 82.62 287 LYS B O 1
ATOM 5013 N N . ASN B 1 288 ? -5.266 18.25 -15 1 84.44 288 ASN B N 1
ATOM 5014 C CA . ASN B 1 288 ? -4.191 19.234 -15.062 1 84.44 288 ASN B CA 1
ATOM 5015 C C . ASN B 1 288 ? -2.838 18.578 -15.312 1 84.44 288 ASN B C 1
ATOM 5017 O O . ASN B 1 288 ? -2.018 19.094 -16.078 1 84.44 288 ASN B O 1
ATOM 5021 N N . ARG B 1 289 ? -2.588 17.469 -14.742 1 84.38 289 ARG B N 1
ATOM 5022 C CA . ARG B 1 289 ? -1.332 16.734 -14.914 1 84.38 289 ARG B CA 1
ATOM 5023 C C . ARG B 1 289 ? -1.224 16.172 -16.328 1 84.38 289 ARG B C 1
ATOM 5025 O O . ARG B 1 289 ? -0.148 16.188 -16.922 1 84.38 289 ARG B O 1
ATOM 5032 N N . PHE B 1 290 ? -2.299 15.617 -16.797 1 75.81 290 PHE B N 1
ATOM 5033 C CA . PHE B 1 290 ? -2.328 15.102 -18.156 1 75.81 290 PHE B CA 1
ATOM 5034 C C . PHE B 1 290 ? -2.01 16.203 -19.156 1 75.81 290 PHE B C 1
ATOM 5036 O O . PHE B 1 290 ? -1.234 16 -20.094 1 75.81 290 PHE B O 1
ATOM 5043 N N . GLU B 1 291 ? -2.617 17.312 -18.953 1 73.62 291 GLU B N 1
ATOM 5044 C CA . GLU B 1 291 ? -2.402 18.453 -19.844 1 73.62 291 GLU B CA 1
ATOM 5045 C C . GLU B 1 291 ? -0.956 18.938 -19.766 1 73.62 291 GLU B C 1
ATOM 5047 O O . GLU B 1 291 ? -0.371 19.312 -20.797 1 73.62 291 GLU B O 1
ATOM 5052 N N . PHE B 1 292 ? -0.427 18.938 -18.641 1 73.44 292 PHE B N 1
ATOM 5053 C CA . PHE B 1 292 ? 0.963 19.344 -18.469 1 73.44 292 PHE B CA 1
ATOM 5054 C C . PHE B 1 292 ? 1.901 18.359 -19.156 1 73.44 292 PHE B C 1
ATOM 5056 O O . PHE B 1 292 ? 2.836 18.781 -19.859 1 73.44 292 PHE B O 1
ATOM 5063 N N . ASP B 1 293 ? 1.698 17.047 -18.969 1 69.94 293 ASP B N 1
ATOM 5064 C CA . ASP B 1 293 ? 2.533 16.016 -19.578 1 69.94 293 ASP B CA 1
ATOM 5065 C C . ASP B 1 293 ? 2.422 16.047 -21.094 1 69.94 293 ASP B C 1
ATOM 5067 O O . ASP B 1 293 ? 3.418 15.875 -21.797 1 69.94 293 ASP B O 1
ATOM 5071 N N . ALA B 1 294 ? 1.237 16.234 -21.547 1 62.94 294 ALA B N 1
ATOM 5072 C CA . ALA B 1 294 ? 1.012 16.297 -22.984 1 62.94 294 ALA B CA 1
ATOM 5073 C C . ALA B 1 294 ? 1.765 17.484 -23.594 1 62.94 294 ALA B C 1
ATOM 5075 O O . ALA B 1 294 ? 2.355 17.359 -24.672 1 62.94 294 ALA B O 1
ATOM 5076 N N . ARG B 1 295 ? 1.795 18.562 -22.969 1 58.19 295 ARG B N 1
ATOM 5077 C CA . ARG B 1 295 ? 2.492 19.75 -23.453 1 58.19 295 ARG B CA 1
ATOM 5078 C C . ARG B 1 295 ? 4 19.531 -23.469 1 58.19 295 ARG B C 1
ATOM 5080 O O . ARG B 1 295 ? 4.684 20 -24.391 1 58.19 295 ARG B O 1
ATOM 5087 N N . HIS B 1 296 ? 4.449 18.766 -22.516 1 61.94 296 HIS B N 1
ATOM 5088 C CA . HIS B 1 296 ? 5.879 18.484 -22.438 1 61.94 296 HIS B CA 1
ATOM 5089 C C . HIS B 1 296 ? 6.312 17.484 -23.5 1 61.94 296 HIS B C 1
ATOM 5091 O O . HIS B 1 296 ? 7.41 17.594 -24.047 1 61.94 296 HIS B O 1
ATOM 5097 N N . ILE B 1 297 ? 5.484 16.469 -23.719 1 56.97 297 ILE B N 1
ATOM 5098 C CA . ILE B 1 297 ? 5.77 15.508 -24.781 1 56.97 297 ILE B CA 1
ATOM 5099 C C . ILE B 1 297 ? 5.781 16.203 -26.141 1 56.97 297 ILE B C 1
ATOM 5101 O O . ILE B 1 297 ? 6.676 15.984 -26.953 1 56.97 297 ILE B O 1
ATOM 5105 N N . ILE B 1 298 ? 4.824 17 -26.328 1 49.12 298 ILE B N 1
ATOM 5106 C CA . ILE B 1 298 ? 4.742 17.766 -27.578 1 49.12 298 ILE B CA 1
ATOM 5107 C C . ILE B 1 298 ? 5.973 18.656 -27.719 1 49.12 298 ILE B C 1
ATOM 5109 O O . ILE B 1 298 ? 6.582 18.703 -28.797 1 49.12 298 ILE B O 1
ATOM 5113 N N . TYR B 1 299 ? 6.27 19.188 -26.609 1 45.09 299 TYR B N 1
ATOM 5114 C CA . TYR B 1 299 ? 7.434 20.078 -26.625 1 45.09 299 TYR B CA 1
ATOM 5115 C C . TYR B 1 299 ? 8.711 19.281 -26.891 1 45.09 299 TYR B C 1
ATOM 5117 O O . TYR B 1 299 ? 9.547 19.703 -27.688 1 45.09 299 TYR B O 1
ATOM 5125 N N . GLU B 1 300 ? 8.82 18.141 -26.219 1 53.88 300 GLU B N 1
ATOM 5126 C CA . GLU B 1 300 ? 9.984 17.297 -26.438 1 53.88 300 GLU B CA 1
ATOM 5127 C C . GLU B 1 300 ? 10.023 16.75 -27.859 1 53.88 300 GLU B C 1
ATOM 5129 O O . GLU B 1 300 ? 11.094 16.672 -28.469 1 53.88 300 GLU B O 1
ATOM 5134 N N . ASN B 1 301 ? 8.891 16.359 -28.312 1 49.38 301 ASN B N 1
ATOM 5135 C CA . ASN B 1 301 ? 8.812 15.898 -29.703 1 49.38 301 ASN B CA 1
ATOM 5136 C C . ASN B 1 301 ? 9.156 17.016 -30.688 1 49.38 301 ASN B C 1
ATOM 5138 O O . ASN B 1 301 ? 9.812 16.766 -31.703 1 49.38 301 ASN B O 1
ATOM 5142 N N . ILE B 1 302 ? 8.648 18.125 -30.359 1 45.53 302 ILE B N 1
ATOM 5143 C CA . ILE B 1 302 ? 8.969 19.281 -31.188 1 45.53 302 ILE B CA 1
ATOM 5144 C C . ILE B 1 302 ? 10.469 19.547 -31.141 1 45.53 302 ILE B C 1
ATOM 5146 O O . ILE B 1 302 ? 11.094 19.797 -32.188 1 45.53 302 ILE B O 1
ATOM 5150 N N . GLN B 1 303 ? 10.922 19.344 -29.984 1 46.44 303 GLN B N 1
ATOM 5151 C CA . GLN B 1 303 ? 12.359 19.547 -29.844 1 46.44 303 GLN B CA 1
ATOM 5152 C C . GLN B 1 303 ? 13.141 18.438 -30.547 1 46.44 303 GLN B C 1
ATOM 5154 O O . GLN B 1 303 ? 14.172 18.703 -31.172 1 46.44 303 GLN B O 1
ATOM 5159 N N . LEU B 1 304 ? 12.656 17.234 -30.375 1 46.62 304 LEU B N 1
ATOM 5160 C CA . LEU B 1 304 ? 13.258 16.109 -31.062 1 46.62 304 LEU B CA 1
ATOM 5161 C C . LEU B 1 304 ? 13.148 16.266 -32.562 1 46.62 304 LEU B C 1
ATOM 5163 O O . LEU B 1 304 ? 14.102 15.969 -33.312 1 46.62 304 LEU B O 1
ATOM 5167 N N . LYS B 1 305 ? 12.055 16.516 -33.094 1 48.06 305 LYS B N 1
ATOM 5168 C CA . LYS B 1 305 ? 11.875 16.781 -34.531 1 48.06 305 LYS B CA 1
ATOM 5169 C C . LYS B 1 305 ? 12.797 17.906 -34.969 1 48.06 305 LYS B C 1
ATOM 5171 O O . LYS B 1 305 ? 13.398 17.812 -36.062 1 48.06 305 LYS B O 1
ATOM 5176 N N . LYS B 1 306 ? 12.828 18.891 -34.156 1 46.94 306 LYS B N 1
ATOM 5177 C CA . LYS B 1 306 ? 13.734 19.984 -34.5 1 46.94 306 LYS B CA 1
ATOM 5178 C C . LYS B 1 306 ? 15.18 19.5 -34.562 1 46.94 306 LYS B C 1
ATOM 5180 O O . LYS B 1 306 ? 15.93 19.875 -35.469 1 46.94 306 LYS B O 1
ATOM 5185 N N . LYS B 1 307 ? 15.469 18.703 -33.656 1 51.47 307 LYS B N 1
ATOM 5186 C CA . LYS B 1 307 ? 16.812 18.125 -33.656 1 51.47 307 LYS B CA 1
ATOM 5187 C C . LYS B 1 307 ? 17.016 17.234 -34.875 1 51.47 307 LYS B C 1
ATOM 5189 O O . LYS B 1 307 ? 18.094 17.25 -35.5 1 51.47 307 LYS B O 1
ATOM 5194 N N . ILE B 1 308 ? 16.094 16.453 -35.156 1 48.34 308 ILE B N 1
ATOM 5195 C CA . ILE B 1 308 ? 16.156 15.586 -36.312 1 48.34 308 ILE B CA 1
ATOM 5196 C C . ILE B 1 308 ? 16.25 16.438 -37.594 1 48.34 308 ILE B C 1
ATOM 5198 O O . ILE B 1 308 ? 17.047 16.125 -38.5 1 48.34 308 ILE B O 1
ATOM 5202 N N . ASN B 1 309 ? 15.477 17.375 -37.594 1 50.5 309 ASN B N 1
ATOM 5203 C CA . ASN B 1 309 ? 15.523 18.25 -38.75 1 50.5 309 ASN B CA 1
ATOM 5204 C C . ASN B 1 309 ? 16.859 18.984 -38.875 1 50.5 309 ASN B C 1
ATOM 5206 O O . ASN B 1 309 ? 17.359 19.234 -39.969 1 50.5 309 ASN B O 1
ATOM 5210 N N . ASP B 1 310 ? 17.344 19.281 -37.781 1 49.16 310 ASP B N 1
ATOM 5211 C CA . ASP B 1 310 ? 18.641 19.938 -37.781 1 49.16 310 ASP B CA 1
ATOM 5212 C C . ASP B 1 310 ? 19.75 18.969 -38.188 1 49.16 310 ASP B C 1
ATOM 5214 O O . ASP B 1 310 ? 20.719 19.375 -38.844 1 49.16 310 ASP B O 1
ATOM 5218 N N . ILE B 1 311 ? 19.609 17.781 -37.812 1 39.84 311 ILE B N 1
ATOM 5219 C CA . ILE B 1 311 ? 20.562 16.734 -38.188 1 39.84 311 ILE B CA 1
ATOM 5220 C C . ILE B 1 311 ? 20.406 16.438 -39.688 1 39.84 311 ILE B C 1
ATOM 5222 O O . ILE B 1 311 ? 21.406 16.203 -40.375 1 39.84 311 ILE B O 1
ATOM 5226 N N . LYS B 1 312 ? 19.344 16.344 -40.094 1 45.69 312 LYS B N 1
ATOM 5227 C CA . LYS B 1 312 ? 19.156 16.141 -41.531 1 45.69 312 LYS B CA 1
ATOM 5228 C C . LYS B 1 312 ? 19.75 17.281 -42.344 1 45.69 312 LYS B C 1
ATOM 5230 O O . LYS B 1 312 ? 20.078 17.125 -43.5 1 45.69 312 LYS B O 1
ATOM 5235 N N . LYS B 1 313 ? 19.859 18.391 -41.656 1 46.22 313 LYS B N 1
ATOM 5236 C CA . LYS B 1 313 ? 20.422 19.547 -42.375 1 46.22 313 LYS B CA 1
ATOM 5237 C C . LYS B 1 313 ? 21.938 19.453 -42.469 1 46.22 313 LYS B C 1
ATOM 5239 O O . LYS B 1 313 ? 22.578 20.25 -43.156 1 46.22 313 LYS B O 1
ATOM 5244 N N . PHE B 1 314 ? 22.328 18.516 -41.781 1 35.06 314 PHE B N 1
ATOM 5245 C CA . PHE B 1 314 ? 23.734 18.234 -42.062 1 35.06 314 PHE B CA 1
ATOM 5246 C C . PHE B 1 314 ? 23.859 17.016 -42.969 1 35.06 314 PHE B C 1
ATOM 5248 O O . PHE B 1 314 ? 23.141 16.047 -42.812 1 35.06 314 PHE B O 1
#

Sequence (628 aa):
MNNNLSLDVRAHDRMKNEIKNDGKILEIGPLNKPFFHKSDFNVYYADINSTEDVKSIYSSYNSNEEFINSIVDIDYVIKESYEDTFKDSGEKFDYVFSSHVLEHVPDPIQHLIDISKILSDNGKLCLLLPNKEFTFDHFRENSSFADLFDMYLRGDEINTPRLVLDSMIDSVNVNNPIIFWNKELDQYPNPNVKACLDNYSNYVNDFNNHIFDGHLWVFTDISFLKIIENLFKFNLIPFTLSAFYPTAHFDNTFGLIFELNKFIKEDIELRKIQINNIHEICENIQKNRFEFDARHIIYENIQLKKKINDIKKFMNNNLSLDVRAHDRMKNEIKNDGKILEIGPLNKPFFHKSDFNVYYADINSTEDVKSIYSSYNSNEEFINSIVDIDYVIKESYEDTFKDSGEKFDYVFSSHVLEHVPDPIQHLIDISKILSDNGKLCLLLPNKEFTFDHFRENSSFADLFDMYLRGDEINTPRLVLDSMIDSVNVNNPIIFWNKELDQYPNPNVKACLDNYSNYVNDFNNHIFDGHLWVFTDISFLKIIENLFKFNLIPFTLSAFYPTAHFDNTFGLIFELNKFIKEDIELRKIQINNIHEICENIQKNRFEFDARHIIYENIQLKKKINDIKKF